Protein AF-0000000084405665 (afdb_homodimer)

Foldseek 3Di:
DDKDWDADPPQFIKIKDADLVVLEIEIEADFLVVVVVNVVVSVVSSRHYAEYEYQAADDPRRLVSVVVCVVVHHAYEFDQPHPRPRHDHHDDAQDWDDIPPWIWGWHLQAALHRRGIWIDGDLEIEREQLAAAVGGHHRDVRGHNVSSLCSCVVPVLLDDFARKYAYRGHDPNDGIHTSVVCVVVSVVVPPPDPPDRDCPPPVVDDPPVPPPCPVVPVVPPDDPDD/DDKDWDADPPQFIKIKAADLVVLEIEIEQDFLVVVVVNVVVSVVSSHHYAEYEYQAADDPRRLVSVVVCVVVHHAYEFDQPHPRPRHDHHDDAQDWDDIPPWIWGWHLQAALHRRGIWIDGDLEIEREQLAAAVGGHHRDVRGHNVSSLCSCVVPVLLDDFARKYAYRGHDPNDGIHGSVVCVVVSVVVPPPDPPDRDPPPPPPPDCPVPPPCPVVPPPPPPPPDD

Solvent-accessible surface area (backbone atoms only — not comparable to full-atom values): 24404 Å² total; per-residue (Å²): 122,43,77,43,66,43,77,49,78,94,40,30,27,24,37,41,40,34,27,76,85,68,26,20,22,37,35,37,43,62,44,55,76,43,44,57,54,50,48,50,58,31,52,77,66,62,28,45,60,50,34,38,37,37,30,50,79,73,54,74,66,33,49,56,45,47,63,60,44,46,78,73,60,33,39,32,31,30,37,59,73,42,85,63,79,82,55,72,39,71,40,52,67,68,37,73,48,75,41,60,94,44,62,32,36,32,38,65,33,33,9,24,25,67,28,18,26,28,42,39,40,91,63,36,33,37,27,24,53,49,38,33,42,76,44,71,38,74,59,46,80,82,33,33,69,70,46,28,51,47,31,42,58,71,56,57,55,65,49,61,48,65,31,30,36,35,27,29,36,50,38,94,70,26,66,36,29,34,32,48,56,46,46,61,63,51,51,72,69,41,85,64,77,73,74,80,77,72,78,78,61,76,66,84,57,80,73,70,69,75,74,72,72,71,71,73,74,71,71,78,72,77,75,83,69,135,123,43,77,45,65,43,77,50,78,94,41,30,27,25,36,39,40,33,26,75,84,67,26,20,21,37,34,37,42,62,43,55,75,43,43,57,54,49,48,51,56,30,52,77,67,61,30,44,59,51,34,38,38,36,31,50,78,72,52,74,65,33,49,56,44,49,64,60,44,48,78,73,61,33,39,33,31,29,36,59,72,42,84,63,77,84,55,70,38,70,40,53,67,69,38,74,48,74,40,60,95,42,62,32,36,32,39,64,34,33,8,23,24,67,28,18,26,28,42,39,40,91,61,36,32,37,27,24,54,49,38,34,41,76,43,72,38,75,59,47,81,79,33,33,69,69,46,27,50,46,31,41,58,70,55,58,55,65,50,60,50,65,32,31,36,36,24,28,34,50,37,95,69,26,66,37,30,35,32,48,55,46,44,63,62,52,51,71,68,43,84,65,78,74,74,79,76,72,78,76,64,80,68,74,62,80,66,72,68,77,73,71,72,75,71,72,76,73,73,76,68,80,76,73,78,121

Sequence (452 aa):
MLFRQCAAKKKLLSYVLGDPITRQGVIIDPTADLITQALSFLAERKIALQYVLLTHFPDPTLEDALNQLRSFGPRVAAHESTEYKGVDVRLRDNDIVHFGEETIRVIHTPGQMPCAITYWWADRLFTGETLLATRLGTCGPGGNIAQQWRSIREKLLRFPDEYLIFPGRESRKRRVACVAEFRLAFSKQSGVTAPAVHEYSAQAQFDHTSQSDKTNNSSSSEMVGAMLFRQCAAKKKLLSYVLGDPITRQGVIIDPTADLITQALSFLAERKIALQYVLLTHFPDPTLEDALNQLRSFGPRVAAHESTEYKGVDVRLRDNDIVHFGEETIRVIHTPGQMPCAITYWWADRLFTGETLLATRLGTCGPGGNIAQQWRSIREKLLRFPDEYLIFPGRESRKRRVACVAEFRLAFSKQSGVTAPAVHEYSAQAQFDHTSQSDKTNNSSSSEMVGA

Radius of gyration: 25.45 Å; Cα contacts (8 Å, |Δi|>4): 904; chains: 2; bounding box: 65×84×98 Å

InterPro domains:
  IPR001279 Metallo-beta-lactamase [SM00849] (11-169)
  IPR036866 Ribonuclease Z/Hydroxyacylglutathione hydrolase-like [G3DSA:3.60.15.10] (1-222)
  IPR036866 Ribonuclease Z/Hydroxyacylglutathione hydrolase-like [SSF56281] (13-172)
  IPR051682 Mitochondrial Persulfide Dioxygenase [PTHR43084] (2-175)

Structure (mmCIF, N/CA/C/O backbone):
data_AF-0000000084405665-model_v1
#
loop_
_entity.id
_entity.type
_entity.pdbx_description
1 polymer 'Metallo-beta-lactamase domain-containing protein'
#
loop_
_atom_site.group_PDB
_atom_site.id
_atom_site.type_symbol
_atom_site.label_atom_id
_atom_site.label_alt_id
_atom_site.label_comp_id
_atom_site.label_asym_id
_atom_site.label_entity_id
_atom_site.label_seq_id
_atom_site.pdbx_PDB_ins_code
_atom_site.Cartn_x
_atom_site.Cartn_y
_atom_site.Cartn_z
_atom_site.occupancy
_atom_site.B_iso_or_equiv
_atom_site.auth_seq_id
_atom_site.auth_comp_id
_atom_site.auth_asym_id
_atom_site.auth_atom_id
_atom_site.pdbx_PDB_model_num
ATOM 1 N N . MET A 1 1 ? -9.523 1.453 -10.586 1 84 1 MET A N 1
ATOM 2 C CA . MET A 1 1 ? -8.852 0.183 -10.32 1 84 1 MET A CA 1
ATOM 3 C C . MET A 1 1 ? -9.391 -0.462 -9.055 1 84 1 MET A C 1
ATOM 5 O O . MET A 1 1 ? -9.68 0.229 -8.07 1 84 1 MET A O 1
ATOM 9 N N . LEU A 1 2 ? -9.703 -1.737 -9.219 1 91.88 2 LEU A N 1
ATOM 10 C CA . LEU A 1 2 ? -10.227 -2.514 -8.102 1 91.88 2 LEU A CA 1
ATOM 11 C C . LEU A 1 2 ? -9.148 -3.432 -7.531 1 91.88 2 LEU A C 1
ATOM 13 O O . LEU A 1 2 ? -8.438 -4.105 -8.281 1 91.88 2 LEU A O 1
ATOM 17 N N . PHE A 1 3 ? -8.984 -3.332 -6.23 1 95.81 3 PHE A N 1
ATOM 18 C CA . PHE A 1 3 ? -8.031 -4.188 -5.527 1 95.81 3 PHE A CA 1
ATOM 19 C C . PHE A 1 3 ? -8.633 -4.699 -4.223 1 95.81 3 PHE A C 1
ATOM 21 O O . PHE A 1 3 ? -9.172 -3.922 -3.434 1 95.81 3 PHE A O 1
ATOM 28 N N . ARG A 1 4 ? -8.523 -6.035 -4.035 1 94.06 4 ARG A N 1
ATOM 29 C CA . ARG A 1 4 ? -8.992 -6.656 -2.803 1 94.06 4 ARG A CA 1
ATOM 30 C C . ARG A 1 4 ? -7.996 -7.695 -2.299 1 94.06 4 ARG A C 1
ATOM 32 O O . ARG A 1 4 ? -7.492 -8.508 -3.078 1 94.06 4 ARG A O 1
ATOM 39 N N . GLN A 1 5 ? -7.637 -7.582 -1.019 1 94.06 5 GLN A N 1
ATOM 40 C CA . GLN A 1 5 ? -6.879 -8.633 -0.343 1 94.06 5 GLN A CA 1
ATOM 41 C C . GLN A 1 5 ? -7.805 -9.57 0.426 1 94.06 5 GLN A C 1
ATOM 43 O O . GLN A 1 5 ? -8.609 -9.117 1.245 1 94.06 5 GLN A O 1
ATOM 48 N N . CYS A 1 6 ? -7.68 -10.828 0.122 1 91.62 6 CYS A N 1
ATOM 49 C CA . CYS A 1 6 ? -8.508 -11.836 0.773 1 91.62 6 CYS A CA 1
ATOM 50 C C . CYS A 1 6 ? -7.668 -12.727 1.687 1 91.62 6 CYS A C 1
ATOM 52 O O . CYS A 1 6 ? -6.562 -13.125 1.324 1 91.62 6 CYS A O 1
ATOM 54 N N . ALA A 1 7 ? -8.195 -12.938 2.805 1 89.88 7 ALA A N 1
ATOM 55 C CA . ALA A 1 7 ? -7.52 -13.805 3.76 1 89.88 7 ALA A CA 1
ATOM 56 C C . ALA A 1 7 ? -8.297 -15.102 3.969 1 89.88 7 ALA A C 1
ATOM 58 O O . ALA A 1 7 ? -9.523 -15.094 4.027 1 89.88 7 ALA A O 1
ATOM 59 N N . ALA A 1 8 ? -7.566 -16.156 3.98 1 85.81 8 ALA A N 1
ATOM 60 C CA . ALA A 1 8 ? -8.148 -17.484 4.184 1 85.81 8 ALA A CA 1
ATOM 61 C C . ALA A 1 8 ? -7.543 -18.172 5.402 1 85.81 8 ALA A C 1
ATOM 63 O O . ALA A 1 8 ? -6.883 -17.516 6.219 1 85.81 8 ALA A O 1
ATOM 64 N N . LYS A 1 9 ? -7.984 -19.406 5.516 1 80.69 9 LYS A N 1
ATOM 65 C CA . LYS A 1 9 ? -7.426 -20.234 6.582 1 80.69 9 LYS A CA 1
ATOM 66 C C . LYS A 1 9 ? -5.918 -20.406 6.41 1 80.69 9 LYS A C 1
ATOM 68 O O . LYS A 1 9 ? -5.379 -20.156 5.332 1 80.69 9 LYS A O 1
ATOM 73 N N . LYS A 1 10 ? -5.199 -20.609 7.539 1 79.38 10 LYS A N 1
ATOM 74 C CA . LYS A 1 10 ? -3.76 -20.844 7.582 1 79.38 10 LYS A CA 1
ATOM 75 C C . LYS A 1 10 ? -2.98 -19.578 7.215 1 79.38 10 LYS A C 1
ATOM 77 O O . LYS A 1 10 ? -1.869 -19.672 6.691 1 79.38 10 LYS A O 1
ATOM 82 N N . LYS A 1 11 ? -3.604 -18.453 7.234 1 90 11 LYS A N 1
ATOM 83 C CA . LYS A 1 11 ? -2.975 -17.141 7.09 1 90 11 LYS A CA 1
ATOM 84 C C . LYS A 1 11 ? -2.57 -16.891 5.645 1 90 11 LYS A C 1
ATOM 86 O O . LYS A 1 11 ? -1.632 -16.125 5.379 1 90 11 LYS A O 1
ATOM 91 N N . LEU A 1 12 ? -3.234 -17.672 4.758 1 92.38 12 LEU A N 1
ATOM 92 C CA . LEU A 1 12 ? -2.953 -17.484 3.338 1 92.38 12 LEU A CA 1
ATOM 93 C C . LEU A 1 12 ? -3.65 -16.234 2.812 1 92.38 12 LEU A C 1
ATOM 95 O O . LEU A 1 12 ? -4.77 -15.922 3.225 1 92.38 12 LEU A O 1
ATOM 99 N N . LEU A 1 13 ? -2.986 -15.602 1.959 1 94 13 LEU A N 1
ATOM 100 C CA . LEU A 1 13 ? -3.502 -14.359 1.381 1 94 13 LEU A CA 1
ATOM 101 C C . LEU A 1 13 ? -3.648 -14.492 -0.132 1 94 13 LEU A C 1
ATOM 103 O O . LEU A 1 13 ? -2.801 -15.094 -0.793 1 94 13 LEU A O 1
ATOM 107 N N . SER A 1 14 ? -4.715 -14.016 -0.68 1 94.94 14 SER A N 1
ATOM 108 C CA . SER A 1 14 ? -4.973 -13.914 -2.111 1 94.94 14 SER A CA 1
ATOM 109 C C . SER A 1 14 ? -5.344 -12.492 -2.51 1 94.94 14 SER A C 1
ATOM 111 O O . SER A 1 14 ? -5.719 -11.68 -1.657 1 94.94 14 SER A O 1
ATOM 113 N N . TYR A 1 15 ? -5.258 -12.25 -3.752 1 96.44 15 TYR A N 1
ATOM 114 C CA . TYR A 1 15 ? -5.484 -10.883 -4.219 1 96.44 15 TYR A CA 1
ATOM 115 C C . TYR A 1 15 ? -6.379 -10.875 -5.457 1 96.44 15 TYR A C 1
ATOM 117 O O . TYR A 1 15 ? -6.164 -11.656 -6.387 1 96.44 15 TYR A O 1
ATOM 125 N N . VAL A 1 16 ? -7.344 -10 -5.434 1 95.94 16 VAL A N 1
ATOM 126 C CA . VAL A 1 16 ? -8.242 -9.805 -6.566 1 95.94 16 VAL A CA 1
ATOM 127 C C . VAL A 1 16 ? -8.008 -8.43 -7.184 1 95.94 16 VAL A C 1
ATOM 129 O O . VAL A 1 16 ? -8.031 -7.414 -6.48 1 95.94 16 VAL A O 1
ATOM 132 N N . LEU A 1 17 ? -7.668 -8.461 -8.406 1 96.81 17 LEU A N 1
ATOM 133 C CA . LEU A 1 17 ? -7.512 -7.23 -9.172 1 96.81 17 LEU A CA 1
ATOM 134 C C . LEU A 1 17 ? -8.586 -7.121 -10.242 1 96.81 17 LEU A C 1
ATOM 136 O O . LEU A 1 17 ? -8.938 -8.117 -10.875 1 96.81 17 LEU A O 1
ATOM 140 N N . GLY A 1 18 ? -9.094 -5.887 -10.492 1 95.81 18 GLY A N 1
ATOM 141 C CA . GLY A 1 18 ? -10.094 -5.668 -11.523 1 95.81 18 GLY A CA 1
ATOM 142 C C . GLY A 1 18 ? -9.969 -4.316 -12.195 1 95.81 18 GLY A C 1
ATOM 143 O O . GLY A 1 18 ? -9.672 -3.314 -11.547 1 95.81 18 GLY A O 1
ATOM 144 N N . ASP A 1 19 ? -10.156 -4.348 -13.453 1 95.88 19 ASP A N 1
ATOM 145 C CA . ASP A 1 19 ? -10.359 -3.119 -14.219 1 95.88 19 ASP A CA 1
ATOM 146 C C . ASP A 1 19 ? -11.844 -2.779 -14.336 1 95.88 19 ASP A C 1
ATOM 148 O O . ASP A 1 19 ? -12.578 -3.443 -15.07 1 95.88 19 ASP A O 1
ATOM 152 N N . PRO A 1 20 ? -12.211 -1.74 -13.656 1 91.38 20 PRO A N 1
ATOM 153 C CA . PRO A 1 20 ? -13.641 -1.441 -13.656 1 91.38 20 PRO A CA 1
ATOM 154 C C . PRO A 1 20 ? -14.141 -0.914 -15 1 91.38 20 PRO A C 1
ATOM 156 O O . PRO A 1 20 ? -15.344 -0.886 -15.25 1 91.38 20 PRO A O 1
ATOM 159 N N . ILE A 1 21 ? -13.297 -0.528 -15.82 1 92.75 21 ILE A N 1
ATOM 160 C CA . ILE A 1 21 ? -13.688 0.025 -17.109 1 92.75 21 ILE A CA 1
ATOM 161 C C . ILE A 1 21 ? -13.961 -1.109 -18.094 1 92.75 21 ILE A C 1
ATOM 163 O O . ILE A 1 21 ? -15.062 -1.208 -18.641 1 92.75 21 ILE A O 1
ATOM 167 N N . THR A 1 22 ? -13.125 -2.047 -18.219 1 96.12 22 THR A N 1
ATOM 168 C CA . THR A 1 22 ? -13.258 -3.137 -19.172 1 96.12 22 THR A CA 1
ATOM 169 C C . THR A 1 22 ? -13.906 -4.352 -18.531 1 96.12 22 THR A C 1
ATOM 171 O O . THR A 1 22 ? -14.25 -5.32 -19.203 1 96.12 22 THR A O 1
ATOM 174 N N . ARG A 1 23 ? -13.992 -4.312 -17.234 1 95.81 23 ARG A N 1
ATOM 175 C CA . ARG A 1 23 ? -14.648 -5.352 -16.438 1 95.81 23 ARG A CA 1
ATOM 176 C C . ARG A 1 23 ? -13.906 -6.68 -16.562 1 95.81 23 ARG A C 1
ATOM 178 O O . ARG A 1 23 ? -14.523 -7.727 -16.766 1 95.81 23 ARG A O 1
ATOM 185 N N . GLN A 1 24 ? -12.664 -6.633 -16.609 1 96.25 24 GLN A N 1
ATOM 186 C CA . GLN A 1 24 ? -11.789 -7.801 -16.594 1 96.25 24 GLN A CA 1
ATOM 187 C C . GLN A 1 24 ? -10.961 -7.855 -15.312 1 96.25 24 GLN A C 1
ATOM 189 O O . GLN A 1 24 ? -10.531 -6.82 -14.797 1 96.25 24 GLN A O 1
ATOM 194 N N . GLY A 1 25 ? -10.773 -9.07 -14.789 1 95.75 25 GLY A N 1
ATOM 195 C CA . GLY A 1 25 ? -10.062 -9.203 -13.531 1 95.75 25 GLY A CA 1
ATOM 196 C C . GLY A 1 25 ? -9.141 -10.414 -13.492 1 95.75 25 GLY A C 1
ATOM 197 O O . GLY A 1 25 ? -9.172 -11.258 -14.383 1 95.75 25 GLY A O 1
ATOM 198 N N . VAL A 1 26 ? -8.32 -10.438 -12.508 1 96.69 26 VAL A N 1
ATOM 199 C CA . VAL A 1 26 ? -7.43 -11.562 -12.234 1 96.69 26 VAL A CA 1
ATOM 200 C C . VAL A 1 26 ? -7.406 -11.852 -10.734 1 96.69 26 VAL A C 1
ATOM 202 O O . VAL A 1 26 ? -7.723 -10.977 -9.922 1 96.69 26 VAL A O 1
ATOM 205 N N . ILE A 1 27 ? -7.098 -13.062 -10.43 1 95.69 27 ILE A N 1
ATOM 206 C CA . ILE A 1 27 ? -6.867 -13.461 -9.047 1 95.69 27 ILE A CA 1
ATOM 207 C C . ILE A 1 27 ? -5.441 -14 -8.898 1 95.69 27 ILE A C 1
ATOM 209 O O . ILE A 1 27 ? -4.969 -14.766 -9.742 1 95.69 27 ILE A O 1
ATOM 213 N N . ILE A 1 28 ? -4.785 -13.539 -7.867 1 96.94 28 ILE A N 1
ATOM 214 C CA . ILE A 1 28 ? -3.426 -14 -7.598 1 96.94 28 ILE A CA 1
ATOM 215 C C . ILE A 1 28 ? -3.424 -14.922 -6.383 1 96.94 28 ILE A C 1
ATOM 217 O O . ILE A 1 28 ? -3.895 -14.547 -5.309 1 96.94 28 ILE A O 1
ATOM 221 N N . ASP A 1 29 ? -2.92 -16.109 -6.512 1 94.69 29 ASP A N 1
ATOM 222 C CA . ASP A 1 29 ? -2.668 -17.125 -5.484 1 94.69 29 ASP A CA 1
ATOM 223 C C . ASP A 1 29 ? -3.936 -17.422 -4.684 1 94.69 29 ASP A C 1
ATOM 225 O O . ASP A 1 29 ? -3.924 -17.375 -3.453 1 94.69 29 ASP A O 1
ATOM 229 N N . PRO A 1 30 ? -4.953 -17.781 -5.363 1 92.38 30 PRO A N 1
ATOM 230 C CA . PRO A 1 30 ? -6.152 -18.156 -4.605 1 92.38 30 PRO A CA 1
ATOM 231 C C . PRO A 1 30 ? -5.977 -19.469 -3.84 1 92.38 30 PRO A C 1
ATOM 233 O O . PRO A 1 30 ? -5.059 -20.25 -4.125 1 92.38 30 PRO A O 1
ATOM 236 N N . THR A 1 31 ? -6.766 -19.547 -2.754 1 87.62 31 THR A N 1
ATOM 237 C CA . THR A 1 31 ? -6.984 -20.859 -2.139 1 87.62 31 THR A CA 1
ATOM 238 C C . THR A 1 31 ? -8.328 -21.438 -2.572 1 87.62 31 THR A C 1
ATOM 240 O O . THR A 1 31 ? -9.148 -20.734 -3.174 1 87.62 31 THR A O 1
ATOM 243 N N . ALA A 1 32 ? -8.469 -22.688 -2.318 1 83.19 32 ALA A N 1
ATOM 244 C CA . ALA A 1 32 ? -9.719 -23.328 -2.699 1 83.19 32 ALA A CA 1
ATOM 245 C C . ALA A 1 32 ? -10.914 -22.625 -2.068 1 83.19 32 ALA A C 1
ATOM 247 O O . ALA A 1 32 ? -11.961 -22.469 -2.709 1 83.19 32 ALA A O 1
ATOM 248 N N . ASP A 1 33 ? -10.75 -22.172 -0.859 1 82.25 33 ASP A N 1
ATOM 249 C CA . ASP A 1 33 ? -11.836 -21.5 -0.146 1 82.25 33 ASP A CA 1
ATOM 250 C C . ASP A 1 33 ? -12.016 -20.078 -0.644 1 82.25 33 ASP A C 1
ATOM 252 O O . ASP A 1 33 ? -13.133 -19.562 -0.691 1 82.25 33 ASP A O 1
ATOM 256 N N . LEU A 1 34 ? -10.953 -19.453 -1.092 1 81.5 34 LEU A N 1
ATOM 257 C CA . LEU A 1 34 ? -10.992 -18.047 -1.447 1 81.5 34 LEU A CA 1
ATOM 258 C C . LEU A 1 34 ? -11.461 -17.859 -2.887 1 81.5 34 LEU A C 1
ATOM 260 O O . LEU A 1 34 ? -11.953 -16.781 -3.248 1 81.5 34 LEU A O 1
ATOM 264 N N . ILE A 1 35 ? -11.375 -18.922 -3.668 1 82.31 35 ILE A N 1
ATOM 265 C CA . ILE A 1 35 ? -11.758 -18.812 -5.07 1 82.31 35 ILE A CA 1
ATOM 266 C C . ILE A 1 35 ? -13.242 -18.484 -5.176 1 82.31 35 ILE A C 1
ATOM 268 O O . ILE A 1 35 ? -13.641 -17.609 -5.945 1 82.31 35 ILE A O 1
ATOM 272 N N . THR A 1 36 ? -13.969 -19.188 -4.371 1 79.25 36 THR A N 1
ATOM 273 C CA . THR A 1 36 ? -15.414 -18.969 -4.41 1 79.25 36 THR A CA 1
ATOM 274 C C . THR A 1 36 ? -15.758 -17.547 -3.973 1 79.25 36 THR A C 1
ATOM 276 O O . THR A 1 36 ? -16.562 -16.875 -4.613 1 79.25 36 THR A O 1
ATOM 279 N N . GLN A 1 37 ? -15.109 -17.172 -2.922 1 81.06 37 GLN A N 1
ATOM 280 C CA . GLN A 1 37 ? -15.328 -15.82 -2.416 1 81.06 37 GLN A CA 1
ATOM 281 C C . GLN A 1 37 ? -14.922 -14.773 -3.453 1 81.06 37 GLN A C 1
ATOM 283 O O . GLN A 1 37 ? -15.633 -13.789 -3.66 1 81.06 37 GLN A O 1
ATOM 288 N N . ALA A 1 38 ? -13.828 -14.992 -3.994 1 82.69 38 ALA A N 1
ATOM 289 C CA . ALA A 1 38 ? -13.297 -14.055 -4.988 1 82.69 38 ALA A CA 1
ATOM 290 C C . ALA A 1 38 ? -14.195 -13.992 -6.219 1 82.69 38 ALA A C 1
ATOM 292 O O . ALA A 1 38 ? -14.453 -12.914 -6.75 1 82.69 38 ALA A O 1
ATOM 293 N N . LEU A 1 39 ? -14.711 -15.125 -6.613 1 83.38 39 LEU A N 1
ATOM 294 C CA . LEU A 1 39 ? -15.594 -15.18 -7.773 1 83.38 39 LEU A CA 1
ATOM 295 C C . LEU A 1 39 ? -16.906 -14.445 -7.496 1 83.38 39 LEU A C 1
ATOM 297 O O . LEU A 1 39 ? -17.422 -13.734 -8.367 1 83.38 39 LEU A O 1
ATOM 301 N N . SER A 1 40 ? -17.375 -14.68 -6.312 1 85 40 SER A N 1
ATOM 302 C CA . SER A 1 40 ? -18.594 -13.969 -5.926 1 85 40 SER A CA 1
ATOM 303 C C . SER A 1 40 ? -18.375 -12.461 -5.918 1 85 40 SER A C 1
ATOM 305 O O . SER A 1 40 ? -19.203 -11.703 -6.418 1 85 40 SER A O 1
ATOM 307 N N . PHE A 1 41 ? -17.281 -12.039 -5.406 1 83.81 41 PHE A N 1
ATOM 308 C CA . PHE A 1 41 ? -16.906 -10.633 -5.359 1 83.81 41 PHE A CA 1
ATOM 309 C C . PHE A 1 41 ? -16.859 -10.039 -6.762 1 83.81 41 PHE A C 1
ATOM 311 O O . PHE A 1 41 ? -17.375 -8.953 -7 1 83.81 41 PHE A O 1
ATOM 318 N N . LEU A 1 42 ? -16.266 -10.711 -7.668 1 88.5 42 LEU A N 1
ATOM 319 C CA . LEU A 1 42 ? -16.109 -10.258 -9.047 1 88.5 42 LEU A CA 1
ATOM 320 C C . LEU A 1 42 ? -17.453 -10.258 -9.773 1 88.5 42 LEU A C 1
ATOM 322 O O . LEU A 1 42 ? -17.766 -9.32 -10.516 1 88.5 42 LEU A O 1
ATOM 326 N N . ALA A 1 43 ? -18.25 -11.281 -9.539 1 87.88 43 ALA A N 1
ATOM 327 C CA . ALA A 1 43 ? -19.547 -11.398 -10.195 1 87.88 43 ALA A CA 1
ATOM 328 C C . ALA A 1 43 ? -20.469 -10.25 -9.789 1 87.88 43 ALA A C 1
ATOM 330 O O . ALA A 1 43 ? -21.172 -9.68 -10.633 1 87.88 43 ALA A O 1
ATOM 331 N N . GLU A 1 44 ? -20.438 -9.945 -8.508 1 91.38 44 GLU A N 1
ATOM 332 C CA . GLU A 1 44 ? -21.25 -8.852 -7.988 1 91.38 44 GLU A CA 1
ATOM 333 C C . GLU A 1 44 ? -20.922 -7.535 -8.672 1 91.38 44 GLU A C 1
ATOM 335 O O . GLU A 1 44 ? -21.766 -6.648 -8.781 1 91.38 44 GLU A O 1
ATOM 340 N N . ARG A 1 45 ? -19.75 -7.457 -9.211 1 92.38 45 ARG A N 1
ATOM 341 C CA . ARG A 1 45 ? -19.297 -6.223 -9.828 1 92.38 45 ARG A CA 1
ATOM 342 C C . ARG A 1 45 ? -19.219 -6.359 -11.344 1 92.38 45 ARG A C 1
ATOM 344 O O . ARG A 1 45 ? -18.703 -5.473 -12.031 1 92.38 45 ARG A O 1
ATOM 351 N N . LYS A 1 46 ? -19.688 -7.5 -11.852 1 94.5 46 LYS A N 1
ATOM 352 C CA . LYS A 1 46 ? -19.75 -7.801 -13.281 1 94.5 46 LYS A CA 1
ATOM 353 C C . LYS A 1 46 ? -18.359 -7.773 -13.906 1 94.5 46 LYS A C 1
ATOM 355 O O . LYS A 1 46 ? -18.188 -7.219 -14.992 1 94.5 46 LYS A O 1
ATOM 360 N N . ILE A 1 47 ? -17.469 -8.203 -13.188 1 94.62 47 ILE A N 1
ATOM 361 C CA . ILE A 1 47 ? -16.109 -8.312 -13.672 1 94.62 47 ILE A CA 1
ATOM 362 C C . ILE A 1 47 ? -15.812 -9.758 -14.062 1 94.62 47 ILE A C 1
ATOM 364 O O . ILE A 1 47 ? -16.047 -10.68 -13.273 1 94.62 47 ILE A O 1
ATOM 368 N N . ALA A 1 48 ? -15.375 -9.977 -15.258 1 93.44 48 ALA A N 1
ATOM 369 C CA . ALA A 1 48 ? -15.039 -11.312 -15.758 1 93.44 48 ALA A CA 1
ATOM 370 C C . ALA A 1 48 ? -13.617 -11.703 -15.352 1 93.44 48 ALA A C 1
ATOM 372 O O . ALA A 1 48 ? -12.68 -10.938 -15.547 1 93.44 48 ALA A O 1
ATOM 373 N N . LEU A 1 49 ? -13.453 -12.859 -14.789 1 94.12 49 LEU A N 1
ATOM 374 C CA . LEU A 1 49 ? -12.141 -13.367 -14.406 1 94.12 49 LEU A CA 1
ATOM 375 C C . LEU A 1 49 ? -11.375 -13.883 -15.625 1 94.12 49 LEU A C 1
ATOM 377 O O . LEU A 1 49 ? -11.812 -14.828 -16.281 1 94.12 49 LEU A O 1
ATOM 381 N N . GLN A 1 50 ? -10.234 -13.289 -15.891 1 94.31 50 GLN A N 1
ATOM 382 C CA . GLN A 1 50 ? -9.461 -13.656 -17.078 1 94.31 50 GLN A CA 1
ATOM 383 C C . GLN A 1 50 ? -8.359 -14.656 -16.719 1 94.31 50 GLN A C 1
ATOM 385 O O . GLN A 1 50 ? -8.102 -15.594 -17.469 1 94.31 50 GLN A O 1
ATOM 390 N N . TYR A 1 51 ? -7.73 -14.375 -15.57 1 95.62 51 TYR A N 1
ATOM 391 C CA . TYR A 1 51 ? -6.582 -15.203 -15.211 1 95.62 51 TYR A CA 1
ATOM 392 C C . TYR A 1 51 ? -6.609 -15.562 -13.734 1 95.62 51 TYR A C 1
ATOM 394 O O . TYR A 1 51 ? -7.047 -14.766 -12.898 1 95.62 51 TYR A O 1
ATOM 402 N N . VAL A 1 52 ? -6.16 -16.703 -13.492 1 95.5 52 VAL A N 1
ATOM 403 C CA . VAL A 1 52 ? -5.645 -17.062 -12.18 1 95.5 52 VAL A CA 1
ATOM 404 C C . VAL A 1 52 ? -4.117 -17.125 -12.227 1 95.5 52 VAL A C 1
ATOM 406 O O . VAL A 1 52 ? -3.545 -17.938 -12.961 1 95.5 52 VAL A O 1
ATOM 409 N N . LEU A 1 53 ? -3.51 -16.281 -11.484 1 97.5 53 LEU A N 1
ATOM 410 C CA . LEU A 1 53 ? -2.055 -16.172 -11.5 1 97.5 53 LEU A CA 1
ATOM 411 C C . LEU A 1 53 ? -1.443 -16.859 -10.281 1 97.5 53 LEU A C 1
ATOM 413 O O . LEU A 1 53 ? -1.779 -16.531 -9.141 1 97.5 53 LEU A O 1
ATOM 417 N N . LEU A 1 54 ? -0.544 -17.75 -10.539 1 96.94 54 LEU A N 1
ATOM 418 C CA . LEU A 1 54 ? 0.107 -18.484 -9.461 1 96.94 54 LEU A CA 1
ATOM 419 C C . LEU A 1 54 ? 1.559 -18.047 -9.305 1 96.94 54 LEU A C 1
ATOM 421 O O . LEU A 1 54 ? 2.324 -18.047 -10.266 1 96.94 54 LEU A O 1
ATOM 425 N N . THR A 1 55 ? 1.926 -17.672 -8.117 1 97 55 THR A N 1
ATOM 426 C CA . THR A 1 55 ? 3.309 -17.281 -7.848 1 97 55 THR A CA 1
ATOM 427 C C . THR A 1 55 ? 4.195 -18.516 -7.73 1 97 55 THR A C 1
ATOM 429 O O . THR A 1 55 ? 5.41 -18.438 -7.938 1 97 55 THR A O 1
ATOM 432 N N . HIS A 1 56 ? 3.609 -19.562 -7.207 1 89.69 56 HIS A N 1
ATOM 433 C CA . HIS A 1 56 ? 4.34 -20.828 -7.086 1 89.69 56 HIS A CA 1
ATOM 434 C C . HIS A 1 56 ? 3.41 -22.031 -7.242 1 89.69 56 HIS A C 1
ATOM 436 O O . HIS A 1 56 ? 2.234 -21.859 -7.582 1 89.69 56 HIS A O 1
ATOM 442 N N . PHE A 1 57 ? 3.961 -23.172 -7.086 1 87.25 57 PHE A N 1
ATOM 443 C CA . PHE A 1 57 ? 3.23 -24.422 -7.25 1 87.25 57 PHE A CA 1
ATOM 444 C C . PHE A 1 57 ? 2.074 -24.516 -6.258 1 87.25 57 PHE A C 1
ATOM 446 O O . PHE A 1 57 ? 2.252 -24.25 -5.066 1 87.25 57 PHE A O 1
ATOM 453 N N . PRO A 1 58 ? 0.898 -24.812 -6.77 1 86 58 PRO A N 1
ATOM 454 C CA . PRO A 1 58 ? -0.265 -24.906 -5.887 1 86 58 PRO A CA 1
ATOM 455 C C . PRO A 1 58 ? -0.282 -26.188 -5.062 1 86 58 PRO A C 1
ATOM 457 O O . PRO A 1 58 ? 0.279 -27.203 -5.484 1 86 58 PRO A O 1
ATOM 460 N N . ASP A 1 59 ? -0.941 -26.094 -3.939 1 83.75 59 ASP A N 1
ATOM 461 C CA . ASP A 1 59 ? -1.156 -27.312 -3.164 1 83.75 59 ASP A CA 1
ATOM 462 C C . ASP A 1 59 ? -2.246 -28.172 -3.793 1 83.75 59 ASP A C 1
ATOM 464 O O . ASP A 1 59 ? -2.99 -27.719 -4.66 1 83.75 59 ASP A O 1
ATOM 468 N N . PRO A 1 60 ? -2.363 -29.438 -3.393 1 84.44 60 PRO A N 1
ATOM 469 C CA . PRO A 1 60 ? -3.297 -30.359 -4.035 1 84.44 60 PRO A CA 1
ATOM 470 C C . PRO A 1 60 ? -4.746 -29.875 -3.967 1 84.44 60 PRO A C 1
ATOM 472 O O . PRO A 1 60 ? -5.508 -30.078 -4.918 1 84.44 60 PRO A O 1
ATOM 475 N N . THR A 1 61 ? -5.094 -29.25 -2.885 1 84.38 61 THR A N 1
ATOM 476 C CA . THR A 1 61 ? -6.457 -28.766 -2.736 1 84.38 61 THR A CA 1
ATOM 477 C C . THR A 1 61 ? -6.75 -27.656 -3.75 1 84.38 61 THR A C 1
ATOM 479 O O . THR A 1 61 ? -7.828 -27.625 -4.348 1 84.38 61 THR A O 1
ATOM 482 N N . LEU A 1 62 ? -5.871 -26.797 -3.904 1 86.69 62 LEU A N 1
ATOM 483 C CA . LEU A 1 62 ? -6.027 -25.734 -4.891 1 86.69 62 LEU A CA 1
ATOM 484 C C . LEU A 1 62 ? -6.047 -26.312 -6.305 1 86.69 62 LEU A C 1
ATOM 486 O O . LEU A 1 62 ? -6.801 -25.844 -7.156 1 86.69 62 LEU A O 1
ATOM 490 N N . GLU A 1 63 ? -5.254 -27.359 -6.57 1 87.19 63 GLU A N 1
ATOM 491 C CA . GLU A 1 63 ? -5.242 -27.969 -7.891 1 87.19 63 GLU A CA 1
ATOM 492 C C . GLU A 1 63 ? -6.637 -28.453 -8.281 1 87.19 63 GLU A C 1
ATOM 494 O O . GLU A 1 63 ? -7.078 -28.25 -9.414 1 87.19 63 GLU A O 1
ATOM 499 N N . ASP A 1 64 ? -7.246 -29.062 -7.344 1 85.81 64 ASP A N 1
ATOM 500 C CA . ASP A 1 64 ? -8.594 -29.562 -7.594 1 85.81 64 ASP A CA 1
ATOM 501 C C . ASP A 1 64 ? -9.562 -28.422 -7.906 1 85.81 64 ASP A C 1
ATOM 503 O O . ASP A 1 64 ? -10.367 -28.531 -8.828 1 85.81 64 ASP A O 1
ATOM 507 N N . ALA A 1 65 ? -9.445 -27.406 -7.18 1 86.38 65 ALA A N 1
ATOM 508 C CA . ALA A 1 65 ? -10.32 -26.25 -7.371 1 86.38 65 ALA A CA 1
ATOM 509 C C . ALA A 1 65 ? -10.078 -25.594 -8.727 1 86.38 65 ALA A C 1
ATOM 511 O O . ALA A 1 65 ? -11.023 -25.172 -9.398 1 86.38 65 ALA A O 1
ATOM 512 N N . LEU A 1 66 ? -8.852 -25.562 -9.094 1 88.88 66 LEU A N 1
ATOM 513 C CA . LEU A 1 66 ? -8.484 -24.953 -10.367 1 88.88 66 LEU A CA 1
ATOM 514 C C . LEU A 1 66 ? -9 -25.781 -11.539 1 88.88 66 LEU A C 1
ATOM 516 O O . LEU A 1 66 ? -9.414 -25.219 -12.555 1 88.88 66 LEU A O 1
ATOM 520 N N . ASN A 1 67 ? -8.969 -27.016 -11.422 1 83.25 67 ASN A N 1
ATOM 521 C CA . ASN A 1 67 ? -9.508 -27.891 -12.453 1 83.25 67 ASN A CA 1
ATOM 522 C C . ASN A 1 67 ? -10.992 -27.656 -12.672 1 83.25 67 ASN A C 1
ATOM 524 O O . ASN A 1 67 ? -11.477 -27.719 -13.805 1 83.25 67 ASN A O 1
ATOM 528 N N . GLN A 1 68 ? -11.625 -27.297 -11.609 1 78.81 68 GLN A N 1
ATOM 529 C CA . GLN A 1 68 ? -13.055 -27.016 -11.703 1 78.81 68 GLN A CA 1
ATOM 530 C C . GLN A 1 68 ? -13.297 -25.641 -12.328 1 78.81 68 GLN A C 1
ATOM 532 O O . GLN A 1 68 ? -14.25 -25.453 -13.086 1 78.81 68 GLN A O 1
ATOM 537 N N . LEU A 1 69 ? -12.438 -24.766 -12.07 1 80.44 69 LEU A N 1
ATOM 538 C CA . LEU A 1 69 ? -12.578 -23.375 -12.516 1 80.44 69 LEU A CA 1
ATOM 539 C C . LEU A 1 69 ? -12.297 -23.25 -14.008 1 80.44 69 LEU A C 1
ATOM 541 O O . LEU A 1 69 ? -12.883 -22.406 -14.688 1 80.44 69 LEU A O 1
ATOM 545 N N . ARG A 1 70 ? -11.453 -24.062 -14.469 1 76.25 70 ARG A N 1
ATOM 546 C CA . ARG A 1 70 ? -11.047 -24.016 -15.867 1 76.25 70 ARG A CA 1
ATOM 547 C C . ARG A 1 70 ? -12.258 -24.125 -16.797 1 76.25 70 ARG A C 1
ATOM 549 O O . ARG A 1 70 ? -12.281 -23.516 -17.859 1 76.25 70 ARG A O 1
ATOM 556 N N . SER A 1 71 ? -13.211 -24.688 -16.328 1 73.06 71 SER A N 1
ATOM 557 C CA . SER A 1 71 ? -14.406 -24.875 -17.141 1 73.06 71 SER A CA 1
ATOM 558 C C . SER A 1 71 ? -15.172 -23.562 -17.312 1 73.06 71 SER A C 1
ATOM 560 O O . SER A 1 71 ? -15.977 -23.422 -18.234 1 73.06 71 SER A O 1
ATOM 562 N N . PHE A 1 72 ? -14.812 -22.625 -16.562 1 73.94 72 PHE A N 1
ATOM 563 C CA . PHE A 1 72 ? -15.594 -21.391 -16.562 1 73.94 72 PHE A CA 1
ATOM 564 C C . PHE A 1 72 ? -14.883 -20.297 -17.344 1 73.94 72 PHE A C 1
ATOM 566 O O . PHE A 1 72 ? -15.453 -19.234 -17.594 1 73.94 72 PHE A O 1
ATOM 573 N N . GLY A 1 73 ? -13.617 -20.578 -17.688 1 80.88 73 GLY A N 1
ATOM 574 C CA . GLY A 1 73 ? -13.125 -19.594 -18.641 1 80.88 73 GLY A CA 1
ATOM 575 C C . GLY A 1 73 ? -11.758 -19.047 -18.266 1 80.88 73 GLY A C 1
ATOM 576 O O . GLY A 1 73 ? -10.859 -18.984 -19.109 1 80.88 73 GLY A O 1
ATOM 577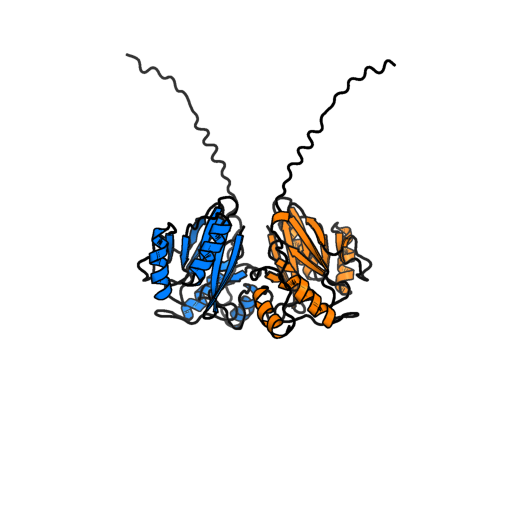 N N . PRO A 1 74 ? -11.484 -18.797 -17 1 89.62 74 PRO A N 1
ATOM 578 C CA . PRO A 1 74 ? -10.188 -18.172 -16.734 1 89.62 74 PRO A CA 1
ATOM 579 C C . PRO A 1 74 ? -9.016 -19.094 -17.062 1 89.62 74 PRO A C 1
ATOM 581 O O . PRO A 1 74 ? -9.148 -20.312 -17 1 89.62 74 PRO A O 1
ATOM 584 N N . ARG A 1 75 ? -7.969 -18.484 -17.484 1 94.25 75 ARG A N 1
ATOM 585 C CA . ARG A 1 75 ? -6.738 -19.219 -17.75 1 94.25 75 ARG A CA 1
ATOM 586 C C . ARG A 1 75 ? -5.82 -19.203 -16.531 1 94.25 75 ARG A C 1
ATOM 588 O O . ARG A 1 75 ? -5.68 -18.172 -15.875 1 94.25 75 ARG A O 1
ATOM 595 N N . VAL A 1 76 ? -5.266 -20.344 -16.266 1 95.56 76 VAL A N 1
ATOM 596 C CA . VAL A 1 76 ? -4.293 -20.453 -15.188 1 95.56 76 VAL A CA 1
ATOM 597 C C . VAL A 1 76 ? -2.895 -20.141 -15.719 1 95.56 76 VAL A C 1
ATOM 599 O O . VAL A 1 76 ? -2.451 -20.734 -16.703 1 95.56 76 VAL A O 1
ATOM 602 N N . ALA A 1 77 ? -2.219 -19.188 -15.125 1 97.31 77 ALA A N 1
ATOM 603 C CA . ALA A 1 77 ? -0.877 -18.781 -15.547 1 97.31 77 ALA A CA 1
ATOM 604 C C . ALA A 1 77 ? 0.133 -18.969 -14.422 1 97.31 77 ALA A C 1
ATOM 606 O O . ALA A 1 77 ? -0.162 -18.688 -13.258 1 97.31 77 ALA A O 1
ATOM 607 N N . ALA A 1 78 ? 1.285 -19.469 -14.719 1 97.69 78 ALA A N 1
ATOM 608 C CA . ALA A 1 78 ? 2.391 -19.703 -13.797 1 97.69 78 ALA A CA 1
ATOM 609 C C . ALA A 1 78 ? 3.727 -19.719 -14.531 1 97.69 78 ALA A C 1
ATOM 611 O O . ALA A 1 78 ? 3.766 -19.672 -15.758 1 97.69 78 ALA A O 1
ATOM 612 N N . HIS A 1 79 ? 4.762 -19.688 -13.711 1 98.12 79 HIS A N 1
ATOM 613 C CA . HIS A 1 79 ? 6.078 -19.719 -14.336 1 98.12 79 HIS A CA 1
ATOM 614 C C . HIS A 1 79 ? 6.262 -20.984 -15.164 1 98.12 79 HIS A C 1
ATOM 616 O O . HIS A 1 79 ? 5.758 -22.062 -14.789 1 98.12 79 HIS A O 1
ATOM 622 N N . GLU A 1 80 ? 7.035 -20.938 -16.156 1 97.62 80 GLU A N 1
ATOM 623 C CA . GLU A 1 80 ? 7.199 -22.031 -17.109 1 97.62 80 GLU A CA 1
ATOM 624 C C . GLU A 1 80 ? 7.855 -23.25 -16.453 1 97.62 80 GLU A C 1
ATOM 626 O O . GLU A 1 80 ? 7.652 -24.375 -16.891 1 97.62 80 GLU A O 1
ATOM 631 N N . SER A 1 81 ? 8.602 -23.094 -15.43 1 95.88 81 SER A N 1
ATOM 632 C CA . SER A 1 81 ? 9.336 -24.188 -14.805 1 95.88 81 SER A CA 1
ATOM 633 C C . SER A 1 81 ? 8.484 -24.906 -13.773 1 95.88 81 SER A C 1
ATOM 635 O O . SER A 1 81 ? 8.938 -25.875 -13.156 1 95.88 81 SER A O 1
ATOM 637 N N . THR A 1 82 ? 7.25 -24.484 -13.594 1 94.62 82 THR A N 1
ATOM 638 C CA . THR A 1 82 ? 6.387 -25.156 -12.617 1 94.62 82 THR A CA 1
ATOM 639 C C . THR A 1 82 ? 6.156 -26.609 -13.008 1 94.62 82 THR A C 1
ATOM 641 O O . THR A 1 82 ? 6.121 -26.938 -14.195 1 94.62 82 THR A O 1
ATOM 644 N N . GLU A 1 83 ? 5.938 -27.469 -12.047 1 90.38 83 GLU A N 1
ATOM 645 C CA . GLU A 1 83 ? 5.629 -28.875 -12.289 1 90.38 83 GLU A CA 1
ATOM 646 C C . GLU A 1 83 ? 4.125 -29.094 -12.406 1 90.38 83 GLU A C 1
ATOM 648 O O . GLU A 1 83 ? 3.678 -30.188 -12.75 1 90.38 83 GLU A O 1
ATOM 653 N N . TYR A 1 84 ? 3.402 -28.047 -12.07 1 90.94 84 TYR A N 1
ATOM 654 C CA . TYR A 1 84 ? 1.952 -28.156 -12.188 1 90.94 84 TYR A CA 1
ATOM 655 C C . TYR A 1 84 ? 1.527 -28.281 -13.641 1 90.94 84 TYR A C 1
ATOM 657 O O . TYR A 1 84 ? 1.82 -27.391 -14.453 1 90.94 84 TYR A O 1
ATOM 665 N N . LYS A 1 85 ? 0.74 -29.266 -13.953 1 90.12 85 LYS A N 1
ATOM 666 C CA . LYS A 1 85 ? 0.401 -29.578 -15.336 1 90.12 85 LYS A CA 1
ATOM 667 C C . LYS A 1 85 ? -0.818 -28.797 -15.797 1 90.12 85 LYS A C 1
ATOM 669 O O . LYS A 1 85 ? -1.032 -28.609 -17 1 90.12 85 LYS A O 1
ATOM 674 N N . GLY A 1 86 ? -1.604 -28.328 -14.852 1 90 86 GLY A N 1
ATOM 675 C CA . GLY A 1 86 ? -2.844 -27.656 -15.195 1 90 86 GLY A CA 1
ATOM 676 C C . GLY A 1 86 ? -2.648 -26.203 -15.547 1 90 86 GLY A C 1
ATOM 677 O O . GLY A 1 86 ? -3.545 -25.375 -15.336 1 90 86 GLY A O 1
ATOM 678 N N . VAL A 1 87 ? -1.451 -25.812 -16.047 1 94 87 VAL A N 1
ATOM 679 C CA . VAL A 1 87 ? -1.15 -24.438 -16.406 1 94 87 VAL A CA 1
ATOM 680 C C . VAL A 1 87 ? -1.518 -24.188 -17.875 1 94 87 VAL A C 1
ATOM 682 O O . VAL A 1 87 ? -1.124 -24.953 -18.75 1 94 87 VAL A O 1
ATOM 685 N N . ASP A 1 88 ? -2.244 -23.125 -18.109 1 94.69 88 ASP A N 1
ATOM 686 C CA . ASP A 1 88 ? -2.652 -22.75 -19.469 1 94.69 88 ASP A CA 1
ATOM 687 C C . ASP A 1 88 ? -1.631 -21.828 -20.109 1 94.69 88 ASP A C 1
ATOM 689 O O . ASP A 1 88 ? -1.445 -21.844 -21.328 1 94.69 88 ASP A O 1
ATOM 693 N N . VAL A 1 89 ? -1.062 -20.938 -19.375 1 96.56 89 VAL A N 1
ATOM 694 C CA . VAL A 1 89 ? -0.094 -19.969 -19.859 1 96.56 89 VAL A CA 1
ATOM 695 C C . VAL A 1 89 ? 1.198 -20.078 -19.047 1 96.56 89 VAL A C 1
ATOM 697 O O . VAL A 1 89 ? 1.205 -19.828 -17.844 1 96.56 89 VAL A O 1
ATOM 700 N N . ARG A 1 90 ? 2.234 -20.422 -19.672 1 97.94 90 ARG A N 1
ATOM 701 C CA . ARG A 1 90 ? 3.545 -20.484 -19.031 1 97.94 90 ARG A CA 1
ATOM 702 C C . ARG A 1 90 ? 4.293 -19.172 -19.172 1 97.94 90 ARG A C 1
ATOM 704 O O . ARG A 1 90 ? 4.566 -18.719 -20.297 1 97.94 90 ARG A O 1
ATOM 711 N N . LEU A 1 91 ? 4.613 -18.641 -18.094 1 98.5 91 LEU A N 1
ATOM 712 C CA . LEU A 1 91 ? 5.184 -17.297 -18.047 1 98.5 91 LEU A CA 1
ATOM 713 C C . LEU A 1 91 ? 6.695 -17.359 -17.844 1 98.5 91 LEU A C 1
ATOM 715 O O . LEU A 1 91 ? 7.207 -18.281 -17.219 1 98.5 91 LEU A O 1
ATOM 719 N N . ARG A 1 92 ? 7.375 -16.328 -18.406 1 98.44 92 ARG A N 1
ATOM 720 C CA . ARG A 1 92 ? 8.812 -16.141 -18.234 1 98.44 92 ARG A CA 1
ATOM 721 C C . ARG A 1 92 ? 9.125 -14.789 -17.609 1 98.44 92 ARG A C 1
ATOM 723 O O . ARG A 1 92 ? 8.242 -13.93 -17.5 1 98.44 92 ARG A O 1
ATOM 730 N N . ASP A 1 93 ? 10.32 -14.641 -17.141 1 98.44 93 ASP A N 1
ATOM 731 C CA . ASP A 1 93 ? 10.773 -13.367 -16.578 1 98.44 93 ASP A CA 1
ATOM 732 C C . ASP A 1 93 ? 10.5 -12.211 -17.531 1 98.44 93 ASP A C 1
ATOM 734 O O . ASP A 1 93 ? 10.758 -12.32 -18.734 1 98.44 93 ASP A O 1
ATOM 738 N N . ASN A 1 94 ? 9.875 -11.156 -17 1 98.06 94 ASN A N 1
ATOM 739 C CA . ASN A 1 94 ? 9.617 -9.891 -17.688 1 98.06 94 ASN A CA 1
ATOM 740 C C . ASN A 1 94 ? 8.453 -10 -18.656 1 98.06 94 ASN A C 1
ATOM 742 O O . ASN A 1 94 ? 8.141 -9.047 -19.375 1 98.06 94 ASN A O 1
ATOM 746 N N . ASP A 1 95 ? 7.824 -11.18 -18.734 1 98.56 95 ASP A N 1
ATOM 747 C CA . ASP A 1 95 ? 6.574 -11.234 -19.484 1 98.56 95 ASP A CA 1
ATOM 748 C C . ASP A 1 95 ? 5.559 -10.242 -18.938 1 98.56 95 ASP A C 1
ATOM 750 O O . ASP A 1 95 ? 5.664 -9.797 -17.797 1 98.56 95 ASP A O 1
ATOM 754 N N . ILE A 1 96 ? 4.621 -9.852 -19.781 1 98.44 96 ILE A N 1
ATOM 755 C CA . ILE A 1 96 ? 3.547 -8.938 -19.391 1 98.44 96 ILE A CA 1
ATOM 756 C C . ILE A 1 96 ? 2.197 -9.633 -19.562 1 98.44 96 ILE A C 1
ATOM 758 O O . ILE A 1 96 ? 1.903 -10.188 -20.625 1 98.44 96 ILE A O 1
ATOM 762 N N . VAL A 1 97 ? 1.398 -9.688 -18.516 1 98.06 97 VAL A N 1
ATOM 763 C CA . VAL A 1 97 ? 0.023 -10.172 -18.562 1 98.06 97 VAL A CA 1
ATOM 764 C C . VAL A 1 97 ? -0.94 -8.984 -18.641 1 98.06 97 VAL A C 1
ATOM 766 O O . VAL A 1 97 ? -0.912 -8.102 -17.781 1 98.06 97 VAL A O 1
ATOM 769 N N . HIS A 1 98 ? -1.743 -9.023 -19.625 1 97.19 98 HIS A N 1
ATOM 770 C CA . HIS A 1 98 ? -2.73 -7.965 -19.812 1 97.19 98 HIS A CA 1
ATOM 771 C C . HIS A 1 98 ? -4.098 -8.391 -19.281 1 97.19 98 HIS A C 1
ATOM 773 O O . HIS A 1 98 ? -4.52 -9.531 -19.5 1 97.19 98 HIS A O 1
ATOM 779 N N . PHE A 1 99 ? -4.73 -7.52 -18.594 1 96.12 99 PHE A N 1
ATOM 780 C CA . PHE A 1 99 ? -6.141 -7.66 -18.266 1 96.12 99 PHE A CA 1
ATOM 781 C C . PHE A 1 99 ? -6.848 -6.312 -18.312 1 96.12 99 PHE A C 1
ATOM 783 O O . PHE A 1 99 ? -6.656 -5.469 -17.438 1 96.12 99 PHE A O 1
ATOM 790 N N . GLY A 1 100 ? -7.719 -6.191 -19.297 1 95.38 100 GLY A N 1
ATOM 791 C CA . GLY A 1 100 ? -8.258 -4.875 -19.594 1 95.38 100 GLY A CA 1
ATOM 792 C C . GLY A 1 100 ? -7.184 -3.867 -19.969 1 95.38 100 GLY A C 1
ATOM 793 O O . GLY A 1 100 ? -6.355 -4.133 -20.844 1 95.38 100 GLY A O 1
ATOM 794 N N . GLU A 1 101 ? -7.211 -2.709 -19.391 1 95.19 101 GLU A N 1
ATOM 795 C CA . GLU A 1 101 ? -6.219 -1.668 -19.641 1 95.19 101 GLU A CA 1
ATOM 796 C C . GLU A 1 101 ? -5.062 -1.754 -18.656 1 95.19 101 GLU A C 1
ATOM 798 O O . GLU A 1 101 ? -4.184 -0.887 -18.641 1 95.19 101 GLU A O 1
ATOM 803 N N . GLU A 1 102 ? -5.07 -2.824 -17.859 1 96.25 102 GLU A N 1
ATOM 804 C CA . GLU A 1 102 ? -4.043 -3.012 -16.844 1 96.25 102 GLU A CA 1
ATOM 805 C C . GLU A 1 102 ? -2.996 -4.027 -17.297 1 96.25 102 GLU A C 1
ATOM 807 O O . GLU A 1 102 ? -3.273 -4.875 -18.141 1 96.25 102 GLU A O 1
ATOM 812 N N . THR A 1 103 ? -1.842 -3.828 -16.75 1 97.25 103 THR A N 1
ATOM 813 C CA . THR A 1 103 ? -0.757 -4.754 -17.047 1 97.25 103 THR A CA 1
ATOM 814 C C . THR A 1 103 ? -0.093 -5.254 -15.773 1 97.25 103 THR A C 1
ATOM 816 O O . THR A 1 103 ? 0.067 -4.492 -14.812 1 97.25 103 THR A O 1
ATOM 819 N N . ILE A 1 104 ? 0.261 -6.531 -15.758 1 98.44 104 ILE A N 1
ATOM 820 C CA . ILE A 1 104 ? 1.052 -7.164 -14.711 1 98.44 104 ILE A CA 1
ATOM 821 C C . ILE A 1 104 ? 2.369 -7.672 -15.289 1 98.44 104 ILE A C 1
ATOM 823 O O . ILE A 1 104 ? 2.373 -8.438 -16.266 1 98.44 104 ILE A O 1
ATOM 827 N N . ARG A 1 105 ? 3.41 -7.23 -14.734 1 98.75 105 ARG A N 1
ATOM 828 C CA . ARG A 1 105 ? 4.715 -7.723 -15.164 1 98.75 105 ARG A CA 1
ATOM 829 C C . ARG A 1 105 ? 5.168 -8.898 -14.305 1 98.75 105 ARG A C 1
ATOM 831 O O . ARG A 1 105 ? 4.961 -8.898 -13.086 1 98.75 105 ARG A O 1
ATOM 838 N N . VAL A 1 106 ? 5.82 -9.812 -14.969 1 98.81 106 VAL A N 1
ATOM 839 C CA . VAL A 1 106 ? 6.293 -11.023 -14.297 1 98.81 106 VAL A CA 1
ATOM 840 C C . VAL A 1 106 ? 7.766 -10.867 -13.93 1 98.81 106 VAL A C 1
ATOM 842 O O . VAL A 1 106 ? 8.586 -10.484 -14.773 1 98.81 106 VAL A O 1
ATOM 845 N N . ILE A 1 107 ? 8.109 -11.117 -12.711 1 98.81 107 ILE A N 1
ATOM 846 C CA . ILE A 1 107 ? 9.492 -11.164 -12.258 1 98.81 107 ILE A CA 1
ATOM 847 C C . ILE A 1 107 ? 9.82 -12.562 -11.742 1 98.81 107 ILE A C 1
ATOM 849 O O . ILE A 1 107 ? 9.258 -13.016 -10.742 1 98.81 107 ILE A O 1
ATOM 853 N N . HIS A 1 108 ? 10.625 -13.219 -12.461 1 98.75 108 HIS A N 1
ATOM 854 C CA . HIS A 1 108 ? 11.062 -14.516 -11.969 1 98.75 108 HIS A CA 1
ATOM 855 C C . HIS A 1 108 ? 11.945 -14.375 -10.727 1 98.75 108 HIS A C 1
ATOM 857 O O . HIS A 1 108 ? 13.016 -13.766 -10.789 1 98.75 108 HIS A O 1
ATOM 863 N N . THR A 1 109 ? 11.531 -14.844 -9.625 1 98.5 109 THR A N 1
ATOM 864 C CA . THR A 1 109 ? 12.234 -14.75 -8.352 1 98.5 109 THR A CA 1
ATOM 865 C C . THR A 1 109 ? 12.484 -16.141 -7.766 1 98.5 109 THR A C 1
ATOM 867 O O . THR A 1 109 ? 12.008 -16.453 -6.672 1 98.5 109 THR A O 1
ATOM 870 N N . PRO A 1 110 ? 13.289 -16.906 -8.406 1 97.81 110 PRO A N 1
ATOM 871 C CA . PRO A 1 110 ? 13.516 -18.266 -7.914 1 97.81 110 PRO A CA 1
ATOM 872 C C . PRO A 1 110 ? 14.188 -18.297 -6.543 1 97.81 110 PRO A C 1
ATOM 874 O O . PRO A 1 110 ? 14.883 -17.344 -6.172 1 97.81 110 PRO A O 1
ATOM 877 N N . GLY A 1 111 ? 14.031 -19.375 -5.75 1 96.38 111 GLY A N 1
ATOM 878 C CA . GLY A 1 111 ? 14.602 -19.578 -4.43 1 96.38 111 GLY A CA 1
ATOM 879 C C . GLY A 1 111 ? 13.688 -20.359 -3.498 1 96.38 111 GLY A C 1
ATOM 880 O O . GLY A 1 111 ? 13.938 -21.531 -3.199 1 96.38 111 GLY A O 1
ATOM 881 N N . GLN A 1 112 ? 12.523 -19.734 -3.148 1 94.69 112 GLN A N 1
ATOM 882 C CA . GLN A 1 112 ? 11.539 -20.453 -2.346 1 94.69 112 GLN A CA 1
ATOM 883 C C . GLN A 1 112 ? 11.109 -21.75 -3.029 1 94.69 112 GLN A C 1
ATOM 885 O O . GLN A 1 112 ? 10.969 -22.781 -2.377 1 94.69 112 GLN A O 1
ATOM 890 N N . MET A 1 113 ? 10.852 -21.672 -4.195 1 95.19 113 MET A N 1
ATOM 891 C CA . MET A 1 113 ? 10.734 -22.75 -5.18 1 95.19 113 MET A CA 1
ATOM 892 C C . MET A 1 113 ? 11.391 -22.344 -6.5 1 95.19 113 MET A C 1
ATOM 894 O O . MET A 1 113 ? 11.477 -21.156 -6.824 1 95.19 113 MET A O 1
ATOM 898 N N . PRO A 1 114 ? 11.82 -23.312 -7.25 1 95.88 114 PRO A N 1
ATOM 899 C CA . PRO A 1 114 ? 12.453 -22.938 -8.523 1 95.88 114 PRO A CA 1
ATOM 900 C C . PRO A 1 114 ? 11.516 -22.156 -9.438 1 95.88 114 PRO A C 1
ATOM 902 O O . PRO A 1 114 ? 11.977 -21.312 -10.211 1 95.88 114 PRO A O 1
ATOM 905 N N . CYS A 1 115 ? 10.289 -22.344 -9.375 1 96.75 115 CYS A N 1
ATOM 906 C CA . CYS A 1 115 ? 9.328 -21.734 -10.289 1 96.75 115 CYS A CA 1
ATOM 907 C C . CYS A 1 115 ? 8.734 -20.469 -9.695 1 96.75 115 CYS A C 1
ATOM 909 O O . CYS A 1 115 ? 7.82 -19.875 -10.266 1 96.75 115 CYS A O 1
ATOM 911 N N . ALA A 1 116 ? 9.211 -19.984 -8.57 1 97.81 116 ALA A N 1
ATOM 912 C CA . ALA A 1 116 ? 8.609 -18.844 -7.879 1 97.81 116 ALA A CA 1
ATOM 913 C C . ALA A 1 116 ? 8.742 -17.562 -8.703 1 97.81 116 ALA A C 1
ATOM 915 O O . ALA A 1 116 ? 9.797 -17.297 -9.289 1 97.81 116 ALA A O 1
ATOM 916 N N . ILE A 1 117 ? 7.684 -16.844 -8.781 1 98.44 117 ILE A N 1
ATOM 917 C CA . ILE A 1 117 ? 7.703 -15.555 -9.477 1 98.44 117 ILE A CA 1
ATOM 918 C C . ILE A 1 117 ? 6.988 -14.508 -8.625 1 98.44 117 ILE A C 1
ATOM 920 O O . ILE A 1 117 ? 6.172 -14.844 -7.766 1 98.44 117 ILE A O 1
ATOM 924 N N . THR A 1 118 ? 7.312 -13.258 -8.781 1 98.81 118 THR A N 1
ATOM 925 C CA . THR A 1 118 ? 6.645 -12.078 -8.242 1 98.81 118 THR A CA 1
ATOM 926 C C . THR A 1 118 ? 5.871 -11.344 -9.336 1 98.81 118 THR A C 1
ATOM 928 O O . THR A 1 118 ? 6.363 -11.188 -10.453 1 98.81 118 THR A O 1
ATOM 931 N N . TYR A 1 119 ? 4.648 -11.039 -9.055 1 98.88 119 TYR A N 1
ATOM 932 C CA . TYR A 1 119 ? 3.854 -10.227 -9.969 1 98.88 119 TYR A CA 1
ATOM 933 C C . TYR A 1 119 ? 3.906 -8.75 -9.578 1 98.88 119 TYR A C 1
ATOM 935 O O . TYR A 1 119 ? 3.707 -8.406 -8.414 1 98.88 119 TYR A O 1
ATOM 943 N N . TRP A 1 120 ? 4.211 -7.91 -10.539 1 98.75 120 TRP A N 1
ATOM 944 C CA . TRP A 1 120 ? 4.312 -6.469 -10.336 1 98.75 120 TRP A CA 1
ATOM 945 C C . TRP A 1 120 ? 3.16 -5.742 -11.023 1 98.75 120 TRP A C 1
ATOM 947 O O . TRP A 1 120 ? 3.043 -5.773 -12.25 1 98.75 120 TRP A O 1
ATOM 957 N N . TRP A 1 121 ? 2.281 -5.148 -10.242 1 98.31 121 TRP A N 1
ATOM 958 C CA . TRP A 1 121 ? 1.152 -4.348 -10.711 1 98.31 121 TRP A CA 1
ATOM 959 C C . TRP A 1 121 ? 1.138 -2.984 -10.031 1 98.31 121 TRP A C 1
ATOM 961 O O . TRP A 1 121 ? 1.037 -2.895 -8.805 1 98.31 121 TRP A O 1
ATOM 971 N N . ALA A 1 122 ? 1.252 -1.886 -10.852 1 96.25 122 ALA A N 1
ATOM 972 C CA . ALA A 1 122 ? 1.316 -0.546 -10.273 1 96.25 122 ALA A CA 1
ATOM 973 C C . ALA A 1 122 ? 2.477 -0.428 -9.289 1 96.25 122 ALA A C 1
ATOM 975 O O . ALA A 1 122 ? 3.631 -0.668 -9.656 1 96.25 122 ALA A O 1
ATOM 976 N N . ASP A 1 123 ? 2.242 -0.048 -8.078 1 97.56 123 ASP A N 1
ATOM 977 C CA . ASP A 1 123 ? 3.312 0.041 -7.09 1 97.56 123 ASP A CA 1
ATOM 978 C C . ASP A 1 123 ? 3.279 -1.151 -6.137 1 97.56 123 ASP A C 1
ATOM 980 O O . ASP A 1 123 ? 3.775 -1.067 -5.012 1 97.56 123 ASP A O 1
ATOM 984 N N . ARG A 1 124 ? 2.67 -2.264 -6.566 1 98.62 124 ARG A N 1
ATOM 985 C CA . ARG A 1 124 ? 2.453 -3.424 -5.703 1 98.62 124 ARG A CA 1
ATOM 986 C C . ARG A 1 124 ? 3.188 -4.648 -6.242 1 98.62 124 ARG A C 1
ATOM 988 O O . ARG A 1 124 ? 3.059 -4.988 -7.418 1 98.62 124 ARG A O 1
ATOM 995 N N . LEU A 1 125 ? 3.926 -5.242 -5.352 1 98.81 125 LEU A N 1
ATOM 996 C CA . LEU A 1 125 ? 4.613 -6.496 -5.637 1 98.81 125 LEU A CA 1
ATOM 997 C C . LEU A 1 125 ? 3.959 -7.656 -4.895 1 98.81 125 LEU A C 1
ATOM 999 O O . LEU A 1 125 ? 3.928 -7.672 -3.662 1 98.81 125 LEU A O 1
ATOM 1003 N N . PHE A 1 126 ? 3.408 -8.602 -5.641 1 98.81 126 PHE A N 1
ATOM 1004 C CA . PHE A 1 126 ? 2.857 -9.812 -5.051 1 98.81 126 PHE A CA 1
ATOM 1005 C C . PHE A 1 126 ? 3.91 -10.914 -4.996 1 98.81 126 PHE A C 1
ATOM 1007 O O . PHE A 1 126 ? 4.18 -11.57 -6.004 1 98.81 126 PHE A O 1
ATOM 1014 N N . THR A 1 127 ? 4.375 -11.188 -3.783 1 98.69 127 THR A N 1
ATOM 1015 C CA . THR A 1 127 ? 5.648 -11.891 -3.645 1 98.69 127 THR A CA 1
ATOM 1016 C C . THR A 1 127 ? 5.418 -13.344 -3.236 1 98.69 127 THR A C 1
ATOM 1018 O O . THR A 1 127 ? 6.375 -14.078 -2.982 1 98.69 127 THR A O 1
ATOM 1021 N N . GLY A 1 128 ? 4.156 -13.695 -3.133 1 97 128 GLY A N 1
ATOM 1022 C CA . GLY A 1 128 ? 3.879 -15.07 -2.732 1 97 128 GLY A CA 1
ATOM 1023 C C . GLY A 1 128 ? 4.594 -15.477 -1.458 1 97 128 GLY A C 1
ATOM 1024 O O . GLY A 1 128 ? 4.504 -14.781 -0.442 1 97 128 GLY A O 1
ATOM 1025 N N . GLU A 1 129 ? 5.328 -16.562 -1.583 1 95.06 129 GLU A N 1
ATOM 1026 C CA . GLU A 1 129 ? 6.047 -17.047 -0.412 1 95.06 129 GLU A CA 1
ATOM 1027 C C . GLU A 1 129 ? 7.539 -16.75 -0.509 1 95.06 129 GLU A C 1
ATOM 1029 O O . GLU A 1 129 ? 8.328 -17.188 0.333 1 95.06 129 GLU A O 1
ATOM 1034 N N . THR A 1 130 ? 7.926 -16.016 -1.489 1 97.31 130 THR A N 1
ATOM 1035 C CA . THR A 1 130 ? 9.328 -15.625 -1.64 1 97.31 130 THR A CA 1
ATOM 1036 C C . THR A 1 130 ? 9.742 -14.648 -0.544 1 97.31 130 THR A C 1
ATOM 1038 O O . THR A 1 130 ? 10.789 -14.812 0.08 1 97.31 130 THR A O 1
ATOM 1041 N N . LEU A 1 131 ? 8.938 -13.664 -0.317 1 97.44 131 LEU A N 1
ATOM 1042 C CA . LEU A 1 131 ? 9.141 -12.617 0.68 1 97.44 131 LEU A CA 1
ATOM 1043 C C . LEU A 1 131 ? 7.832 -12.297 1.396 1 97.44 131 LEU A C 1
ATOM 1045 O O . LEU A 1 131 ? 6.867 -11.852 0.768 1 97.44 131 LEU A O 1
ATOM 1049 N N . LEU A 1 132 ? 7.852 -12.594 2.658 1 96.94 132 LEU A N 1
ATOM 1050 C CA . LEU A 1 132 ? 6.699 -12.242 3.48 1 96.94 132 LEU A CA 1
ATOM 1051 C C . LEU A 1 132 ? 6.824 -10.82 4.02 1 96.94 132 LEU A C 1
ATOM 1053 O O . LEU A 1 132 ? 7.781 -10.109 3.697 1 96.94 132 LEU A O 1
ATOM 1057 N N . ALA A 1 133 ? 5.906 -10.383 4.801 1 95.81 133 ALA A N 1
ATOM 1058 C CA . ALA A 1 133 ? 5.906 -9 5.262 1 95.81 133 ALA A CA 1
ATOM 1059 C C . ALA A 1 133 ? 6.988 -8.773 6.316 1 95.81 133 ALA A C 1
ATOM 1061 O O . ALA A 1 133 ? 7.398 -7.637 6.562 1 95.81 133 ALA A O 1
ATOM 1062 N N . THR A 1 134 ? 7.469 -9.875 6.945 1 93.5 134 THR A N 1
ATOM 1063 C CA . THR A 1 134 ? 8.383 -9.688 8.07 1 93.5 134 THR A CA 1
ATOM 1064 C C . THR A 1 134 ? 9.688 -10.445 7.836 1 93.5 134 THR A C 1
ATOM 1066 O O . THR A 1 134 ? 10.68 -10.203 8.523 1 93.5 134 THR A O 1
ATOM 1069 N N . ARG A 1 135 ? 9.609 -11.359 6.91 1 91.44 135 ARG A N 1
ATOM 1070 C CA . ARG A 1 135 ? 10.75 -12.242 6.727 1 91.44 135 ARG A CA 1
ATOM 1071 C C . ARG A 1 135 ? 10.688 -12.953 5.375 1 91.44 135 ARG A C 1
ATOM 1073 O O . ARG A 1 135 ? 9.672 -12.883 4.684 1 91.44 135 ARG A O 1
ATOM 1080 N N . LEU A 1 136 ? 11.789 -13.578 5.102 1 92.81 136 LEU A N 1
ATOM 1081 C CA . LEU A 1 136 ? 11.789 -14.461 3.939 1 92.81 136 LEU A CA 1
ATOM 1082 C C . LEU A 1 136 ? 10.898 -15.68 4.18 1 92.81 136 LEU A C 1
ATOM 1084 O O . LEU A 1 136 ? 10.797 -16.156 5.312 1 92.81 136 LEU A O 1
ATOM 1088 N N . GLY A 1 137 ? 10.305 -16.078 3.088 1 93.25 137 GLY A N 1
ATOM 1089 C CA . GLY A 1 137 ? 9.562 -17.328 3.195 1 93.25 137 GLY A CA 1
ATOM 1090 C C . GLY A 1 137 ? 10.461 -18.547 3.334 1 93.25 137 GLY A C 1
ATOM 1091 O O . GLY A 1 137 ? 11.648 -18.484 3.006 1 93.25 137 GLY A O 1
ATOM 1092 N N . THR A 1 138 ? 9.867 -19.594 3.775 1 93.06 138 THR A N 1
ATOM 1093 C CA . THR A 1 138 ? 10.586 -20.859 3.902 1 93.06 138 THR A CA 1
ATOM 1094 C C . THR A 1 138 ? 10.648 -21.578 2.559 1 93.06 138 THR A C 1
ATOM 1096 O O . THR A 1 138 ? 9.641 -21.672 1.851 1 93.06 138 THR A O 1
ATOM 1099 N N . CYS A 1 139 ? 11.789 -22.094 2.26 1 92.62 139 CYS A N 1
ATOM 1100 C CA . CYS A 1 139 ? 11.961 -22.781 0.987 1 92.62 139 CYS A CA 1
ATOM 1101 C C . CYS A 1 139 ? 11.211 -24.109 0.982 1 92.62 139 CYS A C 1
ATOM 1103 O O . CYS A 1 139 ? 11.203 -24.828 1.986 1 92.62 139 CYS A O 1
ATOM 1105 N N . GLY A 1 140 ? 10.617 -24.344 -0.165 1 89.81 140 GLY A N 1
ATOM 1106 C CA . GLY A 1 140 ? 9.977 -25.625 -0.39 1 89.81 140 GLY A CA 1
ATOM 1107 C C . GLY A 1 140 ? 10.844 -26.594 -1.17 1 89.81 140 GLY A C 1
ATOM 1108 O O . GLY A 1 140 ? 12.07 -26.469 -1.188 1 89.81 140 GLY A O 1
ATOM 1109 N N . PRO A 1 141 ? 10.203 -27.641 -1.719 1 86.38 141 PRO A N 1
ATOM 1110 C CA . PRO A 1 141 ? 10.961 -28.609 -2.512 1 86.38 141 PRO A CA 1
ATOM 1111 C C . PRO A 1 141 ? 11.727 -27.953 -3.658 1 86.38 141 PRO A C 1
ATOM 1113 O O . PRO A 1 141 ? 11.164 -27.172 -4.426 1 86.38 141 PRO A O 1
ATOM 1116 N N . GLY A 1 142 ? 13.055 -28.281 -3.688 1 91.62 142 GLY A N 1
ATOM 1117 C CA . GLY A 1 142 ? 13.898 -27.75 -4.742 1 91.62 142 GLY A CA 1
ATOM 1118 C C . GLY A 1 142 ? 14.344 -26.328 -4.484 1 91.62 142 GLY A C 1
ATOM 1119 O O . GLY A 1 142 ? 15.055 -25.734 -5.297 1 91.62 142 GLY A O 1
ATOM 1120 N N . GLY A 1 143 ? 13.93 -25.828 -3.35 1 93.19 143 GLY A N 1
ATOM 1121 C CA . GLY A 1 143 ? 14.258 -24.453 -3.01 1 93.19 143 GLY A CA 1
ATOM 1122 C C . GLY A 1 143 ? 15.719 -24.266 -2.633 1 93.19 143 GLY A C 1
ATOM 1123 O O . GLY A 1 143 ? 16.422 -25.234 -2.365 1 93.19 143 GLY A O 1
ATOM 1124 N N . ASN A 1 144 ? 16.156 -23.047 -2.73 1 95.88 144 ASN A N 1
ATOM 1125 C CA . ASN A 1 144 ? 17.516 -22.625 -2.432 1 95.88 144 ASN A CA 1
ATOM 1126 C C . ASN A 1 144 ? 17.547 -21.25 -1.767 1 95.88 144 ASN A C 1
ATOM 1128 O O . ASN A 1 144 ? 17.281 -20.234 -2.42 1 95.88 144 ASN A O 1
ATOM 1132 N N . ILE A 1 145 ? 17.906 -21.266 -0.551 1 93.69 145 ILE A N 1
ATOM 1133 C CA . ILE A 1 145 ? 17.812 -20.062 0.267 1 93.69 145 ILE A CA 1
ATOM 1134 C C . ILE A 1 145 ? 18.766 -18.984 -0.26 1 93.69 145 ILE A C 1
ATOM 1136 O O . ILE A 1 145 ? 18.453 -17.797 -0.233 1 93.69 145 ILE A O 1
ATOM 1140 N N . ALA A 1 146 ? 19.906 -19.391 -0.696 1 94.62 146 ALA A N 1
ATOM 1141 C CA . ALA A 1 146 ? 20.844 -18.438 -1.266 1 94.62 146 ALA A CA 1
ATOM 1142 C C . ALA A 1 146 ? 20.281 -17.781 -2.518 1 94.62 146 ALA A C 1
ATOM 1144 O O . ALA A 1 146 ? 20.422 -16.578 -2.717 1 94.62 146 ALA A O 1
ATOM 1145 N N . GLN A 1 147 ? 19.672 -18.609 -3.318 1 96.56 147 GLN A N 1
ATOM 1146 C CA . GLN A 1 147 ? 19.016 -18.094 -4.52 1 96.56 147 GLN A CA 1
ATOM 1147 C C . GLN A 1 147 ? 17.859 -17.188 -4.164 1 96.56 147 GLN A C 1
ATOM 1149 O O . GLN A 1 147 ? 17.625 -16.172 -4.832 1 96.56 147 GLN A O 1
ATOM 1154 N N . GLN A 1 148 ? 17.125 -17.516 -3.168 1 95.75 148 GLN A N 1
ATOM 1155 C CA . GLN A 1 148 ? 16.031 -16.688 -2.705 1 95.75 148 GLN A CA 1
ATOM 1156 C C . GLN A 1 148 ? 16.531 -15.312 -2.258 1 95.75 148 GLN A C 1
ATOM 1158 O O . GLN A 1 148 ? 15.953 -14.289 -2.631 1 95.75 148 GLN A O 1
ATOM 1163 N N . TRP A 1 149 ? 17.547 -15.344 -1.504 1 93.38 149 TRP A N 1
ATOM 1164 C CA . TRP A 1 149 ? 18.172 -14.109 -1.039 1 93.38 149 TRP A CA 1
ATOM 1165 C C . TRP A 1 149 ? 18.609 -13.242 -2.217 1 93.38 149 TRP A C 1
ATOM 1167 O O . TRP A 1 149 ? 18.391 -12.031 -2.217 1 93.38 149 TRP A O 1
ATOM 1177 N N . ARG A 1 150 ? 19.203 -13.844 -3.197 1 94.81 150 ARG A N 1
ATOM 1178 C CA . ARG A 1 150 ? 19.656 -13.125 -4.379 1 94.81 150 ARG A CA 1
ATOM 1179 C C . ARG A 1 150 ? 18.5 -12.523 -5.148 1 94.81 150 ARG A C 1
ATOM 1181 O O . ARG A 1 150 ? 18.547 -11.367 -5.566 1 94.81 150 ARG A O 1
ATOM 1188 N N . SER A 1 151 ? 17.484 -13.289 -5.352 1 97.12 151 SER A N 1
ATOM 1189 C CA . SER A 1 151 ? 16.297 -12.812 -6.051 1 97.12 151 SER A CA 1
ATOM 1190 C C . SER A 1 151 ? 15.695 -11.586 -5.359 1 97.12 151 SER A C 1
ATOM 1192 O O . SER A 1 151 ? 15.336 -10.609 -6.02 1 97.12 151 SER A O 1
ATOM 1194 N N . ILE A 1 152 ? 15.641 -11.633 -4.062 1 96.56 152 ILE A N 1
ATOM 1195 C CA . ILE A 1 152 ? 15.062 -10.539 -3.285 1 96.56 152 ILE A CA 1
ATOM 1196 C C . ILE A 1 152 ? 15.953 -9.305 -3.383 1 96.56 152 ILE A C 1
ATOM 1198 O O . ILE A 1 152 ? 15.484 -8.219 -3.725 1 96.56 152 ILE A O 1
ATOM 1202 N N . ARG A 1 153 ? 17.172 -9.469 -3.195 1 94.31 153 ARG A N 1
ATOM 1203 C CA . ARG A 1 153 ? 18.125 -8.359 -3.135 1 94.31 153 ARG A CA 1
ATOM 1204 C C . ARG A 1 153 ? 18.281 -7.707 -4.504 1 94.31 153 ARG A C 1
ATOM 1206 O O . ARG A 1 153 ? 18.297 -6.48 -4.613 1 94.31 153 ARG A O 1
ATOM 1213 N N . GLU A 1 154 ? 18.359 -8.523 -5.516 1 95.44 154 GLU A N 1
ATOM 1214 C CA . GLU A 1 154 ? 18.766 -8.016 -6.828 1 95.44 154 GLU A CA 1
ATOM 1215 C C . GLU A 1 154 ? 17.547 -7.594 -7.645 1 95.44 154 GLU A C 1
ATOM 1217 O O . GLU A 1 154 ? 17.672 -6.836 -8.609 1 95.44 154 GLU A O 1
ATOM 1222 N N . LYS A 1 155 ? 16.438 -8.102 -7.281 1 97.38 155 LYS A N 1
ATOM 1223 C CA . LYS A 1 155 ? 15.289 -7.797 -8.117 1 97.38 155 LYS A CA 1
ATOM 1224 C C . LYS A 1 155 ? 14.242 -7 -7.336 1 97.38 155 LYS A C 1
ATOM 1226 O O . LYS A 1 155 ? 13.852 -5.906 -7.746 1 97.38 155 LYS A O 1
ATOM 1231 N N . LEU A 1 156 ? 13.859 -7.453 -6.156 1 97.44 156 LEU A N 1
ATOM 1232 C CA . LEU A 1 156 ? 12.75 -6.844 -5.434 1 97.44 156 LEU A CA 1
ATOM 1233 C C . LEU A 1 156 ? 13.203 -5.574 -4.719 1 97.44 156 LEU A C 1
ATOM 1235 O O . LEU A 1 156 ? 12.516 -4.551 -4.766 1 97.44 156 LEU A O 1
ATOM 1239 N N . LEU A 1 157 ? 14.367 -5.566 -4.102 1 96.19 157 LEU A N 1
ATOM 1240 C CA . LEU A 1 157 ? 14.797 -4.441 -3.275 1 96.19 157 LEU A CA 1
ATOM 1241 C C . LEU A 1 157 ? 15.414 -3.344 -4.133 1 96.19 157 LEU A C 1
ATOM 1243 O O . LEU A 1 157 ? 15.922 -2.352 -3.605 1 96.19 157 LEU A O 1
ATOM 1247 N N . ARG A 1 158 ? 15.281 -3.484 -5.453 1 95.25 158 ARG A N 1
ATOM 1248 C CA . ARG A 1 158 ? 15.727 -2.438 -6.363 1 95.25 158 ARG A CA 1
ATOM 1249 C C . ARG A 1 158 ? 14.594 -1.473 -6.691 1 95.25 158 ARG A C 1
ATOM 1251 O O . ARG A 1 158 ? 14.82 -0.4 -7.254 1 95.25 158 ARG A O 1
ATOM 1258 N N . PHE A 1 159 ? 13.453 -1.84 -6.32 1 96.69 159 PHE A N 1
ATOM 1259 C CA . PHE A 1 159 ? 12.305 -0.957 -6.508 1 96.69 159 PHE A CA 1
ATOM 1260 C C . PHE A 1 159 ? 12.375 0.227 -5.551 1 96.69 159 PHE A C 1
ATOM 1262 O O . PHE A 1 159 ? 13.102 0.187 -4.559 1 96.69 159 PHE A O 1
ATOM 1269 N N . PRO A 1 160 ? 11.641 1.382 -5.895 1 93.69 160 PRO A N 1
ATOM 1270 C CA . PRO A 1 160 ? 11.609 2.523 -4.977 1 93.69 160 PRO A CA 1
ATOM 1271 C C . PRO A 1 160 ? 11.141 2.137 -3.574 1 93.69 160 PRO A C 1
ATOM 1273 O O . PRO A 1 160 ? 10.375 1.187 -3.412 1 93.69 160 PRO A O 1
ATOM 1276 N N . ASP A 1 161 ? 11.523 2.877 -2.604 1 92.94 161 ASP A N 1
ATOM 1277 C CA . ASP A 1 161 ? 11.328 2.607 -1.183 1 92.94 161 ASP A CA 1
ATOM 1278 C C . ASP A 1 161 ? 9.844 2.436 -0.858 1 92.94 161 ASP A C 1
ATOM 1280 O O . ASP A 1 161 ? 9.477 1.603 -0.026 1 92.94 161 ASP A O 1
ATOM 1284 N N . GLU A 1 162 ? 8.984 3.133 -1.527 1 93.88 162 GLU A N 1
ATOM 1285 C CA . GLU A 1 162 ? 7.57 3.188 -1.165 1 93.88 162 GLU A CA 1
ATOM 1286 C C . GLU A 1 162 ? 6.785 2.062 -1.831 1 93.88 162 GLU A C 1
ATOM 1288 O O . GLU A 1 162 ? 5.598 1.885 -1.562 1 93.88 162 GLU A O 1
ATOM 1293 N N . TYR A 1 163 ? 7.414 1.284 -2.734 1 97.44 163 TYR A N 1
ATOM 1294 C CA . TYR A 1 163 ? 6.703 0.171 -3.352 1 97.44 163 TYR A CA 1
ATOM 1295 C C . TYR A 1 163 ? 6.262 -0.844 -2.305 1 97.44 163 TYR A C 1
ATOM 1297 O O . TYR A 1 163 ? 6.996 -1.124 -1.354 1 97.44 163 TYR A O 1
ATOM 1305 N N . LEU A 1 164 ? 5.164 -1.404 -2.566 1 98.44 164 LEU A N 1
ATOM 1306 C CA . LEU A 1 164 ? 4.508 -2.225 -1.555 1 98.44 164 LEU A CA 1
ATOM 1307 C C . LEU A 1 164 ? 4.738 -3.709 -1.825 1 98.44 164 LEU A C 1
ATOM 1309 O O . LEU A 1 164 ? 4.75 -4.141 -2.98 1 98.44 164 LEU A O 1
ATOM 1313 N N . ILE A 1 165 ? 4.867 -4.434 -0.754 1 98.44 165 ILE A N 1
ATOM 1314 C CA . ILE A 1 165 ? 5.02 -5.883 -0.791 1 98.44 165 ILE A CA 1
ATOM 1315 C C . ILE A 1 165 ? 3.762 -6.551 -0.239 1 98.44 165 ILE A C 1
ATOM 1317 O O . ILE A 1 165 ? 3.367 -6.297 0.902 1 98.44 165 ILE A O 1
ATOM 1321 N N . PHE A 1 166 ? 3.137 -7.316 -1.04 1 98.69 166 PHE A N 1
ATOM 1322 C CA . PHE A 1 166 ? 1.963 -8.102 -0.673 1 98.69 166 PHE A CA 1
ATOM 1323 C C . PHE A 1 166 ? 2.266 -9.594 -0.729 1 98.69 166 PHE A C 1
ATOM 1325 O O . PHE A 1 166 ? 2.229 -10.195 -1.801 1 98.69 166 PHE A O 1
ATOM 1332 N N . PRO A 1 167 ? 2.441 -10.258 0.394 1 98.06 167 PRO A N 1
ATOM 1333 C CA . PRO A 1 167 ? 2.852 -11.656 0.435 1 98.06 167 PRO A CA 1
ATOM 1334 C C . PRO A 1 167 ? 1.683 -12.625 0.243 1 98.06 167 PRO A C 1
ATOM 1336 O O . PRO A 1 167 ? 0.525 -12.195 0.223 1 98.06 167 PRO A O 1
ATOM 1339 N N . GLY A 1 168 ? 2.049 -13.883 0.076 1 96 168 GLY A N 1
ATOM 1340 C CA . GLY A 1 168 ? 1.033 -14.914 -0.06 1 96 168 GLY A CA 1
ATOM 1341 C C . GLY A 1 168 ? 0.558 -15.461 1.271 1 96 168 GLY A C 1
ATOM 1342 O O . GLY A 1 168 ? -0.404 -16.234 1.324 1 96 168 GLY A O 1
ATOM 1343 N N . ARG A 1 169 ? 1.252 -15.031 2.266 1 94.81 169 ARG A N 1
ATOM 1344 C CA . ARG A 1 169 ? 0.912 -15.484 3.609 1 94.81 169 ARG A CA 1
ATOM 1345 C C . ARG A 1 169 ? 1.192 -14.398 4.645 1 94.81 169 ARG A C 1
ATOM 1347 O O . ARG A 1 169 ? 2.203 -13.703 4.559 1 94.81 169 ARG A O 1
ATOM 1354 N N . GLU A 1 170 ? 0.268 -14.359 5.559 1 95 170 GLU A N 1
ATOM 1355 C CA . GLU A 1 170 ? 0.47 -13.453 6.688 1 95 170 GLU A CA 1
ATOM 1356 C C . GLU A 1 170 ? 1.61 -13.93 7.578 1 95 170 GLU A C 1
ATOM 1358 O O . GLU A 1 170 ? 1.751 -15.133 7.828 1 95 170 GLU A O 1
ATOM 1363 N N . SER A 1 171 ? 2.428 -13.047 8.055 1 93.62 171 SER A N 1
ATOM 1364 C CA . SER A 1 171 ? 3.494 -13.359 8.992 1 93.62 171 SER A CA 1
ATOM 1365 C C . SER A 1 171 ? 3.516 -12.375 10.156 1 93.62 171 SER A C 1
ATOM 1367 O O . SER A 1 171 ? 3.557 -11.156 9.945 1 93.62 171 SER A O 1
ATOM 1369 N N . ARG A 1 172 ? 3.363 -12.891 11.375 1 90.56 172 ARG A N 1
ATOM 1370 C CA . ARG A 1 172 ? 3.326 -12.094 12.602 1 90.56 172 ARG A CA 1
ATOM 1371 C C . ARG A 1 172 ? 2.246 -11.023 12.516 1 90.56 172 ARG A C 1
ATOM 1373 O O . ARG A 1 172 ? 2.5 -9.852 12.82 1 90.56 172 ARG A O 1
ATOM 1380 N N . LYS A 1 173 ? 1.124 -11.352 11.93 1 90.31 173 LYS A N 1
ATOM 1381 C CA . LYS A 1 173 ? -0.079 -10.531 11.844 1 90.31 173 LYS A CA 1
ATOM 1382 C C . LYS A 1 173 ? 0.121 -9.359 10.883 1 90.31 173 LYS A C 1
ATOM 1384 O O . LYS A 1 173 ? -0.555 -8.336 10.992 1 90.31 173 LYS A O 1
ATOM 1389 N N . ARG A 1 174 ? 1.092 -9.547 10.062 1 94.25 174 ARG A N 1
ATOM 1390 C CA . ARG A 1 174 ? 1.353 -8.523 9.047 1 94.25 174 ARG A CA 1
ATOM 1391 C C . ARG A 1 174 ? 0.98 -9.031 7.656 1 94.25 174 ARG A C 1
ATOM 1393 O O . ARG A 1 174 ? 1.246 -10.188 7.316 1 94.25 174 ARG A O 1
ATOM 1400 N N . ARG A 1 175 ? 0.434 -8.07 6.887 1 96.88 175 ARG A N 1
ATOM 1401 C CA . ARG A 1 175 ? -0.108 -8.484 5.598 1 96.88 175 ARG A CA 1
ATOM 1402 C C . ARG A 1 175 ? 0.462 -7.629 4.465 1 96.88 175 ARG A C 1
ATOM 1404 O O . ARG A 1 175 ? 0.171 -7.871 3.293 1 96.88 175 ARG A O 1
ATOM 1411 N N . VAL A 1 176 ? 1.199 -6.625 4.801 1 97.88 176 VAL A N 1
ATOM 1412 C CA . VAL A 1 176 ? 1.794 -5.734 3.809 1 97.88 176 VAL A CA 1
ATOM 1413 C C . VAL A 1 176 ? 3.086 -5.137 4.359 1 97.88 176 VAL A C 1
ATOM 1415 O O . VAL A 1 176 ? 3.264 -5.039 5.574 1 97.88 176 VAL A O 1
ATOM 1418 N N . ALA A 1 177 ? 3.98 -4.812 3.545 1 97.62 177 ALA A N 1
ATOM 1419 C CA . ALA A 1 177 ? 5.215 -4.09 3.842 1 97.62 177 ALA A CA 1
ATOM 1420 C C . ALA A 1 177 ? 5.645 -3.227 2.66 1 97.62 177 ALA A C 1
ATOM 1422 O O . ALA A 1 177 ? 4.922 -3.117 1.669 1 97.62 177 ALA A O 1
ATOM 1423 N N . CYS A 1 178 ? 6.676 -2.492 2.814 1 97.5 178 CYS A N 1
ATOM 1424 C CA . CYS A 1 178 ? 7.258 -1.769 1.688 1 97.5 178 CYS A CA 1
ATOM 1425 C C . CYS A 1 178 ? 8.75 -2.061 1.561 1 97.5 178 CYS A C 1
ATOM 1427 O O . CYS A 1 178 ? 9.359 -2.59 2.486 1 97.5 178 CYS A O 1
ATOM 1429 N N . VAL A 1 179 ? 9.281 -1.718 0.463 1 97.31 179 VAL A N 1
ATOM 1430 C CA . VAL A 1 179 ? 10.656 -2.053 0.107 1 97.31 179 VAL A CA 1
ATOM 1431 C C . VAL A 1 179 ? 11.609 -1.453 1.133 1 97.31 179 VAL A C 1
ATOM 1433 O O . VAL A 1 179 ? 12.57 -2.109 1.556 1 97.31 179 VAL A O 1
ATOM 1436 N N . ALA A 1 180 ? 11.367 -0.275 1.586 1 95.5 180 ALA A N 1
ATOM 1437 C CA . ALA A 1 180 ? 12.25 0.433 2.51 1 95.5 180 ALA A CA 1
ATOM 1438 C C . ALA A 1 180 ? 12.469 -0.374 3.785 1 95.5 180 ALA A C 1
ATOM 1440 O O . ALA A 1 180 ? 13.555 -0.335 4.375 1 95.5 180 ALA A O 1
ATOM 1441 N N . GLU A 1 181 ? 11.492 -1.092 4.199 1 95.31 181 GLU A N 1
ATOM 1442 C CA . GLU A 1 181 ? 11.555 -1.83 5.457 1 95.31 181 GLU A CA 1
ATOM 1443 C C . GLU A 1 181 ? 12.578 -2.961 5.391 1 95.31 181 GLU A C 1
ATOM 1445 O O . GLU A 1 181 ? 13.055 -3.434 6.422 1 95.31 181 GLU A O 1
ATOM 1450 N N . PHE A 1 182 ? 12.867 -3.385 4.191 1 94.62 182 PHE A N 1
ATOM 1451 C CA . PHE A 1 182 ? 13.766 -4.52 4.02 1 94.62 182 PHE A CA 1
ATOM 1452 C C . PHE A 1 182 ? 15.156 -4.047 3.6 1 94.62 182 PHE A C 1
ATOM 1454 O O . PHE A 1 182 ? 16.141 -4.766 3.779 1 94.62 182 PHE A O 1
ATOM 1461 N N . ARG A 1 183 ? 15.156 -2.949 2.965 1 88.38 183 ARG A N 1
ATOM 1462 C CA . ARG A 1 183 ? 16.438 -2.486 2.434 1 88.38 183 ARG A CA 1
ATOM 1463 C C . ARG A 1 183 ? 17.453 -2.301 3.551 1 88.38 183 ARG A C 1
ATOM 1465 O O . ARG A 1 183 ? 18.625 -2.67 3.402 1 88.38 183 ARG A O 1
ATOM 1472 N N . LEU A 1 184 ? 16.984 -1.771 4.668 1 74.94 184 LEU A N 1
ATOM 1473 C CA . LEU A 1 184 ? 17.938 -1.573 5.758 1 74.94 184 LEU A CA 1
ATOM 1474 C C . LEU A 1 184 ? 18.406 -2.91 6.32 1 74.94 184 LEU A C 1
ATOM 1476 O O . LEU A 1 184 ? 19.578 -3.064 6.664 1 74.94 184 LEU A O 1
ATOM 1480 N N . ALA A 1 185 ? 17.484 -3.848 6.375 1 74.44 185 ALA A N 1
ATOM 1481 C CA . ALA A 1 185 ? 17.844 -5.164 6.906 1 74.44 185 ALA A CA 1
ATOM 1482 C C . ALA A 1 185 ? 18.797 -5.898 5.969 1 74.44 185 ALA A C 1
ATOM 1484 O O . ALA A 1 185 ? 19.688 -6.613 6.418 1 74.44 185 ALA A O 1
ATOM 1485 N N . PHE A 1 186 ? 18.625 -5.75 4.68 1 76 186 PHE A N 1
ATOM 1486 C CA . PHE A 1 186 ? 19.422 -6.465 3.691 1 76 186 PHE A CA 1
ATOM 1487 C C . PHE A 1 186 ? 20.75 -5.75 3.445 1 76 186 PHE A C 1
ATOM 1489 O O . PHE A 1 186 ? 21.719 -6.359 2.971 1 76 186 PHE A O 1
ATOM 1496 N N . SER A 1 187 ? 20.844 -4.453 3.6 1 65.94 187 SER A N 1
ATOM 1497 C CA . SER A 1 187 ? 22.109 -3.73 3.463 1 65.94 187 SER A CA 1
ATOM 1498 C C . SER A 1 187 ? 23.109 -4.164 4.523 1 65.94 187 SER A C 1
ATOM 1500 O O . SER A 1 187 ? 24.312 -4.203 4.266 1 65.94 187 SER A O 1
ATOM 1502 N N . LYS A 1 188 ? 22.656 -4.348 5.68 1 58.94 188 LYS A N 1
ATOM 1503 C CA . LYS A 1 188 ? 23.578 -4.719 6.754 1 58.94 188 LYS A CA 1
ATOM 1504 C C . LYS A 1 188 ? 24.156 -6.109 6.52 1 58.94 188 LYS A C 1
ATOM 1506 O O . LYS A 1 188 ? 25.266 -6.41 6.992 1 58.94 188 LYS A O 1
ATOM 1511 N N . GLN A 1 189 ? 23.406 -6.859 5.879 1 53.09 189 GLN A N 1
ATOM 1512 C CA . GLN A 1 189 ? 23.938 -8.203 5.668 1 53.09 189 GLN A CA 1
ATOM 1513 C C . GLN A 1 189 ? 24.922 -8.219 4.504 1 53.09 189 GLN A C 1
ATOM 1515 O O . GLN A 1 189 ? 25.766 -9.125 4.402 1 53.09 189 GLN A O 1
ATOM 1520 N N . SER A 1 190 ? 24.656 -7.324 3.326 1 48.66 190 SER A N 1
ATOM 1521 C CA . SER A 1 190 ? 25.578 -7.383 2.197 1 48.66 190 SER A CA 1
ATOM 1522 C C . SER A 1 190 ? 26.859 -6.598 2.484 1 48.66 190 SER A C 1
ATOM 1524 O O . SER A 1 190 ? 26.797 -5.387 2.725 1 48.66 190 SER A O 1
ATOM 1526 N N . GLY A 1 191 ? 27.891 -6.871 3.133 1 39.16 191 GLY A N 1
ATOM 1527 C CA . GLY A 1 191 ? 29.203 -6.383 2.779 1 39.16 191 GLY A CA 1
ATOM 1528 C C . GLY A 1 191 ? 29.344 -6.008 1.315 1 39.16 191 GLY A C 1
ATOM 1529 O O . GLY A 1 191 ? 30.406 -5.602 0.863 1 39.16 191 GLY A O 1
ATOM 1530 N N . VAL A 1 192 ? 28.734 -6.637 0.316 1 33.75 192 VAL A N 1
ATOM 1531 C CA . VAL A 1 192 ? 28.906 -6.359 -1.107 1 33.75 192 VAL A CA 1
ATOM 1532 C C . VAL A 1 192 ? 28.031 -5.172 -1.511 1 33.75 192 VAL A C 1
ATOM 1534 O O . VAL A 1 192 ? 26.859 -5.105 -1.146 1 33.75 192 VAL A O 1
ATOM 1537 N N . THR A 1 193 ? 28.609 -4.02 -1.671 1 33.81 193 THR A N 1
ATOM 1538 C CA . THR A 1 193 ? 28.109 -2.748 -2.176 1 33.81 193 THR A CA 1
ATOM 1539 C C . THR A 1 193 ? 27.219 -2.963 -3.402 1 33.81 193 THR A C 1
ATOM 1541 O O . THR A 1 193 ? 27.641 -3.607 -4.367 1 33.81 193 THR A O 1
ATOM 1544 N N . ALA A 1 194 ? 25.953 -3.02 -3.352 1 33.66 194 ALA A N 1
ATOM 1545 C CA . ALA A 1 194 ? 25.047 -3.129 -4.484 1 33.66 194 ALA A CA 1
ATOM 1546 C C . ALA A 1 194 ? 25.469 -2.215 -5.629 1 33.66 194 ALA A C 1
ATOM 1548 O O . ALA A 1 194 ? 25.781 -1.041 -5.41 1 33.66 194 ALA A O 1
ATOM 1549 N N . PRO A 1 195 ? 25.906 -2.771 -6.73 1 29.09 195 PRO A N 1
ATOM 1550 C CA . PRO A 1 195 ? 26.125 -1.848 -7.844 1 29.09 195 PRO A CA 1
ATOM 1551 C C . PRO A 1 195 ? 24.938 -0.907 -8.078 1 29.09 195 PRO A C 1
ATOM 1553 O O . PRO A 1 195 ? 23.812 -1.217 -7.688 1 29.09 195 PRO A O 1
ATOM 1556 N N . ALA A 1 196 ? 25.188 0.362 -8.477 1 27.61 196 ALA A N 1
ATOM 1557 C CA . ALA A 1 196 ? 24.281 1.456 -8.828 1 27.61 196 ALA A CA 1
ATOM 1558 C C . ALA A 1 196 ? 23.125 0.958 -9.695 1 27.61 196 ALA A C 1
ATOM 1560 O O . ALA A 1 196 ? 23.344 0.249 -10.68 1 27.61 196 ALA A O 1
ATOM 1561 N N . VAL A 1 197 ? 21.859 0.807 -9.219 1 31.08 197 VAL A N 1
ATOM 1562 C CA . VAL A 1 197 ? 20.625 0.584 -9.945 1 31.08 197 VAL A CA 1
ATOM 1563 C C . VAL A 1 197 ? 20.656 1.315 -11.289 1 31.08 197 VAL A C 1
ATOM 1565 O O . VAL A 1 197 ? 20.922 2.521 -11.336 1 31.08 197 VAL A O 1
ATOM 1568 N N . HIS A 1 198 ? 20.984 0.764 -12.398 1 28.27 198 HIS A N 1
ATOM 1569 C CA . HIS A 1 198 ? 20.594 1.332 -13.68 1 28.27 198 HIS A CA 1
ATOM 1570 C C . HIS A 1 198 ? 19.219 1.998 -13.586 1 28.27 198 HIS A C 1
ATOM 1572 O O . HIS A 1 198 ? 18.375 1.575 -12.805 1 28.27 198 HIS A O 1
ATOM 1578 N N . GLU A 1 199 ? 19.109 3.24 -14.008 1 28.12 199 GLU A N 1
ATOM 1579 C CA . GLU A 1 199 ? 17.984 4.148 -14.164 1 28.12 199 GLU A CA 1
ATOM 1580 C C . GLU A 1 199 ? 16.734 3.41 -14.656 1 28.12 199 GLU A C 1
ATOM 1582 O O . GLU A 1 199 ? 16.719 2.922 -15.789 1 28.12 199 GLU A O 1
ATOM 1587 N N . TYR A 1 200 ? 16.203 2.498 -13.945 1 27.19 200 TYR A N 1
ATOM 1588 C CA . TYR A 1 200 ? 14.852 2.129 -14.391 1 27.19 200 TYR A CA 1
ATOM 1589 C C . TYR A 1 200 ? 14.062 3.359 -14.812 1 27.19 200 TYR A C 1
ATOM 1591 O O . TYR A 1 200 ? 13.703 4.191 -13.977 1 27.19 200 TYR A O 1
ATOM 1599 N N . SER A 1 201 ? 14.508 4.09 -15.844 1 28.05 201 SER A N 1
ATOM 1600 C CA . SER A 1 201 ? 13.734 5.152 -16.469 1 28.05 201 SER A CA 1
ATOM 1601 C C . SER A 1 201 ? 12.273 4.75 -16.641 1 28.05 201 SER A C 1
ATOM 1603 O O . SER A 1 201 ? 11.977 3.656 -17.125 1 28.05 201 SER A O 1
ATOM 1605 N N . ALA A 1 202 ? 11.422 5.195 -15.82 1 30.39 202 ALA A N 1
ATOM 1606 C CA . ALA A 1 202 ? 9.992 5.363 -16.047 1 30.39 202 ALA A CA 1
ATOM 1607 C C . ALA A 1 202 ? 9.695 5.652 -17.516 1 30.39 202 ALA A C 1
ATOM 1609 O O . ALA A 1 202 ? 8.562 5.992 -17.875 1 30.39 202 ALA A O 1
ATOM 1610 N N . GLN A 1 203 ? 10.609 5.641 -18.422 1 27.78 203 GLN A N 1
ATOM 1611 C CA . GLN A 1 203 ? 10.266 5.898 -19.828 1 27.78 203 GLN A CA 1
ATOM 1612 C C . GLN A 1 203 ? 9.32 4.832 -20.359 1 27.78 203 GLN A C 1
ATOM 1614 O O . GLN A 1 203 ? 8.906 4.891 -21.516 1 27.78 203 GLN A O 1
ATOM 1619 N N . ALA A 1 204 ? 9.32 3.654 -19.828 1 32.25 204 ALA A N 1
ATOM 1620 C CA . ALA A 1 204 ? 8.359 2.857 -20.594 1 32.25 204 ALA A CA 1
ATOM 1621 C C . ALA A 1 204 ? 6.969 3.48 -20.547 1 32.25 204 ALA A C 1
ATOM 1623 O O . ALA A 1 204 ? 6.117 3.059 -19.766 1 32.25 204 ALA A O 1
ATOM 1624 N N . GLN A 1 205 ? 6.832 4.871 -20.406 1 27.88 205 GLN A N 1
ATOM 1625 C CA . GLN A 1 205 ? 5.551 5.527 -20.641 1 27.88 205 GLN A CA 1
ATOM 1626 C C . GLN A 1 205 ? 4.844 4.949 -21.859 1 27.88 205 GLN A C 1
ATOM 1628 O O . GLN A 1 205 ? 5.477 4.309 -22.703 1 27.88 205 GLN A O 1
ATOM 1633 N N . PHE A 1 206 ? 3.49 5.57 -22.062 1 25.75 206 PHE A N 1
ATOM 1634 C CA . PHE A 1 206 ? 2.285 5.637 -22.891 1 25.75 206 PHE A CA 1
ATOM 1635 C C . PHE A 1 206 ? 2.639 5.887 -24.344 1 25.75 206 PHE A C 1
ATOM 1637 O O . PHE A 1 206 ? 2.836 7.035 -24.75 1 25.75 206 PHE A O 1
ATOM 1644 N N . ASP A 1 207 ? 3.627 5.25 -24.781 1 27.11 207 ASP A N 1
ATOM 1645 C CA . ASP A 1 207 ? 3.545 5.438 -26.219 1 27.11 207 ASP A CA 1
ATOM 1646 C C . ASP A 1 207 ? 2.15 5.094 -26.75 1 27.11 207 ASP A C 1
ATOM 1648 O O . ASP A 1 207 ? 1.775 3.924 -26.797 1 27.11 207 ASP A O 1
ATOM 1652 N N . HIS A 1 208 ? 1.071 5.891 -26.312 1 26.44 208 HIS A N 1
ATOM 1653 C CA . HIS A 1 208 ? -0.088 5.914 -27.203 1 26.44 208 HIS A CA 1
ATOM 1654 C C . HIS A 1 208 ? 0.332 6.082 -28.656 1 26.44 208 HIS A C 1
ATOM 1656 O O . HIS A 1 208 ? 0.646 7.195 -29.094 1 26.44 208 HIS A O 1
ATOM 1662 N N . THR A 1 209 ? 1.256 5.344 -29.125 1 28.39 209 THR A N 1
ATOM 1663 C CA . THR A 1 209 ? 1.3 5.406 -30.578 1 28.39 209 THR A CA 1
ATOM 1664 C C . THR A 1 209 ? -0.102 5.273 -31.172 1 28.39 209 THR A C 1
ATOM 1666 O O . THR A 1 209 ? -0.764 4.25 -30.984 1 28.39 209 THR A O 1
ATOM 1669 N N . SER A 1 210 ? -0.964 6.406 -31.234 1 28.16 210 SER A N 1
ATOM 1670 C CA . SER A 1 210 ? -1.98 6.562 -32.281 1 28.16 210 SER A CA 1
ATOM 1671 C C . SER A 1 210 ? -1.465 6.09 -33.625 1 28.16 210 SER A C 1
ATOM 1673 O O . SER A 1 210 ? -0.598 6.727 -34.219 1 28.16 210 SER A O 1
ATOM 1675 N N . GLN A 1 211 ? -1.063 4.844 -33.75 1 25.69 211 GLN A N 1
ATOM 1676 C CA . GLN A 1 211 ? -0.977 4.324 -35.125 1 25.69 211 GLN A CA 1
ATOM 1677 C C . GLN A 1 211 ? -2.121 4.848 -35.969 1 25.69 211 GLN A C 1
ATOM 1679 O O . GLN A 1 211 ? -3.279 4.484 -35.781 1 25.69 211 GLN A O 1
ATOM 1684 N N . SER A 1 212 ? -2.203 6.215 -36.25 1 27.47 212 SER A N 1
ATOM 1685 C CA . SER A 1 212 ? -2.924 6.676 -37.438 1 27.47 212 SER A CA 1
ATOM 1686 C C . SER A 1 212 ? -2.57 5.844 -38.688 1 27.47 212 SER A C 1
ATOM 1688 O O . SER A 1 212 ? -1.429 5.867 -39.125 1 27.47 212 SER A O 1
ATOM 1690 N N . ASP A 1 213 ? -2.895 4.586 -38.688 1 23.75 213 ASP A N 1
ATOM 1691 C CA . ASP A 1 213 ? -2.973 3.879 -39.969 1 23.75 213 ASP A CA 1
ATOM 1692 C C . ASP A 1 213 ? -3.607 4.758 -41.031 1 23.75 213 ASP A C 1
ATOM 1694 O O . ASP A 1 213 ? -4.809 5.027 -41 1 23.75 213 ASP A O 1
ATOM 1698 N N . LYS A 1 214 ? -3.039 5.949 -41.344 1 26.36 214 LYS A N 1
ATOM 1699 C CA . LYS A 1 214 ? -3.439 6.562 -42.625 1 26.36 214 LYS A CA 1
ATOM 1700 C C . LYS A 1 214 ? -3.391 5.547 -43.75 1 26.36 214 LYS A C 1
ATOM 1702 O O . LYS A 1 214 ? -2.307 5.152 -44.188 1 26.36 214 LYS A O 1
ATOM 1707 N N . THR A 1 215 ? -4.207 4.4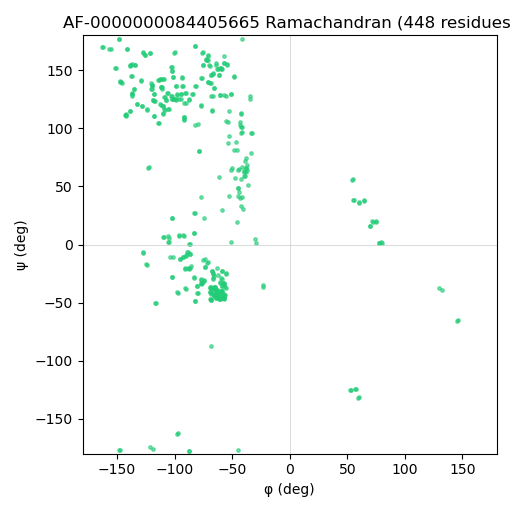02 -43.531 1 23.47 215 THR A N 1
ATOM 1708 C CA . THR A 1 215 ? -4.492 3.648 -44.75 1 23.47 215 THR A CA 1
ATOM 1709 C C . THR A 1 215 ? -4.703 4.586 -45.938 1 23.47 215 THR A C 1
ATOM 1711 O O . THR A 1 215 ? -5.598 5.438 -45.906 1 23.47 215 THR A O 1
ATOM 1714 N N . ASN A 1 216 ? -3.572 5.141 -46.406 1 24.47 216 ASN A N 1
ATOM 1715 C CA . ASN A 1 216 ? -3.516 5.754 -47.75 1 24.47 216 ASN A CA 1
ATOM 1716 C C . ASN A 1 216 ? -4.344 4.973 -48.75 1 24.47 216 ASN A C 1
ATOM 1718 O O . ASN A 1 216 ? -4.027 3.822 -49.062 1 24.47 216 ASN A O 1
ATOM 1722 N N . ASN A 1 217 ? -5.664 4.965 -48.625 1 25.52 217 ASN A N 1
ATOM 1723 C CA . ASN A 1 217 ? -6.562 4.52 -49.688 1 25.52 217 ASN A CA 1
ATOM 1724 C C . ASN A 1 217 ? -6.133 5.062 -51.031 1 25.52 217 ASN A C 1
ATOM 1726 O O . ASN A 1 217 ? -6.508 6.176 -51.406 1 25.52 217 ASN A O 1
ATOM 1730 N N . SER A 1 218 ? -4.773 5.094 -51.312 1 25.14 218 SER A N 1
ATOM 1731 C CA . SER A 1 218 ? -4.52 5.508 -52.688 1 25.14 218 SER A CA 1
ATOM 1732 C C . SER A 1 218 ? -5.301 4.648 -53.688 1 25.14 218 SER A C 1
ATOM 1734 O O . SER A 1 218 ? -5.168 3.422 -53.688 1 25.14 218 SER A O 1
ATOM 1736 N N . SER A 1 219 ? -6.523 4.988 -54 1 26.53 219 SER A N 1
ATOM 1737 C CA . SER A 1 219 ? -7.398 4.605 -55.094 1 26.53 219 SER A CA 1
ATOM 1738 C C . SER A 1 219 ? -6.637 4.551 -56.406 1 26.53 219 SER A C 1
ATOM 1740 O O . SER A 1 219 ? -7.207 4.809 -57.469 1 26.53 219 SER A O 1
ATOM 1742 N N . SER A 1 220 ? -5.34 4.004 -56.406 1 23.97 220 SER A N 1
ATOM 1743 C CA . SER A 1 220 ? -4.848 4.008 -57.781 1 23.97 220 SER A CA 1
ATOM 1744 C C . SER A 1 220 ? -5.801 3.266 -58.719 1 23.97 220 SER A C 1
ATOM 1746 O O . SER A 1 220 ? -6.152 2.111 -58.469 1 23.97 220 SER A O 1
ATOM 1748 N N . SER A 1 221 ? -6.562 3.904 -59.562 1 26.81 221 SER A N 1
ATOM 1749 C CA . SER A 1 221 ? -7.449 3.697 -60.688 1 26.81 221 SER A CA 1
ATOM 1750 C C . SER A 1 221 ? -6.785 2.844 -61.781 1 26.81 221 SER A C 1
ATOM 1752 O O . SER A 1 221 ? -7.359 2.619 -62.844 1 26.81 221 SER A O 1
ATOM 1754 N N . GLU A 1 222 ? -5.453 2.324 -61.562 1 24.94 222 GLU A N 1
ATOM 1755 C CA . GLU A 1 222 ? -4.949 2.025 -62.906 1 24.94 222 GLU A CA 1
ATOM 1756 C C . GLU A 1 222 ? -5.875 1.061 -63.625 1 24.94 222 GLU A C 1
ATOM 1758 O O . GLU A 1 222 ? -6.59 0.279 -63 1 24.94 222 GLU A O 1
ATOM 1763 N N . MET A 1 223 ? -5.672 1.062 -65 1 25.11 223 MET A N 1
ATOM 1764 C CA . MET A 1 223 ? -6.117 0.786 -66.375 1 25.11 223 MET A CA 1
ATOM 1765 C C . MET A 1 223 ? -6.02 -0.704 -66.688 1 25.11 223 MET A C 1
ATOM 1767 O O . MET A 1 223 ? -4.93 -1.221 -66.938 1 25.11 223 MET A O 1
ATOM 1771 N N . VAL A 1 224 ? -6.359 -1.633 -65.812 1 21.45 224 VAL A N 1
ATOM 1772 C CA . VAL A 1 224 ? -6.309 -2.971 -66.375 1 21.45 224 VAL A CA 1
ATOM 1773 C C . VAL A 1 224 ? -7.07 -2.992 -67.688 1 21.45 224 VAL A C 1
ATOM 1775 O O . VAL A 1 224 ? -8.297 -2.846 -67.75 1 21.45 224 VAL A O 1
ATOM 1778 N N . GLY A 1 225 ? -6.531 -2.242 -68.688 1 21.88 225 GLY A N 1
ATOM 1779 C CA . GLY A 1 225 ? -6.879 -2.418 -70.062 1 21.88 225 GLY A CA 1
ATOM 1780 C C . GLY A 1 225 ? -6.918 -3.873 -70.5 1 21.88 225 GLY A C 1
ATOM 1781 O O . GLY A 1 225 ? -6.375 -4.742 -69.812 1 21.88 225 GLY A O 1
ATOM 1782 N N . ALA A 1 226 ? -7.203 -3.918 -71.938 1 23.53 226 ALA A N 1
ATOM 1783 C CA . ALA A 1 226 ? -7.039 -4.809 -73.062 1 23.53 226 ALA A CA 1
ATOM 1784 C C . ALA A 1 226 ? -5.566 -5.145 -73.312 1 23.53 226 ALA A C 1
ATOM 1786 O O . ALA A 1 226 ? -4.699 -4.273 -73.188 1 23.53 226 ALA A O 1
ATOM 1787 N N . MET B 1 1 ? -0.306 8.695 -11.492 1 84 1 MET B N 1
ATOM 1788 C CA . MET B 1 1 ? -0.233 9.195 -10.125 1 84 1 MET B CA 1
ATOM 1789 C C . MET B 1 1 ? 1.16 8.984 -9.539 1 84 1 MET B C 1
ATOM 1791 O O . MET B 1 1 ? 1.793 7.953 -9.789 1 84 1 MET B O 1
ATOM 1795 N N . LEU B 1 2 ? 1.657 10.086 -8.992 1 91.88 2 LEU B N 1
ATOM 1796 C CA . LEU B 1 2 ? 2.979 10.062 -8.375 1 91.88 2 LEU B CA 1
ATOM 1797 C C . LEU B 1 2 ? 2.869 10.008 -6.855 1 91.88 2 LEU B C 1
ATOM 1799 O O . LEU B 1 2 ? 2.084 10.75 -6.262 1 91.88 2 LEU B O 1
ATOM 1803 N N . PHE B 1 3 ? 3.555 9.047 -6.281 1 95.31 3 PHE B N 1
ATOM 1804 C CA . PHE B 1 3 ? 3.598 8.898 -4.828 1 95.31 3 PHE B CA 1
ATOM 1805 C C . PHE B 1 3 ? 5.012 8.586 -4.359 1 95.31 3 PHE B C 1
ATOM 1807 O O . PHE B 1 3 ? 5.668 7.691 -4.891 1 95.31 3 PHE B O 1
ATOM 1814 N N . ARG B 1 4 ? 5.453 9.367 -3.354 1 93.81 4 ARG B N 1
ATOM 1815 C CA . ARG B 1 4 ? 6.766 9.141 -2.758 1 93.81 4 ARG B CA 1
ATOM 1816 C C . ARG B 1 4 ? 6.703 9.242 -1.238 1 93.81 4 ARG B C 1
ATOM 1818 O O . ARG B 1 4 ? 6.098 10.172 -0.696 1 93.81 4 ARG B O 1
ATOM 1825 N N . GLN B 1 5 ? 7.219 8.195 -0.568 1 93.88 5 GLN B N 1
ATOM 1826 C CA . GLN B 1 5 ? 7.438 8.266 0.873 1 93.88 5 GLN B CA 1
ATOM 1827 C C . GLN B 1 5 ? 8.867 8.695 1.192 1 93.88 5 GLN B C 1
ATOM 1829 O O . GLN B 1 5 ? 9.828 8.086 0.711 1 93.88 5 GLN B O 1
ATOM 1834 N N . CYS B 1 6 ? 8.969 9.75 1.977 1 91.25 6 CYS B N 1
ATOM 1835 C CA . CYS B 1 6 ? 10.273 10.281 2.355 1 91.25 6 CYS B CA 1
ATOM 1836 C C . CYS B 1 6 ? 10.547 10.055 3.84 1 91.25 6 CYS B C 1
ATOM 1838 O O . CYS B 1 6 ? 9.648 10.227 4.668 1 91.25 6 CYS B O 1
ATOM 1840 N N . ALA B 1 7 ? 11.695 9.633 4.086 1 89.69 7 ALA B N 1
ATOM 1841 C CA . ALA B 1 7 ? 12.102 9.414 5.473 1 89.69 7 ALA B CA 1
ATOM 1842 C C . ALA B 1 7 ? 13.164 10.422 5.898 1 89.69 7 ALA B C 1
ATOM 1844 O O . ALA B 1 7 ? 14.07 10.742 5.125 1 89.69 7 ALA B O 1
ATOM 1845 N N . ALA B 1 8 ? 12.945 10.961 7.039 1 85.88 8 ALA B N 1
ATOM 1846 C CA . ALA B 1 8 ? 13.875 11.938 7.602 1 85.88 8 ALA B CA 1
ATOM 1847 C C . ALA B 1 8 ? 14.453 11.453 8.922 1 85.88 8 ALA B C 1
ATOM 1849 O O . ALA B 1 8 ? 14.32 10.273 9.273 1 85.88 8 ALA B O 1
ATOM 1850 N N . LYS B 1 9 ? 15.219 12.359 9.484 1 81 9 LYS B N 1
ATOM 1851 C CA . LYS B 1 9 ? 15.773 12.086 10.812 1 81 9 LYS B CA 1
ATOM 1852 C C . LYS B 1 9 ? 14.664 11.859 11.828 1 81 9 LYS B C 1
ATOM 1854 O O . LYS B 1 9 ? 13.508 12.234 11.594 1 81 9 LYS B O 1
ATOM 1859 N N . LYS B 1 10 ? 14.953 11.055 12.891 1 79.75 10 LYS B N 1
ATOM 1860 C CA . LYS B 1 10 ? 14.039 10.766 13.992 1 79.75 10 LYS B CA 1
ATOM 1861 C C . LYS B 1 10 ? 12.883 9.883 13.539 1 79.75 10 LYS B C 1
ATOM 1863 O O . LYS B 1 10 ? 11.789 9.953 14.102 1 79.75 10 LYS B O 1
ATOM 1868 N N . LYS B 1 11 ? 12.992 9.266 12.414 1 89.94 11 LYS B N 1
ATOM 1869 C CA . LYS B 1 11 ? 12.062 8.25 11.914 1 89.94 11 LYS B CA 1
ATOM 1870 C C . LYS B 1 11 ? 10.766 8.891 11.422 1 89.94 11 LYS B C 1
ATOM 1872 O O . LYS B 1 11 ? 9.711 8.258 11.438 1 89.94 11 LYS B O 1
ATOM 1877 N N . LEU B 1 12 ? 10.891 10.203 11.156 1 92.31 12 LEU B N 1
ATOM 1878 C CA . LEU B 1 12 ? 9.719 10.906 10.641 1 92.31 12 LEU B CA 1
ATOM 1879 C C . LEU B 1 12 ? 9.5 10.578 9.164 1 92.31 12 LEU B C 1
ATOM 1881 O O . LEU B 1 12 ? 10.461 10.43 8.406 1 92.31 12 LEU B O 1
ATOM 1885 N N . LEU B 1 13 ? 8.289 10.492 8.836 1 93.75 13 LEU B N 1
ATOM 1886 C CA . LEU B 1 13 ? 7.91 10.156 7.469 1 93.75 13 LEU B CA 1
ATOM 1887 C C . LEU B 1 13 ? 7.074 11.273 6.852 1 93.75 13 LEU B C 1
ATOM 1889 O O . LEU B 1 13 ? 6.23 11.875 7.527 1 93.75 13 LEU B O 1
ATOM 1893 N N . SER B 1 14 ? 7.332 11.625 5.641 1 94.69 14 SER B N 1
ATOM 1894 C CA . SER B 1 14 ? 6.559 12.562 4.832 1 94.69 14 SER B CA 1
ATOM 1895 C C . SER B 1 14 ? 6.141 11.938 3.506 1 94.69 14 SER B C 1
ATOM 1897 O O . SER B 1 14 ? 6.711 10.93 3.082 1 94.69 14 SER B O 1
ATOM 1899 N N . TYR B 1 15 ? 5.203 12.539 2.908 1 96.12 15 TYR B N 1
ATOM 1900 C CA . TYR B 1 15 ? 4.656 11.961 1.686 1 96.12 15 TYR B CA 1
ATOM 1901 C C . TYR B 1 15 ? 4.484 13.031 0.607 1 96.12 15 TYR B C 1
ATOM 1903 O O . TYR B 1 15 ? 3.967 14.117 0.875 1 96.12 15 TYR B O 1
ATOM 1911 N N . VAL B 1 16 ? 4.922 12.695 -0.574 1 95.56 16 VAL B N 1
ATOM 1912 C CA . VAL B 1 16 ? 4.766 13.562 -1.738 1 95.56 16 VAL B CA 1
ATOM 1913 C C . VAL B 1 16 ? 3.789 12.93 -2.727 1 95.56 16 VAL B C 1
ATOM 1915 O O . VAL B 1 16 ? 3.959 11.773 -3.121 1 95.56 16 VAL B O 1
ATOM 1918 N N . LEU B 1 17 ? 2.768 13.641 -2.965 1 96.69 17 LEU B N 1
ATOM 1919 C CA . LEU B 1 17 ? 1.792 13.227 -3.967 1 96.69 17 LEU B CA 1
ATOM 1920 C C . LEU B 1 17 ? 1.812 14.172 -5.168 1 96.69 17 LEU B C 1
ATOM 1922 O O . LEU B 1 17 ? 1.949 15.383 -5.008 1 96.69 17 LEU B O 1
ATOM 1926 N N . GLY B 1 18 ? 1.649 13.617 -6.398 1 95.62 18 GLY B N 1
ATOM 1927 C CA . GLY B 1 18 ? 1.621 14.43 -7.605 1 95.62 18 GLY B CA 1
ATOM 1928 C C . GLY B 1 18 ? 0.688 13.891 -8.672 1 95.62 18 GLY B C 1
ATOM 1929 O O . GLY B 1 18 ? 0.593 12.672 -8.859 1 95.62 18 GLY B O 1
ATOM 1930 N N . ASP B 1 19 ? 0.014 14.781 -9.273 1 95.75 19 ASP B N 1
ATOM 1931 C CA . ASP B 1 19 ? -0.713 14.484 -10.5 1 95.75 19 ASP B CA 1
ATOM 1932 C C . ASP B 1 19 ? 0.148 14.766 -11.734 1 95.75 19 ASP B C 1
ATOM 1934 O O . ASP B 1 19 ? 0.392 15.922 -12.07 1 95.75 19 ASP B O 1
ATOM 1938 N N . PRO B 1 20 ? 0.531 13.711 -12.375 1 91.19 20 PRO B N 1
ATOM 1939 C CA . PRO B 1 20 ? 1.448 13.93 -13.492 1 91.19 20 PRO B CA 1
ATOM 1940 C C . PRO B 1 20 ? 0.767 14.586 -14.695 1 91.19 20 PRO B C 1
ATOM 1942 O O . PRO B 1 20 ? 1.443 15.086 -15.594 1 91.19 20 PRO B O 1
ATOM 1945 N N . ILE B 1 21 ? -0.472 14.586 -14.727 1 92.62 21 ILE B N 1
ATOM 1946 C CA . ILE B 1 21 ? -1.197 15.156 -15.852 1 92.62 21 ILE B CA 1
ATOM 1947 C C . ILE B 1 21 ? -1.3 16.672 -15.695 1 92.62 21 ILE B C 1
ATOM 1949 O O . ILE B 1 21 ? -0.855 17.422 -16.562 1 92.62 21 ILE B O 1
ATOM 1953 N N . THR B 1 22 ? -1.676 17.156 -14.594 1 95.94 22 THR B N 1
ATOM 1954 C CA . THR B 1 22 ? -1.872 18.578 -14.359 1 95.94 22 THR B CA 1
ATOM 1955 C C . THR B 1 22 ? -0.628 19.203 -13.734 1 95.94 22 THR B C 1
ATOM 1957 O O . THR B 1 22 ? -0.541 20.422 -13.594 1 95.94 22 THR B O 1
ATOM 1960 N N . ARG B 1 23 ? 0.252 18.359 -13.305 1 95.69 23 ARG B N 1
ATOM 1961 C CA . ARG B 1 23 ? 1.531 18.781 -12.734 1 95.69 23 ARG B CA 1
ATOM 1962 C C . ARG B 1 23 ? 1.329 19.562 -11.438 1 95.69 23 ARG B C 1
ATOM 1964 O O . ARG B 1 23 ? 1.941 20.609 -11.242 1 95.69 23 ARG B O 1
ATOM 1971 N N . GLN B 1 24 ? 0.42 19.172 -10.672 1 96.12 24 GLN B N 1
ATOM 1972 C CA . GLN B 1 24 ? 0.162 19.719 -9.344 1 96.12 24 GLN B CA 1
ATOM 1973 C C . GLN B 1 24 ? 0.423 18.688 -8.266 1 96.12 24 GLN B C 1
ATOM 1975 O O . GLN B 1 24 ? 0.15 17.5 -8.453 1 96.12 24 GLN B O 1
ATOM 1980 N N . GLY B 1 25 ? 0.996 19.125 -7.145 1 95.56 25 GLY B N 1
ATOM 1981 C CA . GLY B 1 25 ? 1.352 18.188 -6.09 1 95.56 25 GLY B CA 1
ATOM 1982 C C . GLY B 1 25 ? 1.093 18.734 -4.695 1 95.56 25 GLY B C 1
ATOM 1983 O O . GLY B 1 25 ? 0.79 19.922 -4.531 1 95.56 25 GLY B O 1
ATOM 1984 N N . VAL B 1 26 ? 1.163 17.875 -3.754 1 96.5 26 VAL B N 1
ATOM 1985 C CA . VAL B 1 26 ? 1.056 18.219 -2.342 1 96.5 26 VAL B CA 1
ATOM 1986 C C . VAL B 1 26 ? 2.096 17.453 -1.537 1 96.5 26 VAL B C 1
ATOM 1988 O O . VAL B 1 26 ? 2.582 16.406 -1.981 1 96.5 26 VAL B O 1
ATOM 1991 N N . ILE B 1 27 ? 2.43 18 -0.438 1 95.44 27 ILE B N 1
ATOM 1992 C CA . ILE B 1 27 ? 3.279 17.312 0.53 1 95.44 27 ILE B CA 1
ATOM 1993 C C . ILE B 1 27 ? 2.535 17.172 1.855 1 95.44 27 ILE B C 1
ATOM 1995 O O . ILE B 1 27 ? 1.888 18.109 2.32 1 95.44 27 ILE B O 1
ATOM 1999 N N . ILE B 1 28 ? 2.602 15.977 2.402 1 96.75 28 ILE B N 1
ATOM 2000 C CA . ILE B 1 28 ? 1.96 15.711 3.684 1 96.75 28 ILE B CA 1
ATOM 2001 C C . ILE B 1 28 ? 3.02 15.57 4.773 1 96.75 28 ILE B C 1
ATOM 2003 O O . ILE B 1 28 ? 3.934 14.75 4.656 1 96.75 28 ILE B O 1
ATOM 2007 N N . ASP B 1 29 ? 2.932 16.344 5.816 1 94.44 29 ASP B N 1
ATOM 2008 C CA . ASP B 1 29 ? 3.725 16.297 7.043 1 94.44 29 ASP B CA 1
ATOM 2009 C C . ASP B 1 29 ? 5.219 16.359 6.73 1 94.44 29 ASP B C 1
ATOM 2011 O O . ASP B 1 29 ? 5.992 15.531 7.203 1 94.44 29 ASP B O 1
ATOM 2015 N N . PRO B 1 30 ? 5.613 17.375 6.047 1 92.19 30 PRO B N 1
ATOM 2016 C CA . PRO B 1 30 ? 7.051 17.5 5.812 1 92.19 30 PRO B CA 1
ATOM 2017 C C . PRO B 1 30 ? 7.824 17.859 7.078 1 92.19 30 PRO B C 1
ATOM 2019 O O . PRO B 1 30 ? 7.23 18.297 8.07 1 92.19 30 PRO B O 1
ATOM 2022 N N . THR B 1 31 ? 9.117 17.453 7.039 1 87.62 31 THR B N 1
ATOM 2023 C CA . THR B 1 31 ? 10.062 18.031 7.996 1 87.62 31 THR B CA 1
ATOM 2024 C C . THR B 1 31 ? 10.891 19.125 7.344 1 87.62 31 THR B C 1
ATOM 2026 O O . THR B 1 31 ? 10.859 19.297 6.121 1 87.62 31 THR B O 1
ATOM 2029 N N . ALA B 1 32 ? 11.516 19.875 8.172 1 82.88 32 ALA B N 1
ATOM 2030 C CA . ALA B 1 32 ? 12.344 20.969 7.645 1 82.88 32 ALA B CA 1
ATOM 2031 C C . ALA B 1 32 ? 13.375 20.438 6.656 1 82.88 32 ALA B C 1
ATOM 2033 O O . ALA B 1 32 ? 13.648 21.078 5.633 1 82.88 32 ALA B O 1
ATOM 2034 N N . ASP B 1 33 ? 13.906 19.281 6.934 1 81.38 33 ASP B N 1
ATOM 2035 C CA . ASP B 1 33 ? 14.93 18.688 6.074 1 81.38 33 ASP B CA 1
ATOM 2036 C C . ASP B 1 33 ? 14.305 18.078 4.824 1 81.38 33 ASP B C 1
ATOM 2038 O O . ASP B 1 33 ? 14.906 18.109 3.746 1 81.38 33 ASP B O 1
ATOM 2042 N N . LEU B 1 34 ? 13.086 17.625 4.934 1 81.19 34 LEU B N 1
ATOM 2043 C CA . LEU B 1 34 ? 12.461 16.891 3.84 1 81.19 34 LEU B CA 1
ATOM 2044 C C . LEU B 1 34 ? 11.797 17.828 2.848 1 81.19 34 LEU B C 1
ATOM 2046 O O . LEU B 1 34 ? 11.602 17.469 1.683 1 81.19 34 LEU B O 1
ATOM 2050 N N . ILE B 1 35 ? 11.523 19.016 3.293 1 81.75 35 ILE B N 1
ATOM 2051 C CA . ILE B 1 35 ? 10.836 19.969 2.422 1 81.75 35 ILE B CA 1
ATOM 2052 C C . ILE B 1 35 ? 11.719 20.281 1.212 1 81.75 35 ILE B C 1
ATOM 2054 O O . ILE B 1 35 ? 11.234 20.297 0.075 1 81.75 35 ILE B O 1
ATOM 2058 N N . THR B 1 36 ? 12.953 20.5 1.529 1 78.44 36 THR B N 1
ATOM 2059 C CA . THR B 1 36 ? 13.875 20.844 0.444 1 78.44 36 THR B CA 1
ATOM 2060 C C . THR B 1 36 ? 13.992 19.672 -0.534 1 78.44 36 THR B C 1
ATOM 2062 O O . THR B 1 36 ? 13.953 19.875 -1.75 1 78.44 36 THR B O 1
ATOM 2065 N N . GLN B 1 37 ? 14.133 18.547 0.044 1 79.81 37 GLN B N 1
ATOM 2066 C CA . GLN B 1 37 ? 14.234 17.344 -0.781 1 79.81 37 GLN B CA 1
ATOM 2067 C C . GLN B 1 37 ? 12.969 17.141 -1.614 1 79.81 37 GLN B C 1
ATOM 2069 O O . GLN B 1 37 ? 13.047 16.812 -2.801 1 79.81 37 GLN B O 1
ATOM 2074 N N . ALA B 1 38 ? 11.906 17.266 -0.968 1 82 38 ALA B N 1
ATOM 2075 C CA . ALA B 1 38 ? 10.617 17.078 -1.633 1 82 38 ALA B CA 1
ATOM 2076 C C . ALA B 1 38 ? 10.422 18.109 -2.742 1 82 38 ALA B C 1
ATOM 2078 O O . ALA B 1 38 ? 9.938 17.766 -3.828 1 82 38 ALA B O 1
ATOM 2079 N N . LEU B 1 39 ? 10.836 19.312 -2.494 1 82.81 39 LEU B N 1
ATOM 2080 C CA . LEU B 1 39 ? 10.719 20.375 -3.486 1 82.81 39 LEU B CA 1
ATOM 2081 C C . LEU B 1 39 ? 11.594 20.094 -4.703 1 82.81 39 LEU B C 1
ATOM 2083 O O . LEU B 1 39 ? 11.172 20.312 -5.84 1 82.81 39 LEU B O 1
ATOM 2087 N N . SER B 1 40 ? 12.781 19.672 -4.398 1 83.94 40 SER B N 1
ATOM 2088 C CA . SER B 1 40 ? 13.672 19.297 -5.492 1 83.94 40 SER B CA 1
ATOM 2089 C C . SER B 1 40 ? 13.086 18.172 -6.332 1 83.94 40 SER B C 1
ATOM 2091 O O . SER B 1 40 ? 13.117 18.219 -7.562 1 83.94 40 SER B O 1
ATOM 2093 N N . PHE B 1 41 ? 12.562 17.203 -5.699 1 82.56 41 PHE B N 1
ATOM 2094 C CA . PHE B 1 41 ? 11.914 16.078 -6.352 1 82.56 41 PHE B CA 1
ATOM 2095 C C . PHE B 1 41 ? 10.789 16.531 -7.262 1 82.56 41 PHE B C 1
ATOM 2097 O O . PHE B 1 41 ? 10.68 16.078 -8.406 1 82.56 41 PHE B O 1
ATOM 2104 N N . LEU B 1 42 ? 9.969 17.391 -6.793 1 88.12 42 LEU B N 1
ATOM 2105 C CA . LEU B 1 42 ? 8.82 17.906 -7.535 1 88.12 42 LEU B CA 1
ATOM 2106 C C . LEU B 1 42 ? 9.281 18.797 -8.695 1 88.12 42 LEU B C 1
ATOM 2108 O O . LEU B 1 42 ? 8.734 18.703 -9.797 1 88.12 42 LEU B O 1
ATOM 2112 N N . ALA B 1 43 ? 10.273 19.594 -8.445 1 87.25 43 ALA B N 1
ATOM 2113 C CA . ALA B 1 43 ? 10.781 20.5 -9.477 1 87.25 43 ALA B CA 1
ATOM 2114 C C . ALA B 1 43 ? 11.359 19.719 -10.656 1 87.25 43 ALA B C 1
ATOM 2116 O O . ALA B 1 43 ? 11.125 20.078 -11.812 1 87.25 43 ALA B O 1
ATOM 2117 N N . GLU B 1 44 ? 12.078 18.688 -10.328 1 91 44 GLU B N 1
ATOM 2118 C CA . GLU B 1 44 ? 12.68 17.844 -11.352 1 91 44 GLU B CA 1
ATOM 2119 C C . GLU B 1 44 ? 11.609 17.25 -12.266 1 91 44 GLU B C 1
ATOM 2121 O O . GLU B 1 44 ? 11.875 16.953 -13.438 1 91 44 GLU B O 1
ATOM 2126 N N . ARG B 1 45 ? 10.43 17.172 -11.773 1 92 45 ARG B N 1
ATOM 2127 C CA . ARG B 1 45 ? 9.344 16.547 -12.523 1 92 45 ARG B CA 1
ATOM 2128 C C . ARG B 1 45 ? 8.344 17.594 -12.992 1 92 45 ARG B C 1
ATOM 2130 O O . ARG B 1 45 ? 7.277 17.25 -13.516 1 92 45 ARG B O 1
ATOM 2137 N N . LYS B 1 46 ? 8.68 18.859 -12.773 1 94.25 46 LYS B N 1
ATOM 2138 C CA . LYS B 1 46 ? 7.875 20 -13.195 1 94.25 46 LYS B CA 1
ATOM 2139 C C . LYS B 1 46 ? 6.484 19.969 -12.562 1 94.25 46 LYS B C 1
ATOM 2141 O O . LYS B 1 46 ? 5.484 20.203 -13.234 1 94.25 46 LYS B O 1
ATOM 2146 N N . ILE B 1 47 ? 6.457 19.531 -11.406 1 94.44 47 ILE B N 1
ATOM 2147 C CA . ILE B 1 47 ? 5.219 19.5 -10.641 1 94.44 47 ILE B CA 1
ATOM 2148 C C . ILE B 1 47 ? 5.188 20.672 -9.664 1 94.44 47 ILE B C 1
ATOM 2150 O O . ILE B 1 47 ? 6.141 20.891 -8.914 1 94.44 47 ILE B O 1
ATOM 2154 N N . ALA B 1 48 ? 4.16 21.469 -9.711 1 93.19 48 ALA B N 1
ATOM 2155 C CA . ALA B 1 48 ? 4.004 22.625 -8.828 1 93.19 48 ALA B CA 1
ATOM 2156 C C . ALA B 1 48 ? 3.391 22.203 -7.496 1 93.19 48 ALA B C 1
ATOM 2158 O O . ALA B 1 48 ? 2.377 21.5 -7.461 1 93.19 48 ALA B O 1
ATOM 2159 N N . LEU B 1 49 ? 3.986 22.594 -6.422 1 93.88 49 LEU B N 1
ATOM 2160 C CA . LEU B 1 49 ? 3.467 22.297 -5.09 1 93.88 49 LEU B CA 1
ATOM 2161 C C . LEU B 1 49 ? 2.297 23.219 -4.75 1 93.88 49 LEU B C 1
ATOM 2163 O O . LEU B 1 49 ? 2.459 24.438 -4.672 1 93.88 49 LEU B O 1
ATOM 2167 N N . GLN B 1 50 ? 1.154 22.641 -4.496 1 94 50 GLN B N 1
ATOM 2168 C CA . GLN B 1 50 ? -0.045 23.438 -4.23 1 94 50 GLN B CA 1
ATOM 2169 C C . GLN B 1 50 ? -0.285 23.578 -2.729 1 94 50 GLN B C 1
ATOM 2171 O O . GLN B 1 50 ? -0.676 24.641 -2.258 1 94 50 GLN B O 1
ATOM 2176 N N . TYR B 1 51 ? -0.06 22.453 -2.033 1 95.38 51 TYR B N 1
ATOM 2177 C CA . TYR B 1 51 ? -0.39 22.453 -0.613 1 95.38 51 TYR B CA 1
ATOM 2178 C C . TYR B 1 51 ? 0.695 21.75 0.199 1 95.38 51 TYR B C 1
ATOM 2180 O O . TYR B 1 51 ? 1.308 20.781 -0.271 1 95.38 51 TYR B O 1
ATOM 2188 N N . VAL B 1 52 ? 0.876 22.25 1.312 1 95.38 52 VAL B N 1
ATOM 2189 C CA . VAL B 1 52 ? 1.473 21.5 2.412 1 95.38 52 VAL B CA 1
ATOM 2190 C C . VAL B 1 52 ? 0.393 21.109 3.422 1 95.38 52 VAL B C 1
ATOM 2192 O O . VAL B 1 52 ? -0.242 21.984 4.023 1 95.38 52 VAL B O 1
ATOM 2195 N N . LEU B 1 53 ? 0.196 19.859 3.559 1 97.38 53 LEU B N 1
ATOM 2196 C CA . LEU B 1 53 ? -0.868 19.359 4.418 1 97.38 53 LEU B CA 1
ATOM 2197 C C . LEU B 1 53 ? -0.305 18.859 5.75 1 97.38 53 LEU B C 1
ATOM 2199 O O . LEU B 1 53 ? 0.569 18 5.773 1 97.38 53 LEU B O 1
ATOM 2203 N N . LEU B 1 54 ? -0.833 19.391 6.805 1 96.81 54 LEU B N 1
ATOM 2204 C CA . LEU B 1 54 ? -0.371 19 8.133 1 96.81 54 LEU B CA 1
ATOM 2205 C C . LEU B 1 54 ? -1.417 18.156 8.85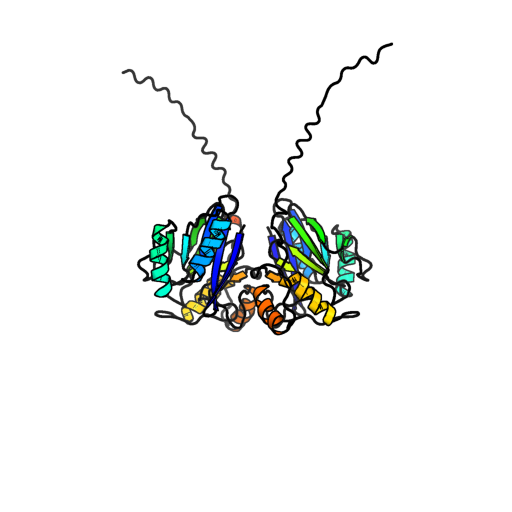2 1 96.81 54 LEU B C 1
ATOM 2207 O O . LEU B 1 54 ? -2.576 18.562 8.969 1 96.81 54 LEU B O 1
ATOM 2211 N N . THR B 1 55 ? -1.021 17 9.32 1 96.94 55 THR B N 1
ATOM 2212 C CA . THR B 1 55 ? -1.925 16.141 10.07 1 96.94 55 THR B CA 1
ATOM 2213 C C . THR B 1 55 ? -2.102 16.672 11.5 1 96.94 55 THR B C 1
ATOM 2215 O O . THR B 1 55 ? -3.105 16.375 12.148 1 96.94 55 THR B O 1
ATOM 2218 N N . HIS B 1 56 ? -1.047 17.25 12 1 89.56 56 HIS B N 1
ATOM 2219 C CA . HIS B 1 56 ? -1.102 17.828 13.344 1 89.56 56 HIS B CA 1
ATOM 2220 C C . HIS B 1 56 ? -0.193 19.047 13.453 1 89.56 56 HIS B C 1
ATOM 2222 O O . HIS B 1 56 ? 0.364 19.5 12.461 1 89.56 56 HIS B O 1
ATOM 2228 N N . PHE B 1 57 ? -0.131 19.578 14.625 1 86.81 57 PHE B N 1
ATOM 2229 C CA . PHE B 1 57 ? 0.654 20.766 14.898 1 86.81 57 PHE B CA 1
ATOM 2230 C C . PHE B 1 57 ? 2.129 20.531 14.602 1 86.81 57 PHE B C 1
ATOM 2232 O O . PHE B 1 57 ? 2.695 19.516 15.016 1 86.81 57 PHE B O 1
ATOM 2239 N N . PRO B 1 58 ? 2.709 21.422 13.836 1 85.69 58 PRO B N 1
ATOM 2240 C CA . PRO B 1 58 ? 4.125 21.266 13.5 1 85.69 58 PRO B CA 1
ATOM 2241 C C . PRO B 1 58 ? 5.055 21.625 14.648 1 85.69 58 PRO B C 1
ATOM 2243 O O . PRO B 1 58 ? 4.695 22.438 15.508 1 85.69 58 PRO B O 1
ATOM 2246 N N . ASP B 1 59 ? 6.215 21.031 14.594 1 83.25 59 ASP B N 1
ATOM 2247 C CA . ASP B 1 59 ? 7.234 21.438 15.562 1 83.25 59 ASP B CA 1
ATOM 2248 C C . ASP B 1 59 ? 7.848 22.781 15.164 1 83.25 59 ASP B C 1
ATOM 2250 O O . ASP B 1 59 ? 7.664 23.25 14.039 1 83.25 59 ASP B O 1
ATOM 2254 N N . PRO B 1 60 ? 8.562 23.438 16.078 1 83.94 60 PRO B N 1
ATOM 2255 C CA . PRO B 1 60 ? 9.078 24.781 15.812 1 83.94 60 PRO B CA 1
ATOM 2256 C C . PRO B 1 60 ? 9.992 24.844 14.594 1 83.94 60 PRO B C 1
ATOM 2258 O O . PRO B 1 60 ? 9.977 25.828 13.852 1 83.94 60 PRO B O 1
ATOM 2261 N N . THR B 1 61 ? 10.758 23.812 14.383 1 83.88 61 THR B N 1
ATOM 2262 C CA . THR B 1 61 ? 11.664 23.781 13.242 1 83.88 61 THR B CA 1
ATOM 2263 C C . THR B 1 61 ? 10.883 23.766 11.93 1 83.88 61 THR B C 1
ATOM 2265 O O . THR B 1 61 ? 11.242 24.453 10.969 1 83.88 61 THR B O 1
ATOM 2268 N N . LEU B 1 62 ? 9.898 23 11.891 1 86.44 62 LEU B N 1
ATOM 2269 C CA . LEU B 1 62 ? 9.055 22.938 10.711 1 86.44 62 LEU B CA 1
ATOM 2270 C C . LEU B 1 62 ? 8.32 24.266 10.5 1 86.44 62 LEU B C 1
ATOM 2272 O O . LEU B 1 62 ? 8.164 24.719 9.359 1 86.44 62 LEU B O 1
ATOM 2276 N N . GLU B 1 63 ? 7.902 24.922 11.586 1 87 63 GLU B N 1
ATOM 2277 C CA . GLU B 1 63 ? 7.227 26.203 11.469 1 87 63 GLU B CA 1
ATOM 2278 C C . GLU B 1 63 ? 8.094 27.219 10.727 1 87 63 GLU B C 1
ATOM 2280 O O . GLU B 1 63 ? 7.609 27.938 9.852 1 87 63 GLU B O 1
ATOM 2285 N N . ASP B 1 64 ? 9.312 27.219 11.094 1 85.56 64 ASP B N 1
ATOM 2286 C CA . ASP B 1 64 ? 10.25 28.141 10.461 1 85.56 64 ASP B CA 1
ATOM 2287 C C . ASP B 1 64 ? 10.383 27.844 8.969 1 85.56 64 ASP B C 1
ATOM 2289 O O . ASP B 1 64 ? 10.391 28.75 8.141 1 85.56 64 ASP B O 1
ATOM 2293 N N . ALA B 1 65 ? 10.477 26.609 8.664 1 85.88 65 ALA B N 1
ATOM 2294 C CA . ALA B 1 65 ? 10.617 26.203 7.27 1 85.88 65 ALA B CA 1
ATOM 2295 C C . ALA B 1 65 ? 9.367 26.547 6.461 1 85.88 65 ALA B C 1
ATOM 2297 O O . ALA B 1 65 ? 9.469 26.969 5.309 1 85.88 65 ALA B O 1
ATOM 2298 N N . LEU B 1 66 ? 8.266 26.406 7.09 1 88.56 66 LEU B N 1
ATOM 2299 C CA . LEU B 1 66 ? 7 26.688 6.426 1 88.56 66 LEU B CA 1
ATOM 2300 C C . LEU B 1 66 ? 6.852 28.188 6.16 1 88.56 66 LEU B C 1
ATOM 2302 O O . LEU B 1 66 ? 6.309 28.594 5.129 1 88.56 66 LEU B O 1
ATOM 2306 N N . ASN B 1 67 ? 7.289 28.953 7.039 1 83.06 67 ASN B N 1
ATOM 2307 C CA . ASN B 1 67 ? 7.266 30.406 6.855 1 83.06 67 ASN B CA 1
ATOM 2308 C C . ASN B 1 67 ? 8.094 30.828 5.645 1 83.06 67 ASN B C 1
ATOM 2310 O O . ASN B 1 67 ? 7.723 31.766 4.93 1 83.06 67 ASN B O 1
ATOM 2314 N N . GLN B 1 68 ? 9.117 30.078 5.434 1 78.5 68 GLN B N 1
ATOM 2315 C CA . GLN B 1 68 ? 9.969 30.359 4.285 1 78.5 68 GLN B CA 1
ATOM 2316 C C . GLN B 1 68 ? 9.32 29.891 2.984 1 78.5 68 GLN B C 1
ATOM 2318 O O . GLN B 1 68 ? 9.453 30.547 1.948 1 78.5 68 GLN B O 1
ATOM 2323 N N . LEU B 1 69 ? 8.602 28.859 3.072 1 79.81 69 LEU B N 1
ATOM 2324 C CA . LEU B 1 69 ? 7.988 28.234 1.903 1 79.81 69 LEU B CA 1
ATOM 2325 C C . LEU B 1 69 ? 6.797 29.062 1.41 1 79.81 69 LEU B C 1
ATOM 2327 O O . LEU B 1 69 ? 6.5 29.062 0.214 1 79.81 69 LEU B O 1
ATOM 2331 N N . ARG B 1 70 ? 6.18 29.688 2.291 1 75.44 70 ARG B N 1
ATOM 2332 C CA . ARG B 1 70 ? 4.984 30.469 1.965 1 75.44 70 ARG B CA 1
ATOM 2333 C C . ARG B 1 70 ? 5.273 31.484 0.866 1 75.44 70 ARG B C 1
ATOM 2335 O O . ARG B 1 70 ? 4.406 31.766 0.038 1 75.44 70 ARG B O 1
ATOM 2342 N N . SER B 1 71 ? 6.406 31.828 0.76 1 72.5 71 SER B N 1
ATOM 2343 C CA . SER B 1 71 ? 6.777 32.812 -0.237 1 72.5 71 SER B CA 1
ATOM 2344 C C . SER B 1 71 ? 6.801 32.219 -1.639 1 72.5 71 SER B C 1
ATOM 2346 O O . SER B 1 71 ? 6.73 32.938 -2.633 1 72.5 71 SER B O 1
ATOM 2348 N N . PHE B 1 72 ? 6.762 30.969 -1.683 1 73.62 72 PHE B N 1
ATOM 2349 C CA . PHE B 1 72 ? 6.934 30.312 -2.975 1 73.62 72 PHE B CA 1
ATOM 2350 C C . PHE B 1 72 ? 5.59 29.859 -3.533 1 73.62 72 PHE B C 1
ATOM 2352 O O . PHE B 1 72 ? 5.5 29.453 -4.695 1 73.62 72 PHE B O 1
ATOM 2359 N N . GLY B 1 73 ? 4.57 29.922 -2.68 1 80 73 GLY B N 1
ATOM 2360 C CA . GLY B 1 73 ? 3.305 29.719 -3.369 1 80 73 GLY B CA 1
ATOM 2361 C C . GLY B 1 73 ? 2.424 28.672 -2.701 1 80 73 GLY B C 1
ATOM 2362 O O . GLY B 1 73 ? 1.232 28.906 -2.486 1 80 73 GLY B O 1
ATOM 2363 N N . PRO B 1 74 ? 2.975 27.594 -2.17 1 89.12 74 PRO B N 1
ATOM 2364 C CA . PRO B 1 74 ? 2.055 26.594 -1.627 1 89.12 74 PRO B CA 1
ATOM 2365 C C . PRO B 1 74 ? 1.288 27.094 -0.406 1 89.12 74 PRO B C 1
ATOM 2367 O O . PRO B 1 74 ? 1.779 27.953 0.323 1 89.12 74 PRO B O 1
ATOM 2370 N N . ARG B 1 75 ? 0.102 26.641 -0.297 1 94 75 ARG B N 1
ATOM 2371 C CA . ARG B 1 75 ? -0.709 26.953 0.873 1 94 75 ARG B CA 1
ATOM 2372 C C . ARG B 1 75 ? -0.571 25.875 1.945 1 94 75 ARG B C 1
ATOM 2374 O O . ARG B 1 75 ? -0.547 24.688 1.636 1 94 75 ARG B O 1
ATOM 2381 N N . VAL B 1 76 ? -0.441 26.328 3.137 1 95.44 76 VAL B N 1
ATOM 2382 C CA . VAL B 1 76 ? -0.394 25.406 4.27 1 95.44 76 VAL B CA 1
ATOM 2383 C C . VAL B 1 76 ? -1.811 25.109 4.758 1 95.44 76 VAL B C 1
ATOM 2385 O O . VAL B 1 76 ? -2.58 26.047 5.035 1 95.44 76 VAL B O 1
ATOM 2388 N N . ALA B 1 77 ? -2.18 23.859 4.828 1 97.19 77 ALA B N 1
ATOM 2389 C CA . ALA B 1 77 ? -3.514 23.453 5.266 1 97.19 77 ALA B CA 1
ATOM 2390 C C . ALA B 1 77 ? -3.439 22.562 6.496 1 97.19 77 ALA B C 1
ATOM 2392 O O . ALA B 1 77 ? -2.574 21.688 6.578 1 97.19 77 ALA B O 1
ATOM 2393 N N . ALA B 1 78 ? -4.297 22.75 7.438 1 97.62 78 ALA B N 1
ATOM 2394 C CA . ALA B 1 78 ? -4.406 21.984 8.672 1 97.62 78 ALA B CA 1
ATOM 2395 C C . ALA B 1 78 ? -5.812 22.078 9.258 1 97.62 78 ALA B C 1
ATOM 2397 O O . ALA B 1 78 ? -6.648 22.828 8.758 1 97.62 78 ALA B O 1
ATOM 2398 N N . HIS B 1 79 ? -6.023 21.203 10.227 1 98.06 79 HIS B N 1
ATOM 2399 C CA . HIS B 1 79 ? -7.34 21.234 10.859 1 98.06 79 HIS B CA 1
ATOM 2400 C C . HIS B 1 79 ? -7.621 22.609 1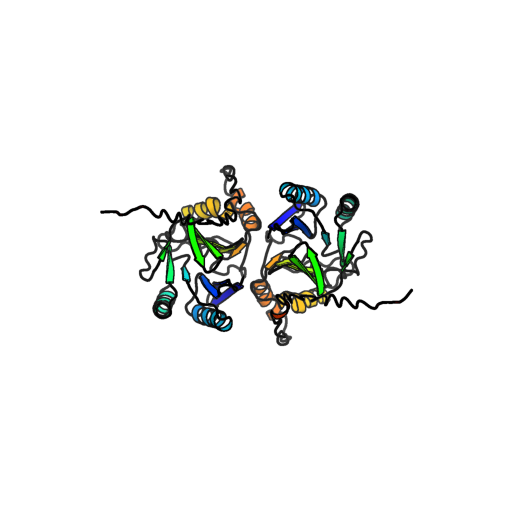1.469 1 98.06 79 HIS B C 1
ATOM 2402 O O . HIS B 1 79 ? -6.711 23.266 11.984 1 98.06 79 HIS B O 1
ATOM 2408 N N . GLU B 1 80 ? -8.82 22.984 11.531 1 97.56 80 GLU B N 1
ATOM 2409 C CA . GLU B 1 80 ? -9.227 24.328 11.961 1 97.56 80 GLU B CA 1
ATOM 2410 C C . GLU B 1 80 ? -8.898 24.547 13.438 1 97.56 80 GLU B C 1
ATOM 2412 O O . GLU B 1 80 ? -8.695 25.688 13.867 1 97.56 80 GLU B O 1
ATOM 2417 N N . SER B 1 81 ? -8.797 23.547 14.227 1 95.81 81 SER B N 1
ATOM 2418 C CA . SER B 1 81 ? -8.586 23.688 15.664 1 95.81 81 SER B CA 1
ATOM 2419 C C . SER B 1 81 ? -7.098 23.781 15.992 1 95.81 81 SER B C 1
ATOM 2421 O O . SER B 1 81 ? -6.727 23.922 17.156 1 95.81 81 SER B O 1
ATOM 2423 N N . THR B 1 82 ? -6.25 23.734 14.992 1 94.62 82 THR B N 1
ATOM 2424 C CA . THR B 1 82 ? -4.82 23.812 15.258 1 94.62 82 THR B CA 1
ATOM 2425 C C . THR B 1 82 ? -4.469 25.156 15.891 1 94.62 82 THR B C 1
ATOM 2427 O O . THR B 1 82 ? -5.098 26.172 15.594 1 94.62 82 THR B O 1
ATOM 2430 N N . GLU B 1 83 ? -3.43 25.203 16.703 1 90.38 83 GLU B N 1
ATOM 2431 C CA . GLU B 1 83 ? -2.945 26.438 17.312 1 90.38 83 GLU B CA 1
ATOM 2432 C C . GLU B 1 83 ? -1.9 27.109 16.438 1 90.38 83 GLU B C 1
ATOM 2434 O O . GLU B 1 83 ? -1.481 28.234 16.719 1 90.38 83 GLU B O 1
ATOM 2439 N N . TYR B 1 84 ? -1.504 26.375 15.414 1 90.75 84 TYR B N 1
ATOM 2440 C CA . TYR B 1 84 ? -0.528 26.969 14.508 1 90.75 84 TYR B CA 1
ATOM 2441 C C . TYR B 1 84 ? -1.14 28.125 13.719 1 90.75 84 TYR B C 1
ATOM 2443 O O . TYR B 1 84 ? -2.133 27.938 13.008 1 90.75 84 TYR B O 1
ATOM 2451 N N . LYS B 1 85 ? -0.492 29.266 13.742 1 89.88 85 LYS B N 1
ATOM 2452 C CA . LYS B 1 85 ? -1.057 30.484 13.172 1 89.88 85 LYS B CA 1
ATOM 2453 C C . LYS B 1 85 ? -0.733 30.594 11.68 1 89.88 85 LYS B C 1
ATOM 2455 O O . LYS B 1 85 ? -1.409 31.312 10.945 1 89.88 85 LYS B O 1
ATOM 2460 N N . GLY B 1 86 ? 0.297 29.891 11.258 1 89.69 86 GLY B N 1
ATOM 2461 C CA . GLY B 1 86 ? 0.747 30.016 9.883 1 89.69 86 GLY B CA 1
ATOM 2462 C C . GLY B 1 86 ? -0.058 29.172 8.914 1 89.69 86 GLY B C 1
ATOM 2463 O O . GLY B 1 86 ? 0.459 28.734 7.883 1 89.69 86 GLY B O 1
ATOM 2464 N N . VAL B 1 87 ? -1.332 28.875 9.234 1 93.88 87 VAL B N 1
ATOM 2465 C CA . VAL B 1 87 ? -2.188 28.047 8.391 1 93.88 87 VAL B CA 1
ATOM 2466 C C . VAL B 1 87 ? -2.951 28.922 7.41 1 93.88 87 VAL B C 1
ATOM 2468 O O . VAL B 1 87 ? -3.57 29.922 7.809 1 93.88 87 VAL B O 1
ATOM 2471 N N . ASP B 1 88 ? -2.922 28.562 6.148 1 94.5 88 ASP B N 1
ATOM 2472 C CA . ASP B 1 88 ? -3.623 29.312 5.109 1 94.5 88 ASP B CA 1
ATOM 2473 C C . ASP B 1 88 ? -5.039 28.781 4.906 1 94.5 88 ASP B C 1
ATOM 2475 O O . ASP B 1 88 ? -5.949 29.531 4.559 1 94.5 88 ASP B O 1
ATOM 2479 N N . VAL B 1 89 ? -5.215 27.5 4.996 1 96.44 89 VAL B N 1
ATOM 2480 C CA . VAL B 1 89 ? -6.5 26.844 4.793 1 96.44 89 VAL B CA 1
ATOM 2481 C C . VAL B 1 89 ? -6.855 26.016 6.023 1 96.44 89 VAL B C 1
ATOM 2483 O O . VAL B 1 89 ? -6.152 25.062 6.352 1 96.44 89 VAL B O 1
ATOM 2486 N N . ARG B 1 90 ? -7.875 26.359 6.676 1 97.94 90 ARG B N 1
ATOM 2487 C CA . ARG B 1 90 ? -8.359 25.594 7.824 1 97.94 90 ARG B CA 1
ATOM 2488 C C . ARG B 1 90 ? -9.367 24.531 7.398 1 97.94 90 ARG B C 1
ATOM 2490 O O . ARG B 1 90 ? -10.414 24.859 6.828 1 97.94 90 ARG B O 1
ATOM 2497 N N . LEU B 1 91 ? -9.055 23.375 7.699 1 98.5 91 LEU B N 1
ATOM 2498 C CA . LEU B 1 91 ? -9.828 22.219 7.219 1 98.5 91 LEU B CA 1
ATOM 2499 C C . LEU B 1 91 ? -10.742 21.688 8.312 1 98.5 91 LEU B C 1
ATOM 2501 O O . LEU B 1 91 ? -10.422 21.781 9.5 1 98.5 91 LEU B O 1
ATOM 2505 N N . ARG B 1 92 ? -11.891 21.125 7.863 1 98.44 92 ARG B N 1
ATOM 2506 C CA . ARG B 1 92 ? -12.852 20.469 8.742 1 98.44 92 ARG B CA 1
ATOM 2507 C C . ARG B 1 92 ? -13.062 19.016 8.312 1 98.44 92 ARG B C 1
ATOM 2509 O O . ARG B 1 92 ? -12.641 18.609 7.23 1 98.44 92 ARG B O 1
ATOM 2516 N N . ASP B 1 93 ? -13.641 18.25 9.18 1 98.44 93 ASP B N 1
ATOM 2517 C CA . ASP B 1 93 ? -13.977 16.859 8.875 1 98.44 93 ASP B CA 1
ATOM 2518 C C . ASP B 1 93 ? -14.758 16.75 7.566 1 98.44 93 ASP B C 1
ATOM 2520 O O . ASP B 1 93 ? -15.688 17.516 7.324 1 98.44 93 ASP B O 1
ATOM 2524 N N . ASN B 1 94 ? -14.297 15.859 6.688 1 98.06 94 ASN B N 1
ATOM 2525 C CA . ASN B 1 94 ? -14.938 15.492 5.43 1 98.06 94 ASN B CA 1
ATOM 2526 C C . ASN B 1 94 ? -14.711 16.547 4.352 1 98.06 94 ASN B C 1
ATOM 2528 O O . ASN B 1 94 ? -15.25 16.438 3.25 1 98.06 94 ASN B O 1
ATOM 2532 N N . ASP B 1 95 ? -13.961 17.609 4.676 1 98.56 95 ASP B N 1
ATOM 2533 C CA . ASP B 1 95 ? -13.555 18.516 3.602 1 98.56 95 ASP B CA 1
ATOM 2534 C C . ASP B 1 95 ? -12.789 17.766 2.514 1 98.56 95 ASP B C 1
ATOM 2536 O O . ASP B 1 95 ? -12.258 16.688 2.758 1 98.56 95 ASP B O 1
ATOM 2540 N N . ILE B 1 96 ? -12.781 18.312 1.315 1 98.44 96 ILE B N 1
ATOM 2541 C CA . ILE B 1 96 ? -12.062 17.75 0.1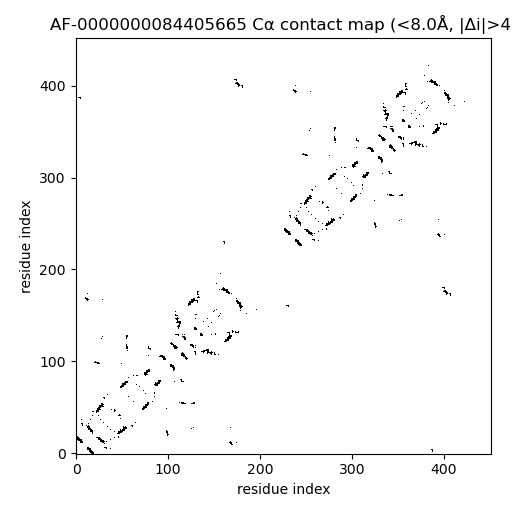81 1 98.44 96 ILE B CA 1
ATOM 2542 C C . ILE B 1 96 ? -11.008 18.75 -0.303 1 98.44 96 ILE B C 1
ATOM 2544 O O . ILE B 1 96 ? -11.32 19.922 -0.552 1 98.44 96 ILE B O 1
ATOM 2548 N N . VAL B 1 97 ? -9.773 18.344 -0.362 1 98.06 97 VAL B N 1
ATOM 2549 C CA . VAL B 1 97 ? -8.68 19.125 -0.948 1 98.06 97 VAL B CA 1
ATOM 2550 C C . VAL B 1 97 ? -8.406 18.641 -2.369 1 98.06 97 VAL B C 1
ATOM 2552 O O . VAL B 1 97 ? -8.148 17.453 -2.588 1 98.06 97 VAL B O 1
ATOM 2555 N N . HIS B 1 98 ? -8.469 19.547 -3.27 1 97.19 98 HIS B N 1
ATOM 2556 C CA . HIS B 1 98 ? -8.211 19.219 -4.668 1 97.19 98 HIS B CA 1
ATOM 2557 C C . HIS B 1 98 ? -6.785 19.578 -5.066 1 97.19 98 HIS B C 1
ATOM 2559 O O . HIS B 1 98 ? -6.277 20.641 -4.68 1 97.19 98 HIS B O 1
ATOM 2565 N N . PHE B 1 99 ? -6.16 18.734 -5.766 1 96.06 99 PHE B N 1
ATOM 2566 C CA . PHE B 1 99 ? -4.91 19.031 -6.453 1 96.06 99 PHE B CA 1
ATOM 2567 C C . PHE B 1 99 ? -4.855 18.344 -7.809 1 96.06 99 PHE B C 1
ATOM 2569 O O . PHE B 1 99 ? -4.672 17.125 -7.883 1 96.06 99 PHE B O 1
ATOM 2576 N N . GLY B 1 100 ? -4.926 19.141 -8.844 1 95.31 100 GLY B N 1
ATOM 2577 C CA . GLY B 1 100 ? -5.141 18.578 -10.164 1 95.31 100 GLY B CA 1
ATOM 2578 C C . GLY B 1 100 ? -6.434 17.797 -10.281 1 95.31 100 GLY B C 1
ATOM 2579 O O . GLY B 1 100 ? -7.5 18.297 -9.914 1 95.31 100 GLY B O 1
ATOM 2580 N N . GLU B 1 101 ? -6.371 16.625 -10.805 1 95.19 101 GLU B N 1
ATOM 2581 C CA . GLU B 1 101 ? -7.539 15.758 -10.945 1 95.19 101 GLU B CA 1
ATOM 2582 C C . GLU B 1 101 ? -7.68 14.828 -9.75 1 95.19 101 GLU B C 1
ATOM 2584 O O . GLU B 1 101 ? -8.539 13.945 -9.742 1 95.19 101 GLU B O 1
ATOM 2589 N N . GLU B 1 102 ? -6.855 15.062 -8.742 1 96.25 102 GLU B N 1
ATOM 2590 C CA . GLU B 1 102 ? -6.863 14.219 -7.551 1 96.25 102 GLU B CA 1
ATOM 2591 C C . GLU B 1 102 ? -7.582 14.914 -6.395 1 96.25 102 GLU B C 1
ATOM 2593 O O . GLU B 1 102 ? -7.676 16.141 -6.359 1 96.25 102 GLU B O 1
ATOM 2598 N N . THR B 1 103 ? -8.109 14.078 -5.559 1 97.25 103 THR B N 1
ATOM 2599 C CA . THR B 1 103 ? -8.789 14.602 -4.379 1 97.25 103 THR B CA 1
ATOM 2600 C C . THR B 1 103 ? -8.273 13.914 -3.113 1 97.25 103 THR B C 1
ATOM 2602 O O . THR B 1 103 ? -7.996 12.719 -3.119 1 97.25 103 THR B O 1
ATOM 2605 N N . ILE B 1 104 ? -8.141 14.688 -2.051 1 98.5 104 ILE B N 1
ATOM 2606 C CA . ILE B 1 104 ? -7.824 14.211 -0.708 1 98.5 104 ILE B CA 1
ATOM 2607 C C . ILE B 1 104 ? -8.969 14.547 0.241 1 98.5 104 ILE B C 1
ATOM 2609 O O . ILE B 1 104 ? -9.375 15.711 0.352 1 98.5 104 ILE B O 1
ATOM 2613 N N . ARG B 1 105 ? -9.469 13.57 0.858 1 98.75 105 ARG B N 1
ATOM 2614 C CA . ARG B 1 105 ? -10.516 13.797 1.851 1 98.75 105 ARG B CA 1
ATOM 2615 C C . ARG B 1 105 ? -9.922 13.93 3.25 1 98.75 105 ARG B C 1
ATOM 2617 O O . ARG B 1 105 ? -9 13.195 3.605 1 98.75 105 ARG B O 1
ATOM 2624 N N . VAL B 1 106 ? -10.531 14.805 3.998 1 98.81 106 VAL B N 1
ATOM 2625 C CA . VAL B 1 106 ? -10.07 15.062 5.355 1 98.81 106 VAL B CA 1
ATOM 2626 C C . VAL B 1 106 ? -10.914 14.281 6.355 1 98.81 106 VAL B C 1
ATOM 2628 O O . VAL B 1 106 ? -12.148 14.32 6.301 1 98.81 106 VAL B O 1
ATOM 2631 N N . ILE B 1 107 ? -10.289 13.562 7.23 1 98.81 107 ILE B N 1
ATOM 2632 C CA . ILE B 1 107 ? -10.945 12.883 8.336 1 98.81 107 ILE B CA 1
ATOM 2633 C C . ILE B 1 107 ? -10.43 13.43 9.664 1 98.81 107 ILE B C 1
ATOM 2635 O O . ILE B 1 107 ? -9.25 13.266 9.992 1 98.81 107 ILE B O 1
ATOM 2639 N N . HIS B 1 108 ? -11.258 14.109 10.32 1 98.75 108 HIS B N 1
ATOM 2640 C CA . HIS B 1 108 ? -10.867 14.57 11.648 1 98.75 108 HIS B CA 1
ATOM 2641 C C . HIS B 1 108 ? -10.719 13.406 12.617 1 98.75 108 HIS B C 1
ATOM 2643 O O . HIS B 1 108 ? -11.695 12.695 12.883 1 98.75 108 HIS B O 1
ATOM 2649 N N . THR B 1 109 ? -9.586 13.133 13.102 1 98.5 109 THR B N 1
ATOM 2650 C CA . THR B 1 109 ? -9.289 12.023 14.008 1 98.5 109 THR B CA 1
ATOM 2651 C C . THR B 1 109 ? -8.664 12.539 15.305 1 98.5 109 THR B C 1
ATOM 2653 O O . THR B 1 109 ? -7.531 12.188 15.633 1 98.5 109 THR B O 1
ATOM 2656 N N . PRO B 1 110 ? -9.406 13.258 16.062 1 97.75 110 PRO B N 1
ATOM 2657 C CA . PRO B 1 110 ? -8.844 13.828 17.297 1 97.75 110 PRO B CA 1
ATOM 2658 C C . PRO B 1 110 ? -8.422 12.758 18.297 1 97.75 110 PRO B C 1
ATOM 2660 O O . PRO B 1 110 ? -8.945 11.641 18.266 1 97.75 110 PRO B O 1
ATOM 2663 N N . GLY B 1 111 ? -7.469 13.031 19.203 1 96.31 111 GLY B N 1
ATOM 2664 C CA . GLY B 1 111 ? -6.957 12.148 20.25 1 96.31 111 GLY B CA 1
ATOM 2665 C C . GLY B 1 111 ? -5.48 12.359 20.531 1 96.31 111 GLY B C 1
ATOM 2666 O O . GLY B 1 111 ? -5.109 12.891 21.578 1 96.31 111 GLY B O 1
ATOM 2667 N N . GLN B 1 112 ? -4.633 12.047 19.516 1 94.62 112 GLN B N 1
ATOM 2668 C CA . GLN B 1 112 ? -3.209 12.32 19.656 1 94.62 112 GLN B CA 1
ATOM 2669 C C . GLN B 1 112 ? -2.963 13.797 19.953 1 94.62 112 GLN B C 1
ATOM 2671 O O . GLN B 1 112 ? -2.129 14.141 20.797 1 94.62 112 GLN B O 1
ATOM 2676 N N . MET B 1 113 ? -3.564 14.594 19.281 1 95.12 113 MET B N 1
ATOM 2677 C CA . MET B 1 113 ? -3.799 16.016 19.5 1 95.12 113 MET B CA 1
ATOM 2678 C C . MET B 1 113 ? -5.23 16.391 19.141 1 95.12 113 MET B C 1
ATOM 2680 O O . MET B 1 113 ? -5.852 15.75 18.297 1 95.12 113 MET B O 1
ATOM 2684 N N . PRO B 1 114 ? -5.723 17.406 19.734 1 95.88 114 PRO B N 1
ATOM 2685 C CA . PRO B 1 114 ? -7.098 17.797 19.391 1 95.88 114 PRO B CA 1
ATOM 2686 C C . PRO B 1 114 ? -7.266 18.125 17.906 1 95.88 114 PRO B C 1
ATOM 2688 O O . PRO B 1 114 ? -8.336 17.891 17.344 1 95.88 114 PRO B O 1
ATOM 2691 N N . CYS B 1 115 ? -6.312 18.578 17.266 1 96.69 115 CYS B N 1
ATOM 2692 C CA . CYS B 1 115 ? -6.406 19.031 15.883 1 96.69 115 CYS B CA 1
ATOM 2693 C C . CYS B 1 115 ? -5.98 17.938 14.914 1 96.69 115 CYS B C 1
ATOM 2695 O O . CYS B 1 115 ? -5.883 18.172 13.703 1 96.69 115 CYS B O 1
ATOM 2697 N N . ALA B 1 116 ? -5.746 16.734 15.367 1 97.81 116 ALA B N 1
ATOM 2698 C CA . ALA B 1 116 ? -5.219 15.664 14.516 1 97.81 116 ALA B CA 1
ATOM 2699 C C . ALA B 1 116 ? -6.223 15.273 13.438 1 97.81 116 ALA B C 1
ATOM 2701 O O . ALA B 1 116 ? -7.418 15.156 13.711 1 97.81 116 ALA B O 1
ATOM 2702 N N . ILE B 1 117 ? -5.734 15.141 12.25 1 98.38 117 ILE B N 1
ATOM 2703 C CA . ILE B 1 117 ? -6.578 14.688 11.148 1 98.38 117 ILE B CA 1
ATOM 2704 C C . ILE B 1 117 ? -5.848 13.609 10.344 1 98.38 117 ILE B C 1
ATOM 2706 O O . ILE B 1 117 ? -4.617 13.531 10.383 1 98.38 117 ILE B O 1
ATOM 2710 N N . THR B 1 118 ? -6.551 12.734 9.672 1 98.81 118 THR B N 1
ATOM 2711 C CA . THR B 1 118 ? -6.086 11.758 8.695 1 98.81 118 THR B CA 1
ATOM 2712 C C . THR B 1 118 ? -6.473 12.188 7.281 1 98.81 118 THR B C 1
ATOM 2714 O O . THR B 1 118 ? -7.59 12.648 7.051 1 98.81 118 THR B O 1
ATOM 2717 N N . TYR B 1 119 ? -5.523 12.164 6.402 1 98.88 119 TYR B N 1
ATOM 2718 C CA . TYR B 1 119 ? -5.805 12.43 4.996 1 98.88 119 TYR B CA 1
ATOM 2719 C C . TYR B 1 119 ? -6.031 11.133 4.23 1 98.88 119 TYR B C 1
ATOM 2721 O O . TYR B 1 119 ? -5.242 10.188 4.344 1 98.88 119 TYR B O 1
ATOM 2729 N N . TRP B 1 120 ? -7.117 11.078 3.494 1 98.75 120 TRP B N 1
ATOM 2730 C CA . TRP B 1 120 ? -7.492 9.906 2.703 1 98.75 120 TRP B CA 1
ATOM 2731 C C . TRP B 1 120 ? -7.348 10.195 1.212 1 98.75 120 TRP B C 1
ATOM 2733 O O . TRP B 1 120 ? -8.055 11.039 0.666 1 98.75 120 TRP B O 1
ATOM 2743 N N . TRP B 1 121 ? -6.402 9.531 0.572 1 98.31 121 TRP B N 1
ATOM 2744 C CA . TRP B 1 121 ? -6.152 9.617 -0.862 1 98.31 121 TRP B CA 1
ATOM 2745 C C . TRP B 1 121 ? -6.105 8.227 -1.486 1 98.31 121 TRP B C 1
ATOM 2747 O O . TRP B 1 121 ? -5.266 7.398 -1.121 1 98.31 121 TRP B O 1
ATOM 2757 N N . ALA B 1 122 ? -7.055 7.965 -2.457 1 96.19 122 ALA B N 1
ATOM 2758 C CA . ALA B 1 122 ? -7.125 6.633 -3.053 1 96.19 122 ALA B CA 1
ATOM 2759 C C . ALA B 1 122 ? -7.336 5.566 -1.985 1 96.19 122 ALA B C 1
ATOM 2761 O O . ALA B 1 122 ? -8.312 5.617 -1.229 1 96.19 122 ALA B O 1
ATOM 2762 N N . ASP B 1 123 ? -6.496 4.582 -1.906 1 97.56 123 ASP B N 1
ATOM 2763 C CA . ASP B 1 123 ? -6.633 3.555 -0.878 1 97.56 123 ASP B CA 1
ATOM 2764 C C . ASP B 1 123 ? -5.637 3.779 0.257 1 97.56 123 ASP B C 1
ATOM 2766 O O . ASP B 1 123 ? -5.281 2.84 0.975 1 97.56 123 ASP B O 1
ATOM 2770 N N . ARG B 1 124 ? -5.156 5.012 0.415 1 98.62 124 ARG B N 1
ATOM 2771 C CA . ARG B 1 124 ? -4.102 5.328 1.375 1 98.62 124 ARG B CA 1
ATOM 2772 C C . ARG B 1 124 ? -4.602 6.312 2.43 1 98.62 124 ARG B C 1
ATOM 2774 O O . ARG B 1 124 ? -5.172 7.352 2.098 1 98.62 124 ARG B O 1
ATOM 2781 N N . LEU B 1 125 ? -4.359 5.938 3.648 1 98.81 125 LEU B N 1
ATOM 2782 C CA . LEU B 1 125 ? -4.652 6.793 4.797 1 98.81 125 LEU B CA 1
ATOM 2783 C C . LEU B 1 125 ? -3.367 7.316 5.422 1 98.81 125 LEU B C 1
ATOM 2785 O O . LEU B 1 125 ? -2.541 6.535 5.906 1 98.81 125 LEU B O 1
ATOM 2789 N N . PHE B 1 126 ? -3.186 8.617 5.383 1 98.81 126 PHE B N 1
ATOM 2790 C CA . PHE B 1 126 ? -2.053 9.25 6.055 1 98.81 126 PHE B CA 1
ATOM 2791 C C . PHE B 1 126 ? -2.428 9.672 7.469 1 98.81 126 PHE B C 1
ATOM 2793 O O . PHE B 1 126 ? -3.066 10.703 7.668 1 98.81 126 PHE B O 1
ATOM 2800 N N . THR B 1 127 ? -1.891 8.93 8.438 1 98.69 127 THR B N 1
ATOM 2801 C CA . THR B 1 127 ? -2.484 8.953 9.773 1 98.69 127 THR B CA 1
ATOM 2802 C C . THR B 1 127 ? -1.625 9.773 10.727 1 98.69 127 THR B C 1
ATOM 2804 O O . THR B 1 127 ? -1.913 9.836 11.93 1 98.69 127 THR B O 1
ATOM 2807 N N . GLY B 1 128 ? -0.567 10.328 10.188 1 96.94 128 GLY B N 1
ATOM 2808 C CA . GLY B 1 128 ? 0.296 11.109 11.055 1 96.94 128 GLY B CA 1
ATOM 2809 C C . GLY B 1 128 ? 0.738 10.359 12.297 1 96.94 128 GLY B C 1
ATOM 2810 O O . GLY B 1 128 ? 1.252 9.242 12.195 1 96.94 128 GLY B O 1
ATOM 2811 N N . GLU B 1 129 ? 0.465 10.977 13.422 1 95 129 GLU B N 1
ATOM 2812 C CA . GLU B 1 129 ? 0.865 10.352 14.672 1 95 129 GLU B CA 1
ATOM 2813 C C . GLU B 1 129 ? -0.336 9.742 15.398 1 95 129 GLU B C 1
ATOM 2815 O O . GLU B 1 129 ? -0.211 9.266 16.531 1 95 129 GLU B O 1
ATOM 2820 N N . THR B 1 130 ? -1.457 9.75 14.789 1 97.31 130 THR B N 1
ATOM 2821 C CA . THR B 1 130 ? -2.65 9.156 15.383 1 97.31 130 THR B CA 1
ATOM 2822 C C . THR B 1 130 ? -2.523 7.641 15.461 1 97.31 130 THR B C 1
ATOM 2824 O O . THR B 1 130 ? -2.809 7.035 16.5 1 97.31 130 THR B O 1
ATOM 2827 N N . LEU B 1 131 ? -2.113 7.055 14.398 1 97.44 131 LEU B N 1
ATOM 2828 C CA . LEU B 1 131 ? -1.923 5.617 14.242 1 97.44 131 LEU B CA 1
ATOM 2829 C C . LEU B 1 131 ? -0.641 5.316 13.477 1 97.44 131 LEU B C 1
ATOM 2831 O O . LEU B 1 131 ? -0.501 5.707 12.312 1 97.44 131 LEU B O 1
ATOM 2835 N N . LEU B 1 132 ? 0.251 4.688 14.188 1 96.88 132 LEU B N 1
ATOM 2836 C CA . LEU B 1 132 ? 1.486 4.258 13.539 1 96.88 132 LEU B CA 1
ATOM 2837 C C . LEU B 1 132 ? 1.319 2.877 12.914 1 96.88 132 LEU B C 1
ATOM 2839 O O . LEU B 1 132 ? 0.225 2.309 12.938 1 96.88 132 LEU B O 1
ATOM 2843 N N . ALA B 1 133 ? 2.342 2.34 12.344 1 95.81 133 ALA B N 1
ATOM 2844 C CA . ALA B 1 133 ? 2.223 1.071 11.633 1 95.81 133 ALA B CA 1
ATOM 2845 C C . ALA B 1 133 ? 2.076 -0.095 12.602 1 95.81 133 ALA B C 1
ATOM 2847 O O . ALA B 1 133 ? 1.604 -1.171 12.227 1 95.81 133 ALA B O 1
ATOM 2848 N N . THR B 1 134 ? 2.473 0.111 13.875 1 93.38 134 THR B N 1
ATOM 2849 C CA . THR B 1 134 ? 2.504 -1.021 14.797 1 93.38 134 THR B CA 1
ATOM 2850 C C . THR B 1 134 ? 1.663 -0.734 16.031 1 93.38 134 THR B C 1
ATOM 2852 O O . THR B 1 134 ? 1.34 -1.647 16.797 1 93.38 134 THR B O 1
ATOM 2855 N N . ARG B 1 135 ? 1.396 0.527 16.219 1 91.44 135 ARG B N 1
ATOM 2856 C CA . ARG B 1 135 ? 0.743 0.923 17.453 1 91.44 135 ARG B CA 1
ATOM 2857 C C . ARG B 1 135 ? 0.124 2.312 17.328 1 91.44 135 ARG B C 1
ATOM 2859 O O . ARG B 1 135 ? 0.363 3.018 16.344 1 91.44 135 ARG B O 1
ATOM 2866 N N . LEU B 1 136 ? -0.635 2.602 18.344 1 92.75 136 LEU B N 1
ATOM 2867 C CA . LEU B 1 136 ? -1.123 3.973 18.453 1 92.75 136 LEU B CA 1
ATOM 2868 C C . LEU B 1 136 ? 0.02 4.934 18.75 1 92.75 136 LEU B C 1
ATOM 2870 O O . LEU B 1 136 ? 0.974 4.57 19.453 1 92.75 136 LEU B O 1
ATOM 2874 N N . GLY B 1 137 ? -0.147 6.102 18.188 1 93.19 137 GLY B N 1
ATOM 2875 C CA . GLY B 1 137 ? 0.814 7.129 18.562 1 93.19 137 GLY B CA 1
ATOM 2876 C C . GLY B 1 137 ? 0.643 7.617 19.984 1 93.19 137 GLY B C 1
ATOM 2877 O O . GLY B 1 137 ? -0.415 7.426 20.594 1 93.19 137 GLY B O 1
ATOM 2878 N N . THR B 1 138 ? 1.652 8.25 20.469 1 92.94 138 THR B N 1
ATOM 2879 C CA . THR B 1 138 ? 1.611 8.828 21.797 1 92.94 138 THR B CA 1
ATOM 2880 C C . THR B 1 138 ? 0.917 10.188 21.781 1 92.94 138 THR B C 1
ATOM 2882 O O . THR B 1 138 ? 1.191 11.016 20.906 1 92.94 138 THR B O 1
ATOM 2885 N N . CYS B 1 139 ? 0.085 10.398 22.734 1 92.5 139 CYS B N 1
ATOM 2886 C CA . CYS B 1 139 ? -0.65 11.656 22.781 1 92.5 139 CYS B CA 1
ATOM 2887 C C . CYS B 1 139 ? 0.273 12.805 23.156 1 92.5 139 CYS B C 1
ATOM 2889 O O . CYS B 1 139 ? 1.148 12.656 24 1 92.5 139 CYS B O 1
ATOM 2891 N N . GLY B 1 140 ? 0.022 13.906 22.453 1 89.81 140 GLY B N 1
ATOM 2892 C CA . GLY B 1 140 ? 0.711 15.141 22.781 1 89.81 140 GLY B CA 1
ATOM 2893 C C . GLY B 1 140 ? -0.109 16.062 23.672 1 89.81 140 GLY B C 1
ATOM 2894 O O . GLY B 1 140 ? -1.017 15.617 24.375 1 89.81 140 GLY B O 1
ATOM 2895 N N . PRO B 1 141 ? 0.302 17.344 23.688 1 86.25 141 PRO B N 1
ATOM 2896 C CA . PRO B 1 141 ? -0.449 18.297 24.5 1 86.25 141 PRO B CA 1
ATOM 2897 C C . PRO B 1 141 ? -1.928 18.359 24.125 1 86.25 141 PRO B C 1
ATOM 2899 O O . PRO B 1 141 ? -2.266 18.484 22.938 1 86.25 141 PRO B O 1
ATOM 2902 N N . GLY B 1 142 ? -2.777 18.219 25.172 1 91.56 142 GLY B N 1
ATOM 2903 C CA . GLY B 1 142 ? -4.215 18.266 24.953 1 91.56 142 GLY B CA 1
ATOM 2904 C C . GLY B 1 142 ? -4.785 16.969 24.422 1 91.56 142 GLY B C 1
ATOM 2905 O O . GLY B 1 142 ? -5.988 16.875 24.156 1 91.56 142 GLY B O 1
ATOM 2906 N N . GLY B 1 143 ? -3.914 16.016 24.281 1 93.06 143 GLY B N 1
ATOM 2907 C CA . GLY B 1 143 ? -4.34 14.734 23.75 1 93.06 143 GLY B CA 1
ATOM 2908 C C . GLY B 1 143 ? -5.172 13.922 24.719 1 93.06 143 GLY B C 1
ATOM 2909 O O . GLY B 1 143 ? -5.195 14.219 25.922 1 93.06 143 GLY B O 1
ATOM 2910 N N . ASN B 1 144 ? -5.914 13.008 24.203 1 95.88 144 ASN B N 1
ATOM 2911 C CA . ASN B 1 144 ? -6.805 12.109 24.922 1 95.88 144 ASN B CA 1
ATOM 2912 C C . ASN B 1 144 ? -6.797 10.711 24.297 1 95.88 144 ASN B C 1
ATOM 2914 O O . ASN B 1 144 ? -7.352 10.5 23.219 1 95.88 144 ASN B O 1
ATOM 2918 N N . ILE B 1 145 ? -6.281 9.805 25.031 1 93.56 145 ILE B N 1
ATOM 2919 C CA . ILE B 1 145 ? -6.039 8.469 24.516 1 93.56 145 ILE B CA 1
ATOM 2920 C C . ILE B 1 145 ? -7.371 7.777 24.219 1 93.56 145 ILE B C 1
ATOM 2922 O O . ILE B 1 145 ? -7.492 7.023 23.25 1 93.56 145 ILE B O 1
ATOM 2926 N N . ALA B 1 146 ? -8.32 8.008 25.062 1 94.62 146 ALA B N 1
ATOM 2927 C CA . ALA B 1 146 ? -9.641 7.426 24.828 1 94.62 146 ALA B CA 1
ATOM 2928 C C . ALA B 1 146 ? -10.242 7.953 23.516 1 94.62 146 ALA B C 1
ATOM 2930 O O . ALA B 1 146 ? -10.844 7.195 22.75 1 94.62 146 ALA B O 1
ATOM 2931 N N . GLN B 1 147 ? -10.094 9.234 23.344 1 96.5 147 GLN B N 1
ATOM 2932 C CA . GLN B 1 147 ? -10.562 9.852 22.109 1 96.5 147 GLN B CA 1
ATOM 2933 C C . GLN B 1 147 ? -9.797 9.328 20.906 1 96.5 147 GLN B C 1
ATOM 2935 O O . GLN B 1 147 ? -10.375 9.125 19.828 1 96.5 147 GLN B O 1
ATOM 2940 N N . GLN B 1 148 ? -8.555 9.133 21.047 1 95.75 148 GLN B N 1
ATOM 2941 C CA . GLN B 1 148 ? -7.734 8.586 19.984 1 95.75 148 GLN B CA 1
ATOM 2942 C C . GLN B 1 148 ? -8.203 7.188 19.578 1 95.75 148 GLN B C 1
ATOM 2944 O O . GLN B 1 148 ? -8.352 6.883 18.406 1 95.75 148 GLN B O 1
ATOM 2949 N N . TRP B 1 149 ? -8.43 6.41 20.578 1 93.25 149 TRP B N 1
ATOM 2950 C CA . TRP B 1 149 ? -8.938 5.059 20.359 1 93.25 149 TRP B CA 1
ATOM 2951 C C . TRP B 1 149 ? -10.258 5.09 19.609 1 93.25 149 TRP B C 1
ATOM 2953 O O . TRP B 1 149 ? -10.477 4.309 18.672 1 93.25 149 TRP B O 1
ATOM 2963 N N . ARG B 1 150 ? -11.117 5.965 19.984 1 94.81 150 ARG B N 1
ATOM 2964 C CA . ARG B 1 150 ? -12.422 6.094 19.344 1 94.81 150 ARG B CA 1
ATOM 2965 C C . ARG B 1 150 ? -12.281 6.523 17.891 1 94.81 150 ARG B C 1
ATOM 2967 O O . ARG B 1 150 ? -12.938 5.969 17 1 94.81 150 ARG B O 1
ATOM 2974 N N . SER B 1 151 ? -11.477 7.492 17.656 1 97.06 151 SER B N 1
ATOM 2975 C CA . SER B 1 151 ? -11.234 7.973 16.297 1 97.06 151 SER B CA 1
ATOM 2976 C C . SER B 1 151 ? -10.75 6.844 15.391 1 97.06 151 SER B C 1
ATOM 2978 O O . SER B 1 151 ? -11.219 6.699 14.258 1 97.06 151 SER B O 1
ATOM 2980 N N . ILE B 1 152 ? -9.859 6.051 15.898 1 96.56 152 ILE B N 1
ATOM 2981 C CA . ILE B 1 152 ? -9.273 4.961 15.117 1 96.56 152 ILE B CA 1
ATOM 2982 C C . ILE B 1 152 ? -10.336 3.896 14.852 1 96.56 152 ILE B C 1
ATOM 2984 O O . ILE B 1 152 ? -10.555 3.5 13.711 1 96.56 152 ILE B O 1
ATOM 2988 N N . ARG B 1 153 ? -11.008 3.523 15.828 1 94.25 153 ARG B N 1
ATOM 2989 C CA . ARG B 1 153 ? -11.969 2.43 15.742 1 94.25 153 ARG B CA 1
ATOM 2990 C C . ARG B 1 153 ? -13.164 2.816 14.883 1 94.25 153 ARG B C 1
ATOM 2992 O O . ARG B 1 153 ? -13.617 2.029 14.039 1 94.25 153 ARG B O 1
ATOM 2999 N N . GLU B 1 154 ? -13.633 4.016 15.055 1 95.38 154 GLU B N 1
ATOM 3000 C CA . GLU B 1 154 ? -14.906 4.398 14.453 1 95.38 154 GLU B CA 1
ATOM 3001 C C . GLU B 1 154 ? -14.711 4.996 13.062 1 95.38 154 GLU B C 1
ATOM 3003 O O . GLU B 1 154 ? -15.648 5.051 12.266 1 95.38 154 GLU B O 1
ATOM 3008 N N . LYS B 1 155 ? -13.547 5.434 12.836 1 97.44 155 LYS B N 1
ATOM 3009 C CA . LYS B 1 155 ? -13.359 6.113 11.555 1 97.44 155 LYS B CA 1
ATOM 3010 C C . LYS B 1 155 ? -12.367 5.363 10.672 1 97.44 155 LYS B C 1
ATOM 3012 O O . LYS B 1 155 ? -12.688 4.996 9.539 1 97.44 155 LYS B O 1
ATOM 3017 N N . LEU B 1 156 ? -11.211 5.023 11.188 1 97.44 156 LEU B N 1
ATOM 3018 C CA . LEU B 1 156 ? -10.148 4.457 10.367 1 97.44 156 LEU B CA 1
ATOM 3019 C C . LEU B 1 156 ? -10.383 2.969 10.117 1 97.44 156 LEU B C 1
ATOM 3021 O O . LEU B 1 156 ? -10.234 2.488 8.992 1 97.44 156 LEU B O 1
ATOM 3025 N N . LEU B 1 157 ? -10.805 2.215 11.117 1 96.19 157 LEU B N 1
ATOM 3026 C CA . LEU B 1 157 ? -10.906 0.766 11 1 96.19 157 LEU B CA 1
ATOM 3027 C C . LEU B 1 157 ? -12.227 0.37 10.336 1 96.19 157 LEU B C 1
ATOM 3029 O O . LEU B 1 157 ? -12.539 -0.818 10.234 1 96.19 157 LEU B O 1
ATOM 3033 N N . ARG B 1 158 ? -12.938 1.365 9.812 1 95.19 158 ARG B N 1
ATOM 3034 C CA . ARG B 1 158 ? -14.156 1.097 9.055 1 95.19 158 ARG B CA 1
ATOM 3035 C C . ARG B 1 158 ? -13.852 0.976 7.562 1 95.19 158 ARG B C 1
ATOM 3037 O O . ARG B 1 158 ? -14.695 0.524 6.785 1 95.19 158 ARG B O 1
ATOM 3044 N N . PHE B 1 159 ? -12.703 1.329 7.211 1 96.69 159 PHE B N 1
ATOM 3045 C CA . PHE B 1 159 ? -12.289 1.178 5.824 1 96.69 159 PHE B CA 1
ATOM 3046 C C . PHE B 1 159 ? -12.07 -0.292 5.48 1 96.69 159 PHE B C 1
ATOM 3048 O O . PHE B 1 159 ? -11.938 -1.13 6.371 1 96.69 159 PHE B O 1
ATOM 3055 N N . PRO B 1 160 ? -12.117 -0.64 4.121 1 93.75 160 PRO B N 1
ATOM 3056 C CA . PRO B 1 160 ? -11.836 -2.021 3.721 1 93.75 160 PRO B CA 1
ATOM 3057 C C . PRO B 1 160 ? -10.492 -2.529 4.238 1 93.75 160 PRO B C 1
ATOM 3059 O O . PRO B 1 160 ? -9.562 -1.741 4.422 1 93.75 160 PRO B O 1
ATOM 3062 N N . ASP B 1 161 ? -10.367 -3.793 4.398 1 93 161 ASP B N 1
ATOM 3063 C CA . ASP B 1 161 ? -9.227 -4.469 5.016 1 93 161 ASP B CA 1
ATOM 3064 C C . ASP B 1 161 ? -7.926 -4.121 4.301 1 93 161 ASP B C 1
ATOM 3066 O O . ASP B 1 161 ? -6.879 -3.98 4.938 1 93 161 ASP B O 1
ATOM 3070 N N . GLU B 1 162 ? -7.961 -3.91 3.02 1 93.88 162 GLU B N 1
ATOM 3071 C CA . GLU B 1 162 ? -6.75 -3.764 2.215 1 93.88 162 GLU B CA 1
ATOM 3072 C C . GLU B 1 162 ? -6.293 -2.309 2.166 1 93.88 162 GLU B C 1
ATOM 3074 O O . GLU B 1 162 ? -5.23 -2.006 1.615 1 93.88 162 GLU B O 1
ATOM 3079 N N . TYR B 1 163 ? -7.078 -1.366 2.717 1 97.44 163 TYR B N 1
ATOM 3080 C CA . TYR B 1 163 ? -6.645 0.026 2.732 1 97.44 163 TYR B CA 1
ATOM 3081 C C . TYR B 1 163 ? -5.355 0.187 3.527 1 97.44 163 TYR B C 1
ATOM 3083 O O . TYR B 1 163 ? -5.172 -0.458 4.562 1 97.44 163 TYR B O 1
ATOM 3091 N N . LEU B 1 164 ? -4.582 1.077 3.076 1 98.5 164 LEU B N 1
ATOM 3092 C CA . LEU B 1 164 ? -3.223 1.188 3.594 1 98.5 164 LEU B CA 1
ATOM 3093 C C . LEU B 1 164 ? -3.113 2.33 4.598 1 98.5 164 LEU B C 1
ATOM 3095 O O . LEU B 1 164 ? -3.73 3.383 4.414 1 98.5 164 LEU B O 1
ATOM 3099 N N . ILE B 1 165 ? -2.307 2.105 5.582 1 98.44 165 ILE B N 1
ATOM 3100 C CA . ILE B 1 165 ? -2.002 3.098 6.605 1 98.44 165 ILE B CA 1
ATOM 3101 C C . ILE B 1 165 ? -0.561 3.58 6.445 1 98.44 165 ILE B C 1
ATOM 3103 O O . ILE B 1 165 ? 0.376 2.779 6.484 1 98.44 165 ILE B O 1
ATOM 3107 N N . PHE B 1 166 ? -0.406 4.816 6.219 1 98.69 166 PHE B N 1
ATOM 3108 C CA . PHE B 1 166 ? 0.89 5.477 6.113 1 98.69 166 PHE B CA 1
ATOM 3109 C C . PHE B 1 166 ? 1.088 6.469 7.254 1 98.69 166 PHE B C 1
ATOM 3111 O O . PHE B 1 166 ? 0.609 7.602 7.188 1 98.69 166 PHE B O 1
ATOM 3118 N N . PRO B 1 167 ? 1.886 6.156 8.258 1 98.06 167 PRO B N 1
ATOM 3119 C CA . PRO B 1 167 ? 2.041 6.988 9.453 1 98.06 167 PRO B CA 1
ATOM 3120 C C . PRO B 1 167 ? 3.027 8.141 9.25 1 98.06 167 PRO B C 1
ATOM 3122 O O . PRO B 1 167 ? 3.697 8.203 8.211 1 98.06 167 PRO B O 1
ATOM 3125 N N . GLY B 1 168 ? 3.037 9.008 10.234 1 95.94 168 GLY B N 1
ATOM 3126 C CA . GLY B 1 168 ? 3.973 10.125 10.195 1 95.94 168 GLY B CA 1
ATOM 3127 C C . GLY B 1 168 ? 5.332 9.781 10.773 1 95.94 168 GLY B C 1
ATOM 3128 O O . GLY B 1 168 ? 6.27 10.57 10.68 1 95.94 168 GLY B O 1
ATOM 3129 N N . ARG B 1 169 ? 5.352 8.625 11.336 1 94.69 169 ARG B N 1
ATOM 3130 C CA . ARG B 1 169 ? 6.594 8.172 11.953 1 94.69 169 ARG B CA 1
ATOM 3131 C C . ARG B 1 169 ? 6.742 6.66 11.844 1 94.69 169 ARG B C 1
ATOM 3133 O O . ARG B 1 169 ? 5.77 5.922 12.008 1 94.69 169 ARG B O 1
ATOM 3140 N N . GLU B 1 170 ? 7.965 6.309 11.578 1 95 170 GLU B N 1
ATOM 3141 C CA . GLU B 1 170 ? 8.281 4.883 11.57 1 95 170 GLU B CA 1
ATOM 3142 C C . GLU B 1 170 ? 8.203 4.293 12.977 1 95 170 GLU B C 1
ATOM 3144 O O . GLU B 1 170 ? 8.625 4.926 13.945 1 95 170 GLU B O 1
ATOM 3149 N N . SER B 1 171 ? 7.668 3.131 13.117 1 93.5 171 SER B N 1
ATOM 3150 C CA . SER B 1 171 ? 7.617 2.414 14.391 1 93.5 171 SER B CA 1
ATOM 3151 C C .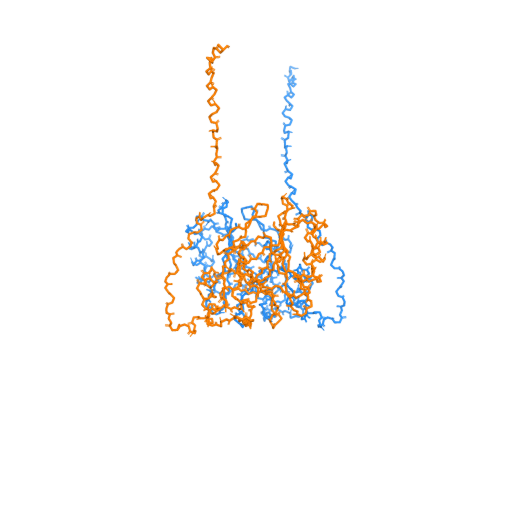 SER B 1 171 ? 8.062 0.963 14.227 1 93.5 171 SER B C 1
ATOM 3153 O O . SER B 1 171 ? 7.531 0.241 13.375 1 93.5 171 SER B O 1
ATOM 3155 N N . ARG B 1 172 ? 9.117 0.585 14.961 1 90.56 172 ARG B N 1
ATOM 3156 C CA . ARG B 1 172 ? 9.695 -0.754 14.906 1 90.56 172 ARG B CA 1
ATOM 3157 C C . ARG B 1 172 ? 10.078 -1.127 13.484 1 90.56 172 ARG B C 1
ATOM 3159 O O . ARG B 1 172 ? 9.75 -2.217 13.008 1 90.56 172 ARG B O 1
ATOM 3166 N N . LYS B 1 173 ? 10.586 -0.177 12.734 1 90.38 173 LYS B N 1
ATOM 3167 C CA . LYS B 1 173 ? 11.125 -0.335 11.391 1 90.38 173 LYS B CA 1
ATOM 3168 C C . LYS B 1 173 ? 10.016 -0.583 10.375 1 90.38 173 LYS B C 1
ATOM 3170 O O . LYS B 1 173 ? 10.258 -1.156 9.312 1 90.38 173 LYS B O 1
ATOM 3175 N N . ARG B 1 174 ? 8.852 -0.214 10.789 1 94.44 174 ARG B N 1
ATOM 3176 C CA . ARG B 1 174 ? 7.715 -0.343 9.891 1 94.44 174 ARG B CA 1
ATOM 3177 C C . ARG B 1 174 ? 7.227 1.024 9.422 1 94.44 174 ARG B C 1
ATOM 3179 O O . ARG B 1 174 ? 7.168 1.97 10.211 1 94.44 174 ARG B O 1
ATOM 3186 N N . ARG B 1 175 ? 6.832 1.015 8.133 1 96.94 175 ARG B N 1
ATOM 3187 C CA . ARG B 1 175 ? 6.5 2.305 7.539 1 96.94 175 ARG B CA 1
ATOM 3188 C C . ARG B 1 175 ? 5.113 2.271 6.902 1 96.94 175 ARG B C 1
ATOM 3190 O O . ARG B 1 175 ? 4.629 3.291 6.406 1 96.94 175 ARG B O 1
ATOM 3197 N N . VAL B 1 176 ? 4.527 1.122 6.855 1 97.88 176 VAL B N 1
ATOM 3198 C CA . VAL B 1 176 ? 3.201 0.964 6.266 1 97.88 176 VAL B CA 1
ATOM 3199 C C . VAL B 1 176 ? 2.473 -0.2 6.934 1 97.88 176 VAL B C 1
ATOM 3201 O O . VAL B 1 176 ? 3.105 -1.111 7.473 1 97.88 176 VAL B O 1
ATOM 3204 N N . ALA B 1 177 ? 1.216 -0.156 6.973 1 97.56 177 ALA B N 1
ATOM 3205 C CA . ALA B 1 177 ? 0.326 -1.223 7.422 1 97.56 177 ALA B CA 1
ATOM 3206 C C . ALA B 1 177 ? -1 -1.188 6.668 1 97.56 177 ALA B C 1
ATOM 3208 O O . ALA B 1 177 ? -1.166 -0.403 5.73 1 97.56 177 ALA B O 1
ATOM 3209 N N . CYS B 1 178 ? -1.848 -2.119 6.934 1 97.5 178 CYS B N 1
ATOM 3210 C CA . CYS B 1 178 ? -3.197 -2.07 6.383 1 97.5 178 CYS B CA 1
ATOM 3211 C C . CYS B 1 178 ? -4.242 -2.229 7.484 1 97.5 178 CYS B C 1
ATOM 3213 O O . CYS B 1 178 ? -3.914 -2.637 8.602 1 97.5 178 CYS B O 1
ATOM 3215 N N . VAL B 1 179 ? -5.426 -1.908 7.164 1 97.31 179 VAL B N 1
ATOM 3216 C CA . VAL B 1 179 ? -6.523 -1.859 8.125 1 97.31 179 VAL B CA 1
ATOM 3217 C C . VAL B 1 179 ? -6.711 -3.232 8.766 1 97.31 179 VAL B C 1
ATOM 3219 O O . VAL B 1 179 ? -6.914 -3.338 9.977 1 97.31 179 VAL B O 1
ATOM 3222 N N . ALA B 1 180 ? -6.602 -4.273 8.023 1 95.5 180 ALA B N 1
ATOM 3223 C CA . ALA B 1 180 ? -6.832 -5.633 8.5 1 95.5 180 ALA B CA 1
ATOM 3224 C C . ALA B 1 180 ? -5.922 -5.965 9.68 1 95.5 180 ALA B C 1
ATOM 3226 O O . ALA B 1 180 ? -6.312 -6.695 10.594 1 95.5 180 ALA B O 1
ATOM 3227 N N . GLU B 1 181 ? -4.754 -5.449 9.688 1 95.19 181 GLU B N 1
ATOM 3228 C CA . GLU B 1 181 ? -3.764 -5.766 10.711 1 95.19 181 GLU B CA 1
ATOM 3229 C C . GLU B 1 181 ? -4.191 -5.234 12.078 1 95.19 181 GLU B C 1
ATOM 3231 O O . GLU B 1 181 ? -3.729 -5.723 13.109 1 95.19 181 GLU B O 1
ATOM 3236 N N . PHE B 1 182 ? -5.043 -4.242 12.062 1 94.62 182 PHE B N 1
ATOM 3237 C CA . PHE B 1 182 ? -5.449 -3.613 13.312 1 94.62 182 PHE B CA 1
ATOM 3238 C C . PHE B 1 182 ? -6.836 -4.086 13.727 1 94.62 182 PHE B C 1
ATOM 3240 O O . PHE B 1 182 ? -7.199 -4.008 14.906 1 94.62 182 PHE B O 1
ATOM 3247 N N . ARG B 1 183 ? -7.57 -4.434 12.758 1 88.44 183 ARG B N 1
ATOM 3248 C CA . ARG B 1 183 ? -8.945 -4.812 13.07 1 88.44 183 ARG B CA 1
ATOM 3249 C C . ARG B 1 183 ? -8.977 -5.988 14.039 1 88.44 183 ARG B C 1
ATOM 3251 O O . ARG B 1 183 ? -9.781 -6 14.977 1 88.44 183 ARG B O 1
ATOM 3258 N N . LEU B 1 184 ? -8.094 -6.926 13.828 1 74.81 184 LEU B N 1
ATOM 3259 C CA . LEU B 1 184 ? -8.094 -8.07 14.742 1 74.81 184 LEU B CA 1
ATOM 3260 C C . LEU B 1 184 ? -7.66 -7.652 16.141 1 74.81 184 LEU B C 1
ATOM 3262 O O . LEU B 1 184 ? -8.203 -8.141 17.141 1 74.81 184 LEU B O 1
ATOM 3266 N N . ALA B 1 185 ? -6.719 -6.75 16.188 1 74 185 ALA B N 1
ATOM 3267 C CA . ALA B 1 185 ? -6.223 -6.297 17.484 1 74 185 ALA B CA 1
ATOM 3268 C C . ALA B 1 185 ? -7.277 -5.469 18.219 1 74 185 ALA B C 1
ATOM 3270 O O . ALA B 1 185 ? -7.398 -5.547 19.438 1 74 185 ALA B O 1
ATOM 3271 N N . PHE B 1 186 ? -8.047 -4.684 17.5 1 75.62 186 PHE B N 1
ATOM 3272 C CA . PHE B 1 186 ? -9.031 -3.793 18.109 1 75.62 186 PHE B CA 1
ATOM 3273 C C . PHE B 1 186 ? -10.328 -4.539 18.406 1 75.62 186 PHE B C 1
ATOM 3275 O O . PHE B 1 186 ? -11.117 -4.109 19.25 1 75.62 186 PHE B O 1
ATOM 3282 N N . SER B 1 187 ? -10.672 -5.578 17.672 1 65.5 187 SER B N 1
ATOM 3283 C CA . SER B 1 187 ? -11.852 -6.387 17.969 1 65.5 187 SER B CA 1
ATOM 3284 C C . SER B 1 187 ? -11.727 -7.074 19.328 1 65.5 187 SER B C 1
ATOM 3286 O O . SER B 1 187 ? -12.719 -7.25 20.031 1 65.5 187 SER B O 1
ATOM 3288 N N . LYS B 1 188 ? -10.602 -7.539 19.609 1 58.44 188 LYS B N 1
ATOM 3289 C CA . LYS B 1 188 ? -10.414 -8.25 20.859 1 58.44 188 LYS B CA 1
ATOM 3290 C C . LYS B 1 188 ? -10.578 -7.305 22.062 1 58.44 188 LYS B C 1
ATOM 3292 O O . LYS B 1 188 ? -10.938 -7.734 23.156 1 58.44 188 LYS B O 1
ATOM 3297 N N . GLN B 1 189 ? -10.25 -6.145 21.781 1 53.06 189 GLN B N 1
ATOM 3298 C CA . GLN B 1 189 ? -10.367 -5.234 22.922 1 53.06 189 GLN B CA 1
ATOM 3299 C C . GLN B 1 189 ? -11.812 -4.785 23.109 1 53.06 189 GLN B C 1
ATOM 3301 O O . GLN B 1 189 ? -12.203 -4.363 24.203 1 53.06 189 GLN B O 1
ATOM 3306 N N . SER B 1 190 ? -12.656 -4.562 21.891 1 48.66 190 SER B N 1
ATOM 3307 C CA . SER B 1 190 ? -14.016 -4.078 22.078 1 48.66 190 SER B CA 1
ATOM 3308 C C . SER B 1 190 ? -14.953 -5.211 22.5 1 48.66 190 SER B C 1
ATOM 3310 O O . SER B 1 190 ? -15.125 -6.184 21.766 1 48.66 190 SER B O 1
ATOM 3312 N N . GLY B 1 191 ? -15.18 -5.762 23.594 1 38.94 191 GLY B N 1
ATOM 3313 C CA . GLY B 1 191 ? -16.484 -6.254 24.016 1 38.94 191 GLY B CA 1
ATOM 3314 C C . GLY B 1 191 ? -17.625 -5.57 23.297 1 38.94 191 GLY B C 1
ATOM 3315 O O . GLY B 1 191 ? -18.797 -5.863 23.562 1 38.94 191 GLY B O 1
ATOM 3316 N N . VAL B 1 192 ? -17.641 -4.293 22.953 1 33.59 192 VAL B N 1
ATOM 3317 C CA . VAL B 1 192 ? -18.766 -3.59 22.328 1 33.59 192 VAL B CA 1
ATOM 3318 C C . VAL B 1 192 ? -18.797 -3.9 20.828 1 33.59 192 VAL B C 1
ATOM 3320 O O . VAL B 1 192 ? -17.766 -3.877 20.156 1 33.59 192 VAL B O 1
ATOM 3323 N N . THR B 1 193 ? -19.688 -4.758 20.391 1 33.66 193 THR B N 1
ATOM 3324 C CA . THR B 1 193 ? -20.078 -5.156 19.047 1 33.66 193 THR B CA 1
ATOM 3325 C C . THR B 1 193 ? -20.172 -3.943 18.125 1 33.66 193 THR B C 1
ATOM 3327 O O . THR B 1 193 ? -20.859 -2.973 18.438 1 33.66 193 THR B O 1
ATOM 3330 N N . ALA B 1 194 ? -19.219 -3.586 17.359 1 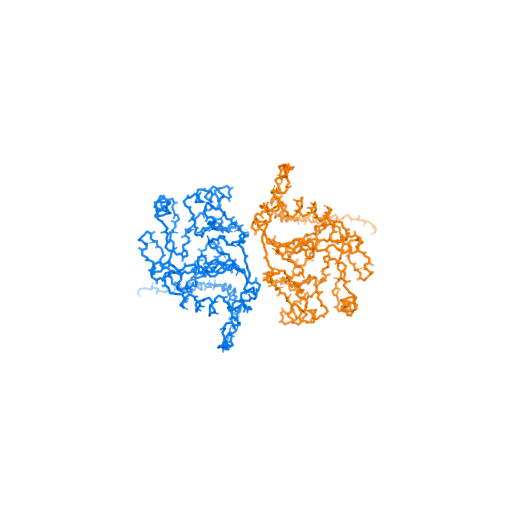33.59 194 ALA B N 1
ATOM 3331 C CA . ALA B 1 194 ? -19.281 -2.504 16.391 1 33.59 194 ALA B CA 1
ATOM 3332 C C . ALA B 1 194 ? -20.594 -2.512 15.625 1 33.59 194 ALA B C 1
ATOM 3334 O O . ALA B 1 194 ? -21.047 -3.564 15.172 1 33.59 194 ALA B O 1
ATOM 3335 N N . PRO B 1 195 ? -21.422 -1.521 15.805 1 28.81 195 PRO B N 1
ATOM 3336 C CA . PRO B 1 195 ? -22.594 -1.495 14.922 1 28.81 195 PRO B CA 1
ATOM 3337 C C . PRO B 1 195 ? -22.234 -1.698 13.453 1 28.81 195 PRO B C 1
ATOM 3339 O O . PRO B 1 195 ? -21.094 -1.451 13.055 1 28.81 195 PRO B O 1
ATOM 3342 N N . ALA B 1 196 ? -23.062 -2.365 12.656 1 26.97 196 ALA B N 1
ATOM 3343 C CA . ALA B 1 196 ? -23.031 -2.639 11.227 1 26.97 196 ALA B CA 1
ATOM 3344 C C . ALA B 1 196 ? -22.594 -1.404 10.438 1 26.97 196 ALA B C 1
ATOM 3346 O O . ALA B 1 196 ? -23.125 -0.31 10.648 1 26.97 196 ALA B O 1
ATOM 3347 N N . VAL B 1 197 ? -21.359 -1.239 9.953 1 30.64 197 VAL B N 1
ATOM 3348 C CA . VAL B 1 197 ? -20.859 -0.258 8.992 1 30.64 197 VAL B CA 1
ATOM 3349 C C . VAL B 1 197 ? -21.953 0.082 7.984 1 30.64 197 VAL B C 1
ATOM 3351 O O . VAL B 1 197 ? -22.516 -0.81 7.348 1 30.64 197 VAL B O 1
ATOM 3354 N N . HIS B 1 198 ? -22.734 1.098 8.094 1 28.48 198 HIS B N 1
ATOM 3355 C CA . HIS B 1 198 ? -23.438 1.636 6.938 1 28.48 198 HIS B CA 1
ATOM 3356 C C . HIS B 1 198 ? -22.594 1.521 5.672 1 28.48 198 HIS B C 1
ATOM 3358 O O . HIS B 1 198 ? -21.375 1.6 5.73 1 28.48 198 HIS B O 1
ATOM 3364 N N . GLU B 1 199 ? -23.094 0.913 4.629 1 28.7 199 GLU B N 1
ATOM 3365 C CA . GLU B 1 199 ? -22.641 0.713 3.258 1 28.7 199 GLU B CA 1
ATOM 3366 C C . GLU B 1 199 ? -21.922 1.949 2.73 1 28.7 199 GLU B C 1
ATOM 3368 O O . GLU B 1 199 ? -22.531 3.006 2.557 1 28.7 199 GLU B O 1
ATOM 3373 N N . TYR B 1 200 ? -20.828 2.355 3.242 1 27.73 200 TYR B N 1
ATOM 3374 C CA . TYR B 1 200 ? -20.078 3.33 2.449 1 27.73 200 TYR B CA 1
ATOM 3375 C C . TYR B 1 200 ? -20.172 3.006 0.963 1 27.73 200 TYR B C 1
ATOM 3377 O O . TYR B 1 200 ? -19.609 2.008 0.505 1 27.73 200 TYR B O 1
ATOM 3385 N N . SER B 1 201 ? -21.328 3.088 0.326 1 28.61 201 SER B N 1
ATOM 3386 C CA . SER B 1 201 ? -21.5 3.006 -1.12 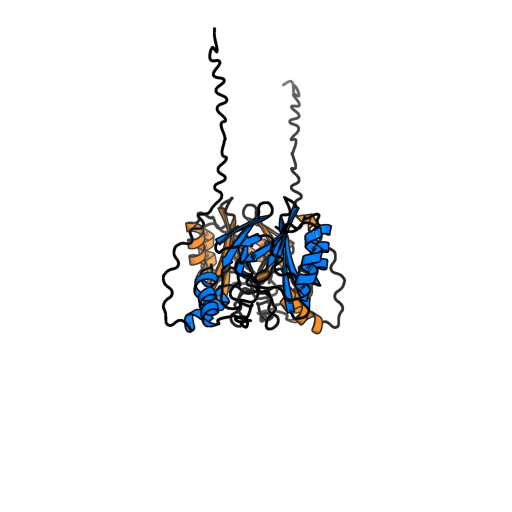1 28.61 201 SER B CA 1
ATOM 3387 C C . SER B 1 201 ? -20.438 3.811 -1.854 1 28.61 201 SER B C 1
ATOM 3389 O O . SER B 1 201 ? -20.156 4.961 -1.5 1 28.61 201 SER B O 1
ATOM 3391 N N . ALA B 1 202 ? -19.453 3.219 -2.41 1 30.69 202 ALA B N 1
ATOM 3392 C CA . ALA B 1 202 ? -18.594 3.66 -3.516 1 30.69 202 ALA B CA 1
ATOM 3393 C C . ALA B 1 202 ? -19.375 4.582 -4.457 1 30.69 202 ALA B C 1
ATOM 3395 O O . ALA B 1 202 ? -18.859 4.965 -5.516 1 30.69 202 ALA B O 1
ATOM 3396 N N . GLN B 1 203 ? -20.594 4.922 -4.266 1 28.17 203 GLN B N 1
ATOM 3397 C CA . GLN B 1 203 ? -21.312 5.785 -5.195 1 28.17 203 GLN B CA 1
ATOM 3398 C C . GLN B 1 203 ? -20.719 7.191 -5.215 1 28.17 203 GLN B C 1
ATOM 3400 O O . GLN B 1 203 ? -21.109 8.016 -6.043 1 28.17 203 GLN B O 1
ATOM 3405 N N . ALA B 1 204 ? -20.109 7.633 -4.164 1 32.28 204 ALA B N 1
ATOM 3406 C CA . ALA B 1 204 ? -19.859 9.062 -4.32 1 32.28 204 ALA B CA 1
ATOM 3407 C C . ALA B 1 204 ? -18.922 9.328 -5.496 1 32.28 204 ALA B C 1
ATOM 3409 O O . ALA B 1 204 ? -18.625 10.477 -5.824 1 32.28 204 ALA B O 1
ATOM 3410 N N . GLN B 1 205 ? -18.141 8.414 -5.98 1 29.16 205 GLN B N 1
ATOM 3411 C CA . GLN B 1 205 ? -17.188 9.039 -6.898 1 29.16 205 GLN B CA 1
ATOM 3412 C C . GLN B 1 205 ? -17.906 9.547 -8.156 1 29.16 205 GLN B C 1
ATOM 3414 O O . GLN B 1 205 ? -17.656 10.672 -8.594 1 29.16 205 GLN B O 1
ATOM 3419 N N . PHE B 1 206 ? -18.078 8.664 -9.234 1 26.67 206 PHE B N 1
ATOM 3420 C CA . PHE B 1 206 ? -17.938 9.125 -10.602 1 26.67 206 PHE B CA 1
ATOM 3421 C C . PHE B 1 206 ? -19.141 9.961 -11.023 1 26.67 206 PHE B C 1
ATOM 3423 O O . PHE B 1 206 ? -19.984 9.5 -11.781 1 26.67 206 PHE B O 1
ATOM 3430 N N . ASP B 1 207 ? -19.797 10.484 -10.109 1 27.27 207 ASP B N 1
ATOM 3431 C CA . ASP B 1 207 ? -20.75 11.328 -10.828 1 27.27 207 ASP B CA 1
ATOM 3432 C C . ASP B 1 207 ? -20.031 12.398 -11.648 1 27.27 207 ASP B C 1
ATOM 3434 O O . ASP B 1 207 ? -19.562 13.398 -11.094 1 27.27 207 ASP B O 1
ATOM 3438 N N . HIS B 1 208 ? -19.109 11.992 -12.609 1 27.83 208 HIS B N 1
ATOM 3439 C CA . HIS B 1 208 ? -18.875 12.977 -13.664 1 27.83 208 HIS B CA 1
ATOM 3440 C C . HIS B 1 208 ? -20.188 13.57 -14.164 1 27.83 208 HIS B C 1
ATOM 3442 O O . HIS B 1 208 ? -20.906 12.938 -14.953 1 27.83 208 HIS B O 1
ATOM 3448 N N . THR B 1 209 ? -21.047 14 -13.32 1 28.83 209 THR B N 1
ATOM 3449 C CA . THR B 1 209 ? -22.078 14.797 -13.977 1 28.83 209 THR B CA 1
ATOM 3450 C C . THR B 1 209 ? -21.453 15.812 -14.938 1 28.83 209 THR B C 1
ATOM 3452 O O . THR B 1 209 ? -20.641 16.641 -14.523 1 28.83 209 THR B O 1
ATOM 3455 N N . SER B 1 210 ? -21.203 15.438 -16.266 1 28.69 210 SER B N 1
ATOM 3456 C CA . SER B 1 210 ? -21.203 16.359 -17.391 1 28.69 210 SER B CA 1
ATOM 3457 C C . SER B 1 210 ? -22.281 17.438 -17.219 1 28.69 210 SER B C 1
ATOM 3459 O O . SER B 1 210 ? -23.469 17.172 -17.391 1 28.69 210 SER B O 1
ATOM 3461 N N . GLN B 1 211 ? -22.328 18.109 -16.109 1 26.31 211 GLN B N 1
ATOM 3462 C CA . GLN B 1 211 ? -23.141 19.312 -16.203 1 26.31 211 GLN B CA 1
ATOM 3463 C C . GLN B 1 211 ? -22.859 20.078 -17.484 1 26.31 211 GLN B C 1
ATOM 3465 O O . GLN B 1 211 ? -21.766 20.641 -17.656 1 26.31 211 GLN B O 1
ATOM 3470 N N . SER B 1 212 ? -23.188 19.469 -18.734 1 27.91 212 SER B N 1
ATOM 3471 C CA . SER B 1 212 ? -23.453 20.297 -19.891 1 27.91 212 SER B CA 1
ATOM 3472 C C . SER B 1 212 ? -24.297 21.516 -19.531 1 27.91 212 SER B C 1
ATOM 3474 O O . SER B 1 212 ? -25.453 21.375 -19.109 1 27.91 212 SER B O 1
ATOM 3476 N N . ASP B 1 213 ? -23.781 22.406 -18.766 1 24.38 213 ASP B N 1
ATOM 3477 C CA . ASP B 1 213 ? -24.375 23.734 -18.75 1 24.38 213 ASP B CA 1
ATOM 3478 C C . ASP B 1 213 ? -24.781 24.172 -20.156 1 24.38 213 ASP B C 1
ATOM 3480 O O . ASP B 1 213 ? -23.906 24.406 -21 1 24.38 213 ASP B O 1
ATOM 3484 N N . LYS B 1 214 ? -25.75 23.453 -20.828 1 27.91 214 LYS B N 1
ATOM 3485 C CA . LYS B 1 214 ? -26.438 24.094 -21.953 1 27.91 214 LYS B CA 1
ATOM 3486 C C . LYS B 1 214 ? -26.797 25.531 -21.625 1 27.91 214 LYS B C 1
ATOM 3488 O O . LYS B 1 214 ? -27.688 25.797 -20.812 1 27.91 214 LYS B O 1
ATOM 3493 N N . THR B 1 215 ? -25.703 26.297 -21.25 1 23.88 215 THR B N 1
ATOM 3494 C CA . THR B 1 215 ? -25.953 27.734 -21.312 1 23.88 215 THR B CA 1
ATOM 3495 C C . THR B 1 215 ? -26.797 28.078 -22.547 1 23.88 215 THR B C 1
ATOM 3497 O O . THR B 1 215 ? -26.375 27.844 -23.672 1 23.88 215 THR B O 1
ATOM 3500 N N . ASN B 1 216 ? -28.094 27.703 -22.484 1 25.19 216 ASN B N 1
ATOM 3501 C CA . ASN B 1 216 ? -29.125 28.297 -23.344 1 25.19 216 ASN B CA 1
ATOM 3502 C C . ASN B 1 216 ? -28.828 29.766 -23.625 1 25.19 216 ASN B C 1
ATOM 3504 O O . ASN B 1 216 ? -28.75 30.578 -22.703 1 25.19 216 ASN B O 1
ATOM 3508 N N . ASN B 1 217 ? -27.891 29.984 -24.578 1 26.34 217 ASN B N 1
ATOM 3509 C CA . ASN B 1 217 ? -27.734 31.281 -25.219 1 26.34 217 ASN B CA 1
ATOM 3510 C C . ASN B 1 217 ? -29.078 31.891 -25.609 1 26.34 217 ASN B C 1
ATOM 3512 O O . ASN B 1 217 ? -29.672 31.5 -26.625 1 26.34 217 ASN B O 1
ATOM 3516 N N . SER B 1 218 ? -30.094 31.859 -24.703 1 25.16 218 SER B N 1
ATOM 3517 C CA . SER B 1 218 ? -31.266 32.656 -25.094 1 25.16 218 SER B CA 1
ATOM 3518 C C . SER B 1 218 ? -30.859 34.062 -25.547 1 25.16 218 SER B C 1
ATOM 3520 O O . SER B 1 218 ? -30.281 34.812 -24.781 1 25.16 218 SER B O 1
ATOM 3522 N N . SER B 1 219 ? -30.406 34.188 -26.828 1 26.95 219 SER B N 1
ATOM 3523 C CA . SER B 1 219 ? -30.344 35.438 -27.609 1 26.95 219 SER B CA 1
ATOM 3524 C C . SER B 1 219 ? -31.625 36.25 -27.469 1 26.95 219 SER B C 1
ATOM 3526 O O . SER B 1 219 ? -32.406 36.344 -28.422 1 26.95 219 SER B O 1
ATOM 3528 N N . SER B 1 220 ? -32.219 36.375 -26.281 1 24.2 220 SER B N 1
ATOM 3529 C CA . SER B 1 220 ? -33.312 37.344 -26.359 1 24.2 220 SER B CA 1
ATOM 3530 C C . SER B 1 220 ? -32.844 38.656 -26.953 1 24.2 220 SER B C 1
ATOM 3532 O O . SER B 1 220 ? -31.938 39.312 -26.422 1 24.2 220 SER B O 1
ATOM 3534 N N . SER B 1 221 ? -32.969 38.875 -28.281 1 27.11 221 SER B N 1
ATOM 3535 C CA . SER B 1 221 ? -32.969 40.062 -29.156 1 27.11 221 SER B CA 1
ATOM 3536 C C . SER B 1 221 ? -33.844 41.156 -28.578 1 27.11 221 SER B C 1
ATOM 3538 O O . SER B 1 221 ? -34.188 42.125 -29.281 1 27.11 221 SER B O 1
ATOM 3540 N N . GLU B 1 222 ? -34.219 41.219 -27.297 1 25.27 222 GLU B N 1
ATOM 3541 C CA . GLU B 1 222 ? -35.125 42.344 -27.141 1 25.27 222 GLU B CA 1
ATOM 3542 C C . GLU B 1 222 ? -34.531 43.625 -27.688 1 25.27 222 GLU B C 1
ATOM 3544 O O . GLU B 1 222 ? -33.344 43.906 -27.453 1 25.27 222 GLU B O 1
ATOM 3549 N N . MET B 1 223 ? -35.188 44.188 -28.797 1 26.2 223 MET B N 1
ATOM 3550 C CA . MET B 1 223 ? -35.312 45.438 -29.531 1 26.2 223 MET B CA 1
ATOM 3551 C C . MET B 1 223 ? -35.406 46.625 -28.594 1 26.2 223 MET B C 1
ATOM 3553 O O . MET B 1 223 ? -36.5 46.906 -28.062 1 26.2 223 MET B O 1
ATOM 3557 N N . VAL B 1 224 ? -34.781 46.656 -27.438 1 24.02 224 VAL B N 1
ATOM 3558 C CA . VAL B 1 224 ? -35.062 47.906 -26.75 1 24.02 224 VAL B CA 1
ATOM 3559 C C . VAL B 1 224 ? -34.75 49.062 -27.656 1 24.02 224 VAL B C 1
ATOM 3561 O O . VAL B 1 224 ? -33.656 49.156 -28.234 1 24.02 224 VAL B O 1
ATOM 3564 N N . GLY B 1 225 ? -35.75 49.719 -28.203 1 23.95 225 GLY B N 1
ATOM 3565 C CA . GLY B 1 225 ? -36.031 51 -28.828 1 23.95 225 GLY B CA 1
ATOM 3566 C C . GLY B 1 225 ? -35.344 52.188 -28.125 1 23.95 225 GLY B C 1
ATOM 3567 O O . GLY B 1 225 ? -35.375 53.312 -28.625 1 23.95 225 GLY B O 1
ATOM 3568 N N . ALA B 1 226 ? -34.156 52.094 -27.469 1 22.03 226 ALA B N 1
ATOM 3569 C CA . ALA B 1 226 ? -33.75 53.469 -27.625 1 22.03 226 ALA B CA 1
ATOM 3570 C C . ALA B 1 226 ? -33.188 53.719 -29.016 1 22.03 226 ALA B C 1
ATOM 3572 O O . ALA B 1 226 ? -32.531 52.844 -29.594 1 22.03 226 ALA B O 1
#

pLDDT: mean 81.76, std 24.67, range [21.45, 98.88]

Organism: Acidithiobacillus ferrooxidans (NCBI:txid920)

Secondary structure (DSSP, 8-state):
-EEEEEE-GGGBEEEEEEETTTTEEEEES--HHHHHHHHHHHHHTTPEEEEEE-SSPPPHHHHHHHHHHGGGSPEEEEETT---TT-SEEE-TT-EEEETTEEEEEEE--SSSTT-EEEEETTEEEEETTB-SSSBPPP-TT--HHHHHHHHHHTGGGS-TT-EEEESB-BTTB--EETHHHHHHHHHH--S---------TT-----------------------/-EEEEEE-GGGBEEEEEEETTTTEEEEES--HHHHHHHHHHHHHTTPEEEEEE-SSPPPHHHHHHHHHHGGGSPEEEEETT---TT-SEEE-TT-EEEETTEEEEEEE--SSSTT-EEEEETTEEEEETTB-SSSBPPP-TT--HHHHHHHHHHTGGGS-TT-EEEESB-BTTB--EETHHHHHHHHHH--S---------GGGS---------------------

Nearest PDB structures (foldseek):
  5ve4-assembly2_B  TM=9.396E-01  e=8.029E-17  Paraburkholderia phytofirmans PsJN
  5ve5-assembly2_B  TM=8.686E-01  e=6.944E-18  Paraburkholderia phytofirmans PsJN
  5ve4-assembly1_A  TM=9.416E-01  e=1.232E-16  Paraburkholderia phytofirmans PsJN
  5ve5-assembly3_C  TM=9.384E-01  e=3.942E-16  Paraburkholderia phytofirmans PsJN
  5ve3-assembly2_A  TM=8.471E-01  e=1.310E-16  Paraburkholderia phytofirmans PsJN